Protein AF-0000000084747817 (afdb_homodimer)

Secondary structure (DSSP, 8-state):
-HHHHHHHHHHHHH-TTS-EE-S-GGGTEEEEEEEEEETTEEEEEEEESSSTT-EEEEEEEE--S-HHHHHHHHHHHHHHTT--TTBPPEEEEEEETTEEEEEEE--SEEHHHHHTT-PPPHHHHHHHHHHHHHHHHHHHHTTEE-S--SGGGEEE-TTS-EEE---TT-EETTS------S-GGG--HHHHTT----THHHHHHHHHHHHHHHHSS-TTTT---HHHHHHHHHHSPPP--SSS---HHHHHHHHHHT-SSGGGSPPHHHHHHHHHHHHHTTSS----HHHHHHHHHHHS-TT-/-HHHHHHHHHHHHH-TTS-EE-S-GGGTEEEEEEEEEETTEEEEEEEESSSTT-EEEEEEEE--S-HHHHHHHHHHHHHHTT--TTBPPEEEEEEETTEEEEEEE--SEEHHHHHTT-PPPHHHHHHHHHHHHHHHHHHHHTTEE-S--SGGGEEE-TTS-EEE---TT-EETTS------S-GGG--HHHHTT----THHHHHHHHHHHHHHHHSS-TTTT---HHHHHHHHHHSPPP--SSS---HHHHHHHHHHT-SSGGGSPPHHHHHHHHHHHHHTTSS----HHHHHHHHHHHS-TT-

Organism: Rhizopus delemar (strain RA 99-880 / ATCC MYA-4621 / FGSC 9543 / NRRL 43880) (NCBI:txid246409)

Sequence (608 aa):
MAHSNRLESKLRKLLPKIPVSTSDPLTRYTHFKEIGTGVNGAVVRAVCRKRANTKVAIKRCKLDPDREYRAAILRELRIMASGHSNLIRLREVSLWKEDILMTMDLMRCSVFAVLCQRGIPEEYTVYMICETLKGLAHLHSQGILHRDVKCENLLLGWNGEVKLADFGLSARINRPNHERLGTTKWMAPEVIREEYYNEKIDMWSLGITIIEMMDRVPPHYGIKDEEELFDIIATEPSPTFTYSYPTMYMRGLVAWLLDEEPETRPTAADALLEIEAHVDSNLLPCSTSQDLVRFLNHVLPSDIMAHSNRLESKLRKLLPKIPVSTSDPLTRYTHFKEIGTGVNGAVVRAVCRKRANTKVAIKRCKLDPDREYRAAILRELRIMASGHSNLIRLREVSLWKEDILMTMDLMRCSVFAVLCQRGIPEEYTVYMICETLKGLAHLHSQGILHRDVKCENLLLGWNGEVKLADFGLSARINRPNHERLGTTKWMAPEVIREEYYNEKIDMWSLGITIIEMMDRVPPHYGIKDEEELFDIIATEPSPTFTYSYPTMYMRGLVAWLLDEEPETRPTAADALLEIEAHVDSNLLPCSTSQDLVRFLNHVLPSDI

Structure (mmCIF, N/CA/C/O backbone):
data_AF-0000000084747817-model_v1
#
loop_
_entity.id
_entity.type
_entity.pdbx_description
1 polymer 'non-specific serine/threonine protein kinase'
#
loop_
_atom_site.group_PDB
_atom_site.id
_atom_site.type_symbol
_atom_site.label_atom_id
_atom_site.label_alt_id
_atom_site.label_comp_id
_atom_site.label_asym_id
_atom_site.label_entity_id
_atom_site.label_seq_id
_atom_site.pdbx_PDB_ins_code
_atom_site.Cartn_x
_atom_site.Cartn_y
_atom_site.Cartn_z
_atom_site.occupancy
_atom_site.B_iso_or_equiv
_atom_site.auth_seq_id
_atom_site.auth_comp_id
_atom_site.auth_asym_id
_atom_site.auth_atom_id
_atom_site.pdbx_PDB_model_num
ATOM 1 N N . MET A 1 1 ? 9.719 -46.469 -32.062 1 47.22 1 MET A N 1
ATOM 2 C CA . MET A 1 1 ? 9.891 -47.5 -31.047 1 47.22 1 MET A CA 1
ATOM 3 C C . MET A 1 1 ? 11.188 -47.281 -30.266 1 47.22 1 MET A C 1
ATOM 5 O O . MET A 1 1 ? 11.18 -47.312 -29.031 1 47.22 1 MET A O 1
ATOM 9 N N . ALA A 1 2 ? 12.297 -47.125 -31.078 1 55.25 2 ALA A N 1
ATOM 10 C CA . ALA A 1 2 ? 13.602 -46.969 -30.438 1 55.25 2 ALA A CA 1
ATOM 11 C C . ALA A 1 2 ? 13.672 -45.656 -29.656 1 55.25 2 ALA A C 1
ATOM 13 O O . ALA A 1 2 ? 14.219 -45.625 -28.547 1 55.25 2 ALA A O 1
ATOM 14 N N . HIS A 1 3 ? 13.172 -44.594 -30.172 1 57.12 3 HIS A N 1
ATOM 15 C CA . HIS A 1 3 ? 13.18 -43.281 -29.562 1 57.12 3 HIS A CA 1
ATOM 16 C C . HIS A 1 3 ? 12.312 -43.25 -28.312 1 57.12 3 HIS A C 1
ATOM 18 O O . HIS A 1 3 ? 12.688 -42.625 -27.312 1 57.12 3 HIS A O 1
ATOM 24 N N . SER A 1 4 ? 11.297 -44 -28.391 1 61.88 4 SER A N 1
ATOM 25 C CA . SER A 1 4 ? 10.398 -44.125 -27.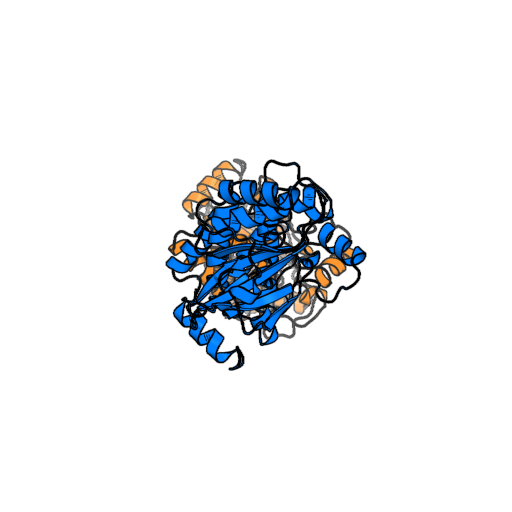25 1 61.88 4 SER A CA 1
ATOM 26 C C . SER A 1 4 ? 11.062 -44.844 -26.094 1 61.88 4 SER A C 1
ATOM 28 O O . SER A 1 4 ? 10.922 -44.438 -24.938 1 61.88 4 SER A O 1
ATOM 30 N N . ASN A 1 5 ? 11.945 -45.688 -26.453 1 70.5 5 ASN A N 1
ATOM 31 C CA . ASN A 1 5 ? 12.617 -46.5 -25.438 1 70.5 5 ASN A CA 1
ATOM 32 C C . ASN A 1 5 ? 13.68 -45.688 -24.703 1 70.5 5 ASN A C 1
ATOM 34 O O . ASN A 1 5 ? 13.836 -45.812 -23.484 1 70.5 5 ASN A O 1
ATOM 38 N N . ARG A 1 6 ? 14.312 -44.875 -25.453 1 82.31 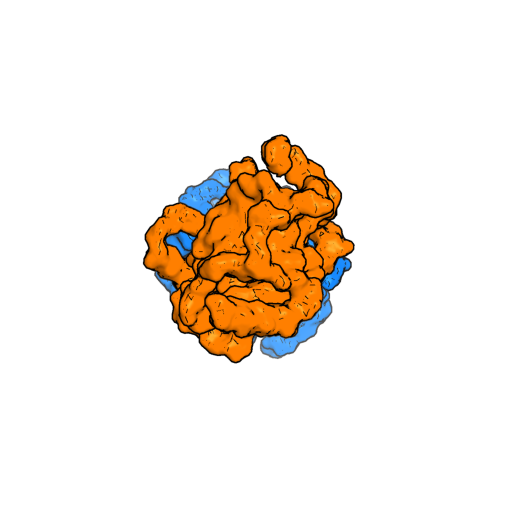6 ARG A N 1
ATOM 39 C CA . ARG A 1 6 ? 15.344 -44.062 -24.828 1 82.31 6 ARG A CA 1
ATOM 40 C C . ARG A 1 6 ? 14.727 -43.031 -23.875 1 82.31 6 ARG A C 1
ATOM 42 O O . ARG A 1 6 ? 15.234 -42.812 -22.781 1 82.31 6 ARG A O 1
ATOM 49 N N . LEU A 1 7 ? 13.625 -42.5 -24.359 1 85.12 7 LEU A N 1
ATOM 50 C CA . LEU A 1 7 ? 12.938 -41.5 -23.531 1 85.12 7 LEU A CA 1
ATOM 51 C C . LEU A 1 7 ? 12.359 -42.156 -22.281 1 85.12 7 LEU A C 1
ATOM 53 O O . LEU A 1 7 ? 12.391 -41.594 -21.203 1 85.12 7 LEU A O 1
ATOM 57 N N . GLU A 1 8 ? 11.828 -43.344 -22.484 1 87.44 8 GLU A N 1
ATOM 58 C CA . GLU A 1 8 ? 11.289 -44.062 -21.344 1 87.44 8 GLU A CA 1
ATOM 59 C C . GLU A 1 8 ? 12.359 -44.312 -20.281 1 87.44 8 GLU A C 1
ATOM 61 O O . GLU A 1 8 ? 12.125 -44.094 -19.094 1 87.44 8 GLU A O 1
ATOM 66 N N . SER A 1 9 ? 13.5 -44.75 -20.672 1 90.44 9 SER A N 1
ATOM 67 C CA . SER A 1 9 ? 14.609 -45 -19.766 1 90.44 9 SER A CA 1
ATOM 68 C C . SER A 1 9 ? 15.047 -43.719 -19.062 1 90.44 9 SER A C 1
ATOM 70 O O . SER A 1 9 ? 15.328 -43.75 -17.859 1 90.44 9 SER A O 1
ATOM 72 N N . LYS A 1 10 ? 15.094 -42.719 -19.828 1 89.38 10 LYS A N 1
ATOM 73 C CA . LYS A 1 10 ? 15.469 -41.438 -19.266 1 89.38 10 LYS A CA 1
ATOM 74 C C . LYS A 1 10 ? 14.469 -40.969 -18.203 1 89.38 10 LYS A C 1
ATOM 76 O O . LYS A 1 10 ? 14.867 -40.5 -17.156 1 89.38 10 LYS A O 1
ATOM 81 N N . LEU A 1 11 ? 13.234 -41.156 -18.516 1 92.25 11 LEU A N 1
ATOM 82 C CA . LEU A 1 11 ? 12.18 -40.75 -17.594 1 92.25 11 LEU A CA 1
ATOM 83 C C . LEU A 1 11 ? 12.227 -41.594 -16.312 1 92.25 11 LEU A C 1
ATOM 85 O O . LEU A 1 11 ? 12.039 -41.031 -15.219 1 92.25 11 LEU A O 1
ATOM 89 N N . ARG A 1 12 ? 12.477 -42.812 -16.375 1 93.38 12 ARG A N 1
ATOM 90 C CA . ARG A 1 12 ? 12.547 -43.688 -15.203 1 93.38 12 ARG A CA 1
ATOM 91 C C . ARG A 1 12 ? 13.703 -43.281 -14.289 1 93.38 12 ARG A C 1
ATOM 93 O O . ARG A 1 12 ? 13.594 -43.375 -13.07 1 93.38 12 ARG A O 1
ATOM 100 N N . LYS A 1 13 ? 14.719 -42.875 -14.891 1 93.19 13 LYS A N 1
ATOM 101 C CA . LYS A 1 13 ? 15.867 -42.406 -14.117 1 93.19 13 LYS A CA 1
ATOM 102 C C . LYS A 1 13 ? 15.578 -41.062 -13.453 1 93.19 13 LYS A C 1
ATOM 104 O O . LYS A 1 13 ? 15.984 -40.812 -12.312 1 93.19 13 LYS A O 1
ATOM 109 N N . LEU A 1 14 ? 14.922 -40.25 -14.188 1 92.06 14 LEU A N 1
ATOM 110 C CA . LEU A 1 14 ? 14.617 -38.906 -13.75 1 92.06 14 LEU A CA 1
ATOM 111 C C . LEU A 1 14 ? 13.578 -38.906 -12.633 1 92.06 14 LEU A C 1
ATOM 113 O O . LEU A 1 14 ? 13.602 -38.062 -11.742 1 92.06 14 LEU A O 1
ATOM 117 N N . LEU A 1 15 ? 12.672 -39.875 -12.727 1 94.75 15 LEU A N 1
ATOM 118 C CA . LEU A 1 15 ? 11.531 -39.938 -11.82 1 94.75 15 LEU A CA 1
ATOM 119 C C . LEU A 1 15 ? 11.484 -41.281 -11.102 1 94.75 15 LEU A C 1
ATOM 121 O O . LEU A 1 15 ? 10.539 -42.031 -11.289 1 94.75 15 LEU A O 1
ATOM 125 N N . PRO A 1 16 ? 12.32 -41.469 -10.188 1 91 16 PRO A N 1
ATOM 126 C CA . PRO A 1 16 ? 12.453 -42.812 -9.602 1 91 16 PRO A CA 1
ATOM 127 C C . PRO A 1 16 ? 11.227 -43.219 -8.789 1 91 16 PRO A C 1
ATOM 129 O O . PRO A 1 16 ? 10.945 -44.438 -8.648 1 91 16 PRO A O 1
ATOM 132 N N . LYS A 1 17 ? 10.477 -42.312 -8.297 1 93.56 17 LYS A N 1
ATOM 133 C CA . LYS A 1 17 ? 9.352 -42.656 -7.43 1 93.56 17 LYS A CA 1
ATOM 134 C C . LYS A 1 17 ? 8.031 -42.562 -8.18 1 93.56 17 LYS A C 1
ATOM 136 O O . LYS A 1 17 ? 6.961 -42.688 -7.578 1 93.56 17 LYS A O 1
ATOM 141 N N . ILE A 1 18 ? 8.102 -42.312 -9.477 1 95.75 18 ILE A N 1
ATOM 142 C CA . ILE A 1 18 ? 6.898 -42.125 -10.289 1 95.75 18 ILE A CA 1
ATOM 143 C C . ILE A 1 18 ? 6.805 -43.219 -11.336 1 95.75 18 ILE A C 1
ATOM 145 O O . ILE A 1 18 ? 7.734 -43.438 -12.117 1 95.75 18 ILE A O 1
ATOM 149 N N . PRO A 1 19 ? 5.738 -43.938 -11.352 1 94.75 19 PRO A N 1
ATOM 150 C CA . PRO A 1 19 ? 5.578 -44.969 -12.391 1 94.75 19 PRO A CA 1
ATOM 151 C C . PRO A 1 19 ? 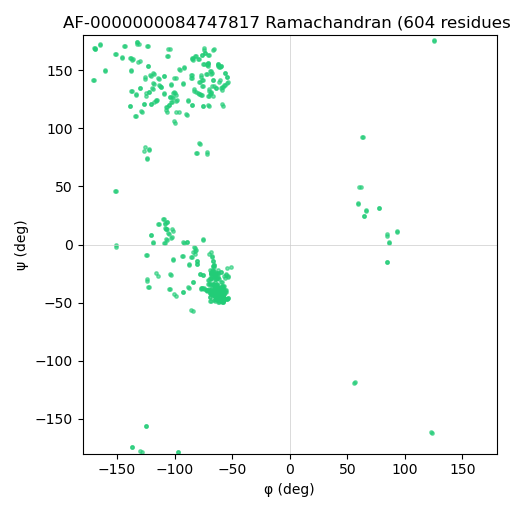5.609 -44.375 -13.797 1 94.75 19 PRO A C 1
ATOM 153 O O . PRO A 1 19 ? 5.012 -43.312 -14.047 1 94.75 19 PRO A O 1
ATOM 156 N N . VAL A 1 20 ? 6.367 -45.031 -14.664 1 94.38 20 VAL A N 1
ATOM 157 C CA . VAL A 1 20 ? 6.418 -44.656 -16.078 1 94.38 20 VAL A CA 1
ATOM 158 C C . VAL A 1 20 ? 5.875 -45.812 -16.922 1 94.38 20 VAL A C 1
ATOM 160 O O . VAL A 1 20 ? 6.336 -46.969 -16.797 1 94.38 20 VAL A O 1
ATOM 163 N N . SER A 1 21 ? 4.863 -45.469 -17.734 1 91.38 21 SER A N 1
ATOM 164 C CA . SER A 1 21 ? 4.203 -46.5 -18.516 1 91.38 21 SER A CA 1
ATOM 165 C C . SER A 1 21 ? 4.242 -46.188 -20 1 91.38 21 SER A C 1
ATOM 167 O O . SER A 1 21 ? 4.363 -45.031 -20.406 1 91.38 21 SER A O 1
ATOM 169 N N . THR A 1 22 ? 4.184 -47.219 -20.812 1 91.06 22 THR A N 1
ATOM 170 C CA . THR A 1 22 ? 4.086 -47.062 -22.25 1 91.06 22 THR A CA 1
ATOM 171 C C . THR A 1 22 ? 2.811 -47.719 -22.781 1 91.06 22 THR A C 1
ATOM 173 O O . THR A 1 22 ? 2.6 -47.812 -24 1 91.06 22 THR A O 1
ATOM 176 N N . SER A 1 23 ? 2.023 -48.125 -21.844 1 87.44 23 SER A N 1
ATOM 177 C CA . SER A 1 23 ? 0.787 -48.781 -22.234 1 87.44 23 SER A CA 1
ATOM 178 C C . SER A 1 23 ? -0.272 -47.781 -22.672 1 87.44 23 SER A C 1
ATOM 180 O O . SER A 1 23 ? -0.166 -46.594 -22.359 1 87.44 23 SER A O 1
ATOM 182 N N . ASP A 1 24 ? -1.229 -48.219 -23.406 1 89 24 ASP A N 1
ATOM 183 C CA . ASP A 1 24 ? -2.389 -47.406 -23.781 1 89 24 ASP A CA 1
ATOM 184 C C . ASP A 1 24 ? -3.143 -46.906 -22.547 1 89 24 ASP A C 1
ATOM 186 O O . ASP A 1 24 ? -3.582 -47.719 -21.719 1 89 24 ASP A O 1
ATOM 190 N N . PRO A 1 25 ? -3.234 -45.594 -22.438 1 87.5 25 PRO A N 1
ATOM 191 C CA . PRO A 1 25 ? -3.939 -45.062 -21.266 1 87.5 25 PRO A CA 1
ATOM 192 C C . PRO A 1 25 ? -5.367 -45.562 -21.141 1 87.5 25 PRO A C 1
ATOM 194 O O . PRO A 1 25 ? -5.902 -45.656 -20.031 1 87.5 25 PRO A O 1
ATOM 197 N N . LEU A 1 26 ? -5.969 -45.906 -22.25 1 87.62 26 LEU A N 1
ATOM 198 C CA . LEU A 1 26 ? -7.336 -46.438 -22.234 1 87.62 26 LEU A CA 1
ATOM 199 C C . LEU A 1 26 ? -7.426 -47.75 -21.469 1 87.62 26 LEU A C 1
ATOM 201 O O . LEU A 1 26 ? -8.508 -48.156 -21.047 1 87.62 26 LEU A O 1
ATOM 205 N N . THR A 1 27 ? -6.324 -48.375 -21.359 1 91.12 27 THR A N 1
ATOM 206 C CA . THR A 1 27 ? -6.312 -49.625 -20.625 1 91.12 27 THR A CA 1
ATOM 207 C C . THR A 1 27 ? -6.25 -49.375 -19.125 1 91.12 27 THR A C 1
ATOM 209 O O . THR A 1 27 ? -6.555 -50.25 -18.312 1 91.12 27 THR A O 1
ATOM 212 N N . ARG A 1 28 ? -5.941 -48.188 -18.75 1 91.75 28 ARG A N 1
ATOM 213 C CA . ARG A 1 28 ? -5.695 -47.906 -17.344 1 91.75 28 ARG A CA 1
ATOM 214 C C . ARG A 1 28 ? -6.734 -46.969 -16.781 1 91.75 28 ARG A C 1
ATOM 216 O O . ARG A 1 28 ? -6.969 -46.938 -15.57 1 91.75 28 ARG A O 1
ATOM 223 N N . TYR A 1 29 ? -7.305 -46.156 -17.656 1 93.56 29 TYR A N 1
ATOM 224 C CA . TYR A 1 29 ? -8.258 -45.156 -17.219 1 93.56 29 TYR A CA 1
ATOM 225 C C . TYR A 1 29 ? -9.531 -45.219 -18.047 1 93.56 29 TYR A C 1
ATOM 227 O O . TYR A 1 29 ? -9.539 -45.75 -19.156 1 93.56 29 TYR A O 1
ATOM 235 N N . THR A 1 30 ? -10.633 -44.688 -17.469 1 93.06 30 THR A N 1
ATOM 236 C CA . THR A 1 30 ? -11.93 -44.625 -18.125 1 93.06 30 THR A CA 1
ATOM 237 C C . THR A 1 30 ? -12.664 -43.344 -17.75 1 93.06 30 THR A C 1
ATOM 239 O O . THR A 1 30 ? -12.141 -42.531 -17 1 93.06 30 THR A O 1
ATOM 242 N N . HIS A 1 31 ? -13.859 -43.062 -18.469 1 92 31 HIS A N 1
ATOM 243 C CA . HIS A 1 31 ? -14.742 -41.938 -18.188 1 92 31 HIS A CA 1
ATOM 244 C C . HIS A 1 31 ? -14.008 -40.594 -18.344 1 92 31 HIS A C 1
ATOM 246 O O . HIS A 1 31 ? -14.055 -39.75 -17.453 1 92 31 HIS A O 1
ATOM 252 N N . PHE A 1 32 ? -13.367 -40.469 -19.406 1 91.88 32 PHE A N 1
ATOM 253 C CA . PHE A 1 32 ? -12.625 -39.25 -19.703 1 91.88 32 PHE A CA 1
ATOM 254 C C . PHE A 1 32 ? -13.57 -38.062 -19.906 1 91.88 32 PHE A C 1
ATOM 256 O O . PHE A 1 32 ? -14.57 -38.188 -20.625 1 91.88 32 PHE A O 1
ATOM 263 N N . LYS A 1 33 ? -13.312 -37 -19.203 1 91.69 33 LYS A N 1
ATOM 264 C CA . LYS A 1 33 ? -14.031 -35.75 -19.391 1 91.69 33 LYS A CA 1
ATOM 265 C C . LYS A 1 33 ? -13.078 -34.562 -19.375 1 91.69 33 LYS A C 1
ATOM 267 O O . LYS A 1 33 ? -12.242 -34.438 -18.484 1 91.69 33 LYS A O 1
ATOM 272 N N . GLU A 1 34 ? -13.211 -33.688 -20.328 1 89.94 34 GLU A N 1
ATOM 273 C CA . GLU A 1 34 ? -12.344 -32.5 -20.406 1 89.94 34 GLU A CA 1
ATOM 274 C C . GLU A 1 34 ? -12.641 -31.516 -19.297 1 89.94 34 GLU A C 1
ATOM 276 O O . GLU A 1 34 ? -13.805 -31.188 -19.031 1 89.94 34 GLU A O 1
ATOM 281 N N . ILE A 1 35 ? -11.641 -31.031 -18.609 1 87.12 35 ILE A N 1
ATOM 282 C CA . ILE A 1 35 ? -11.859 -30.094 -17.516 1 87.12 35 ILE A CA 1
ATOM 283 C C . ILE A 1 35 ? -11.055 -28.812 -17.75 1 87.12 35 ILE A C 1
ATOM 285 O O . ILE A 1 35 ? -11.203 -27.844 -17.016 1 87.12 35 ILE A O 1
ATOM 289 N N . GLY A 1 36 ? -10.25 -28.75 -18.641 1 80.06 36 GLY A N 1
ATOM 290 C CA . GLY A 1 36 ? -9.5 -27.547 -18.953 1 80.06 36 GLY A CA 1
ATOM 291 C C . GLY A 1 36 ? -8.734 -27.625 -20.25 1 80.06 36 GLY A C 1
ATOM 292 O O . GLY A 1 36 ? -8.336 -28.719 -20.672 1 80.06 36 GLY A O 1
ATOM 293 N N . THR A 1 37 ? -8.734 -26.469 -20.953 1 68.12 37 THR A N 1
ATOM 294 C CA . THR A 1 37 ? -7.945 -26.375 -22.188 1 68.12 37 THR A CA 1
ATOM 295 C C . THR A 1 37 ? -7.055 -25.141 -22.172 1 68.12 37 THR A C 1
ATOM 297 O O . THR A 1 37 ? -7.504 -24.047 -21.797 1 68.12 37 THR A O 1
ATOM 300 N N . GLY A 1 38 ? -5.695 -25.391 -22.156 1 60.28 38 GLY A N 1
ATOM 301 C CA . GLY A 1 38 ? -4.801 -24.25 -22.266 1 60.28 38 GLY A CA 1
ATOM 302 C C . GLY A 1 38 ? -3.738 -24.422 -23.328 1 60.28 38 GLY A C 1
ATOM 303 O O . GLY A 1 38 ? -3.814 -25.344 -24.141 1 60.28 38 GLY A O 1
ATOM 304 N N . VAL A 1 39 ? -2.848 -23.422 -23.453 1 56.44 39 VAL A N 1
ATOM 305 C CA . VAL A 1 39 ? -1.784 -23.344 -24.438 1 56.44 39 VAL A CA 1
ATOM 306 C C . VAL A 1 39 ? -0.942 -24.609 -24.391 1 56.44 39 VAL A C 1
ATOM 308 O O . VAL A 1 39 ? -0.437 -25.062 -25.422 1 56.44 39 VAL A O 1
ATOM 311 N N . ASN A 1 40 ? -0.952 -25.172 -23.188 1 60.56 40 ASN A N 1
ATOM 312 C CA . ASN A 1 40 ? -0.03 -26.297 -23.078 1 60.56 40 ASN A CA 1
ATOM 313 C C . ASN A 1 40 ? -0.76 -27.641 -23.172 1 60.56 40 ASN A C 1
ATOM 315 O O . ASN A 1 40 ? -0.179 -28.688 -22.891 1 60.56 40 ASN A O 1
ATOM 319 N N . GLY A 1 41 ? -2.002 -27.641 -23.562 1 69.12 41 GLY A N 1
ATOM 320 C CA . GLY A 1 41 ? -2.717 -28.875 -23.828 1 69.12 41 GLY A CA 1
ATOM 321 C C . GLY A 1 41 ? -4.008 -29 -23.047 1 69.12 41 GLY A C 1
ATOM 322 O O . GLY A 1 41 ? -4.375 -28.078 -22.297 1 69.12 41 GLY A O 1
ATOM 323 N N . ALA A 1 42 ? -4.648 -30.047 -23.359 1 82.62 42 ALA A N 1
ATOM 324 C CA . ALA A 1 42 ? -5.945 -30.312 -22.734 1 82.62 42 ALA A CA 1
ATOM 325 C C . ALA A 1 42 ? -5.789 -31.172 -21.484 1 82.62 42 ALA A C 1
ATOM 327 O O . ALA A 1 42 ? -4.934 -32.062 -21.438 1 8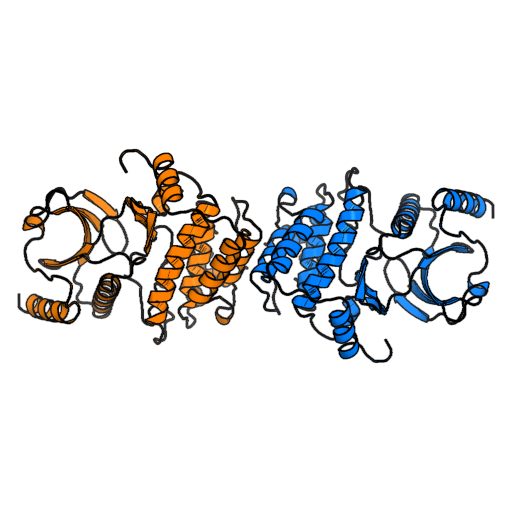2.62 42 ALA A O 1
ATOM 328 N N . VAL A 1 43 ? -6.52 -30.812 -20.5 1 91.5 43 VAL A N 1
ATOM 329 C CA . VAL A 1 43 ? -6.555 -31.609 -19.281 1 91.5 43 VAL A CA 1
ATOM 330 C C . VAL A 1 43 ? -7.906 -32.312 -19.156 1 91.5 43 VAL A C 1
ATOM 332 O O . VAL A 1 43 ? -8.953 -31.688 -19.359 1 91.5 43 VAL A O 1
ATOM 335 N N . VAL A 1 44 ? -7.867 -33.625 -18.906 1 92.94 44 VAL A N 1
ATOM 336 C CA . VAL A 1 44 ? -9.102 -34.375 -18.75 1 92.94 44 VAL A CA 1
ATOM 337 C C . VAL A 1 44 ? -9.133 -35.031 -17.359 1 92.94 44 VAL A C 1
ATOM 339 O O . VAL A 1 44 ? -8.078 -35.312 -16.797 1 92.94 44 VAL A O 1
ATOM 342 N N . ARG A 1 45 ? -10.297 -35.094 -16.844 1 94.94 45 ARG A N 1
ATOM 343 C CA . ARG A 1 45 ? -10.477 -35.969 -15.68 1 94.94 45 ARG A CA 1
ATOM 344 C C . ARG A 1 45 ? -10.75 -37.406 -16.094 1 94.94 45 ARG A C 1
ATOM 346 O O . ARG A 1 45 ? -11.391 -37.656 -17.125 1 94.94 45 ARG A O 1
ATOM 353 N N . ALA A 1 46 ? -10.227 -38.344 -15.352 1 94.88 46 ALA A N 1
ATOM 354 C CA . ALA A 1 46 ? -10.414 -39.781 -15.633 1 94.88 46 ALA A CA 1
ATOM 355 C C . ALA A 1 46 ? -10.492 -40.594 -14.336 1 94.88 46 ALA A C 1
ATOM 357 O O . ALA A 1 46 ? -10.156 -40.094 -13.266 1 94.88 46 ALA A O 1
ATOM 358 N N . VAL A 1 47 ? -11.055 -41.812 -14.492 1 95.12 47 VAL A N 1
ATOM 359 C CA . VAL A 1 47 ? -11.172 -42.719 -13.359 1 95.12 47 VAL A CA 1
ATOM 360 C C . VAL A 1 47 ? -10.25 -43.906 -13.57 1 95.12 47 VAL A C 1
ATOM 362 O O . VAL A 1 47 ? -10.172 -44.469 -14.672 1 95.12 47 VAL A O 1
ATOM 365 N N . CYS A 1 48 ? -9.57 -44.219 -12.492 1 92.31 48 CYS A N 1
ATOM 366 C CA . CYS A 1 48 ? -8.703 -45.406 -12.562 1 92.31 48 CYS A CA 1
ATOM 367 C C . CYS A 1 48 ? -9.523 -46.688 -12.68 1 92.31 48 CYS A C 1
ATOM 369 O O . CYS A 1 48 ? -10.453 -46.906 -11.906 1 92.31 48 CYS A O 1
ATOM 371 N N . ARG A 1 49 ? -9.164 -47.562 -13.656 1 90.06 49 ARG A N 1
ATOM 372 C CA . ARG A 1 49 ? -9.898 -48.812 -13.859 1 90.06 49 ARG A CA 1
ATOM 373 C C . ARG A 1 49 ? -9.68 -49.781 -12.703 1 90.06 49 ARG A C 1
ATOM 375 O O . ARG A 1 49 ? -10.594 -50.469 -12.289 1 90.06 49 ARG A O 1
ATOM 382 N N . LYS A 1 50 ? -8.43 -49.812 -12.289 1 85.38 50 LYS A N 1
ATOM 383 C CA . LYS A 1 50 ? -8.07 -50.75 -11.242 1 85.38 50 LYS A CA 1
ATOM 384 C C . LYS A 1 50 ? -8.57 -50.281 -9.875 1 85.38 50 LYS A C 1
ATOM 386 O O . LYS A 1 50 ? -8.766 -51.094 -8.969 1 85.38 50 LYS A O 1
ATOM 391 N N . ARG A 1 51 ? -8.758 -49.062 -9.641 1 85.69 51 ARG A N 1
ATOM 392 C CA . ARG A 1 51 ? -9.242 -48.469 -8.398 1 85.69 51 ARG A CA 1
ATOM 393 C C . ARG A 1 51 ? -10.438 -47.562 -8.656 1 85.69 51 ARG A C 1
ATOM 395 O O . ARG A 1 51 ? -10.266 -46.344 -8.82 1 85.69 51 ARG A O 1
ATOM 402 N N . ALA A 1 52 ? -11.562 -48.031 -8.797 1 76.31 52 ALA A N 1
ATOM 403 C CA . ALA A 1 52 ? -12.781 -47.406 -9.312 1 76.31 52 ALA A CA 1
ATOM 404 C C . ALA A 1 52 ? -13.062 -46.062 -8.602 1 76.31 52 ALA A C 1
ATOM 406 O O . ALA A 1 52 ? -13.633 -45.156 -9.188 1 76.31 52 ALA A O 1
ATOM 407 N N . ASN A 1 53 ? -12.484 -45.906 -7.52 1 84.62 53 ASN A N 1
ATOM 408 C CA . ASN A 1 53 ? -12.859 -44.688 -6.809 1 84.62 53 ASN A CA 1
ATOM 409 C C . ASN A 1 53 ? -11.734 -43.656 -6.832 1 84.62 53 ASN A C 1
ATOM 411 O O . ASN A 1 53 ? -11.844 -42.594 -6.203 1 84.62 53 ASN A O 1
ATOM 415 N N . THR A 1 54 ? -10.875 -43.938 -7.652 1 91.12 54 THR A N 1
ATOM 416 C CA . THR A 1 54 ? -9.766 -43 -7.719 1 91.12 54 THR A CA 1
ATOM 417 C C . THR A 1 54 ? -9.844 -42.156 -8.992 1 91.12 54 THR A C 1
ATOM 419 O O . THR A 1 54 ? -9.781 -42.719 -10.102 1 91.12 54 THR A O 1
ATOM 422 N N . LYS A 1 55 ? -10.07 -40.875 -8.805 1 95.12 55 LYS A N 1
ATOM 423 C CA . LYS A 1 55 ? -10.109 -39.938 -9.922 1 95.12 55 LYS A CA 1
ATOM 424 C C . LYS A 1 55 ? -8.781 -39.188 -10.062 1 95.12 55 LYS A C 1
ATOM 426 O O . LYS A 1 55 ? -8.125 -38.875 -9.062 1 95.12 55 LYS A O 1
ATOM 431 N N . VAL A 1 56 ? -8.438 -38.969 -11.359 1 96.19 56 VAL A N 1
ATOM 432 C CA . VAL A 1 56 ? -7.176 -38.312 -11.656 1 96.19 56 VAL A CA 1
ATOM 433 C C . VAL A 1 56 ? -7.383 -37.281 -12.758 1 96.19 56 VAL A C 1
ATOM 435 O O . VAL A 1 56 ? -8.422 -37.25 -13.414 1 96.19 56 VAL A O 1
ATOM 438 N N . ALA A 1 57 ? -6.492 -36.344 -12.836 1 95.81 57 ALA A N 1
ATOM 439 C CA . ALA A 1 57 ? -6.395 -35.438 -13.969 1 95.81 57 ALA A CA 1
ATOM 440 C C . ALA A 1 57 ? -5.238 -35.812 -14.891 1 95.81 57 ALA A C 1
ATOM 442 O O . ALA A 1 57 ? -4.156 -36.156 -14.422 1 95.81 57 ALA A O 1
ATOM 443 N N . ILE A 1 58 ? -5.465 -35.75 -16.188 1 94.56 58 ILE A N 1
ATOM 444 C CA . ILE A 1 58 ? -4.441 -36.156 -17.156 1 94.56 58 ILE A CA 1
ATOM 445 C C . ILE A 1 58 ? -4.219 -35.031 -18.156 1 94.56 58 ILE A C 1
ATOM 447 O O . ILE A 1 58 ? -5.16 -34.562 -18.828 1 94.56 58 ILE A O 1
ATOM 451 N N . LYS A 1 59 ? -3.021 -34.562 -18.219 1 93 59 LYS A N 1
ATOM 452 C CA . LYS A 1 59 ? -2.611 -33.562 -19.219 1 93 59 LYS A CA 1
ATOM 453 C C . LYS A 1 59 ? -1.874 -34.25 -20.375 1 93 59 LYS A C 1
ATOM 455 O O . LYS A 1 59 ? -0.964 -35.031 -20.156 1 93 59 LYS A O 1
ATOM 460 N N . ARG A 1 60 ? -2.301 -33.938 -21.547 1 89.62 60 ARG A N 1
ATOM 461 C CA . ARG A 1 60 ? -1.676 -34.469 -22.75 1 89.62 60 ARG A CA 1
ATOM 462 C C . ARG A 1 60 ? -0.767 -33.469 -23.406 1 89.62 60 ARG A C 1
ATOM 464 O O . ARG A 1 60 ? -1.197 -32.344 -23.719 1 89.62 60 ARG A O 1
ATOM 471 N N . CYS A 1 61 ? 0.484 -33.875 -23.641 1 87.69 61 CYS A N 1
ATOM 472 C CA . CYS A 1 61 ? 1.453 -33.031 -24.328 1 87.69 61 CYS A CA 1
ATOM 473 C C . CYS A 1 61 ? 2.059 -33.75 -25.516 1 87.69 61 CYS A C 1
ATOM 475 O O . CYS A 1 61 ? 2.34 -34.969 -25.438 1 87.69 61 CYS A O 1
ATOM 477 N N . LYS A 1 62 ? 2.285 -33.031 -26.547 1 83.94 62 LYS A N 1
ATOM 478 C CA . LYS A 1 62 ? 2.928 -33.625 -27.719 1 83.94 62 LYS A CA 1
ATOM 479 C C . LYS A 1 62 ? 4.445 -33.656 -27.547 1 83.94 62 LYS A C 1
ATOM 481 O O . LYS A 1 62 ? 5.051 -32.688 -27.078 1 83.94 62 LYS A O 1
ATOM 486 N N . LEU A 1 63 ? 4.918 -34.844 -27.859 1 79.62 63 LEU A N 1
ATOM 487 C CA . LEU A 1 63 ? 6.371 -34.969 -27.797 1 79.62 63 LEU A CA 1
ATOM 488 C C . LEU A 1 63 ? 7.012 -34.344 -29.047 1 79.62 63 LEU A C 1
ATOM 490 O O . LEU A 1 63 ? 6.77 -34.812 -30.156 1 79.62 63 LEU A O 1
ATOM 494 N N . ASP A 1 64 ? 7.246 -33.094 -29 1 73.5 64 ASP A N 1
ATOM 495 C CA . ASP A 1 64 ? 7.848 -32.312 -30.078 1 73.5 64 ASP A CA 1
ATOM 496 C C . ASP A 1 64 ? 9.352 -32.531 -30.156 1 73.5 64 ASP A C 1
ATOM 498 O O . ASP A 1 64 ? 10 -32.781 -29.141 1 73.5 64 ASP A O 1
ATOM 502 N N . PRO A 1 65 ? 9.828 -32.531 -31.375 1 70.25 65 PRO A N 1
ATOM 503 C CA . PRO A 1 65 ? 11.273 -32.719 -31.547 1 70.25 65 PRO A CA 1
ATOM 504 C C . PRO A 1 65 ? 12.094 -31.531 -31.031 1 70.25 65 PRO A C 1
ATOM 506 O O . PRO A 1 65 ? 13.305 -31.641 -30.859 1 70.25 65 PRO A O 1
ATOM 509 N N . ASP A 1 66 ? 11.461 -30.516 -30.656 1 82.94 66 ASP A N 1
ATOM 510 C CA . ASP A 1 66 ? 12.195 -29.344 -30.188 1 82.94 66 ASP A CA 1
ATOM 511 C C . ASP A 1 66 ? 12.836 -29.609 -28.828 1 82.94 66 ASP A C 1
ATOM 513 O O . ASP A 1 66 ? 12.156 -29.984 -27.875 1 82.94 66 ASP A O 1
ATOM 517 N N . ARG A 1 67 ? 14.117 -29.359 -28.734 1 84.12 67 ARG A N 1
ATOM 518 C CA . ARG A 1 67 ? 14.914 -29.656 -27.562 1 84.12 67 ARG A CA 1
ATOM 519 C C . ARG A 1 67 ? 14.469 -28.812 -26.375 1 84.12 67 ARG A C 1
ATOM 521 O O . ARG A 1 67 ? 14.398 -29.312 -25.234 1 84.12 67 ARG A O 1
ATOM 528 N N . GLU A 1 68 ? 14.18 -27.625 -26.641 1 83.19 68 GLU A N 1
ATOM 529 C CA . GLU A 1 68 ? 13.781 -26.719 -25.562 1 83.19 68 GLU A CA 1
ATOM 530 C C . GLU A 1 68 ? 12.422 -27.125 -24.984 1 83.19 68 GLU A C 1
ATOM 532 O O . GLU A 1 68 ? 12.211 -27.047 -23.766 1 83.19 68 GLU A O 1
ATOM 537 N N . TYR A 1 69 ? 11.633 -27.516 -25.859 1 84.75 69 TYR A N 1
ATOM 538 C CA . TYR A 1 69 ? 10.312 -27.969 -25.438 1 84.75 69 TYR A CA 1
ATOM 539 C C . TYR A 1 69 ? 10.422 -29.234 -24.594 1 84.75 69 TYR A C 1
ATOM 541 O O . TYR A 1 69 ? 9.758 -29.359 -23.562 1 84.75 69 TYR A O 1
ATOM 549 N N . ARG A 1 70 ? 11.219 -30.109 -24.953 1 85.81 70 ARG A N 1
ATOM 550 C CA . ARG A 1 70 ? 11.414 -31.359 -24.219 1 85.81 70 ARG A CA 1
ATOM 551 C C . ARG A 1 70 ? 12.008 -31.094 -22.844 1 85.81 70 ARG A C 1
ATOM 553 O O . ARG A 1 70 ? 11.586 -31.688 -21.844 1 85.81 70 ARG A O 1
ATOM 560 N N . ALA A 1 71 ? 12.93 -30.188 -22.844 1 88.38 71 ALA A N 1
ATOM 561 C CA . ALA A 1 71 ? 13.547 -29.828 -21.578 1 88.38 71 ALA A CA 1
ATOM 562 C C . ALA A 1 71 ? 12.516 -29.234 -20.625 1 88.38 71 ALA A C 1
ATOM 564 O O . ALA A 1 71 ? 12.562 -29.5 -19.406 1 88.38 71 ALA A O 1
ATOM 565 N N . ALA A 1 72 ? 11.641 -28.5 -21.172 1 89.31 72 ALA A N 1
ATOM 566 C CA . ALA A 1 72 ? 10.586 -27.891 -20.359 1 89.31 72 ALA A CA 1
ATOM 567 C C . ALA A 1 72 ? 9.656 -28.953 -19.781 1 89.31 72 ALA A C 1
ATOM 569 O O . ALA A 1 72 ? 9.258 -28.859 -18.625 1 89.31 72 ALA A O 1
ATOM 570 N N . ILE A 1 73 ? 9.359 -29.891 -20.562 1 90.69 73 ILE A N 1
ATOM 571 C CA . ILE A 1 73 ? 8.492 -30.969 -20.125 1 90.69 73 ILE A CA 1
ATOM 572 C C . ILE A 1 73 ? 9.164 -31.75 -18.984 1 90.69 73 ILE A C 1
ATOM 574 O O . ILE A 1 73 ? 8.539 -32.031 -17.953 1 90.69 73 ILE A O 1
ATOM 578 N N . LEU A 1 74 ? 10.43 -32.031 -19.172 1 91.88 74 LEU A N 1
ATOM 579 C CA . LEU A 1 74 ? 11.164 -32.781 -18.156 1 91.88 74 LEU A CA 1
ATOM 580 C C . LEU A 1 74 ? 11.242 -32 -16.844 1 91.88 74 LEU A C 1
ATOM 582 O O . LEU A 1 74 ? 11.117 -32.562 -15.766 1 91.88 74 LEU A O 1
ATOM 586 N N . ARG A 1 75 ? 11.43 -30.75 -16.938 1 93.75 75 ARG A N 1
ATOM 587 C CA . ARG A 1 75 ? 11.461 -29.891 -15.758 1 93.75 75 ARG A CA 1
ATOM 588 C C . ARG A 1 75 ? 10.117 -29.891 -15.039 1 93.75 75 ARG A C 1
ATOM 590 O O . ARG A 1 75 ? 10.055 -29.984 -13.812 1 93.75 75 ARG A O 1
ATOM 597 N N . GLU A 1 76 ? 9.117 -29.766 -15.789 1 94.88 76 GLU A N 1
ATOM 598 C CA . GLU A 1 76 ? 7.766 -29.797 -15.234 1 94.88 76 GLU A CA 1
ATOM 599 C C . GLU A 1 76 ? 7.512 -31.094 -14.477 1 94.88 76 GLU A C 1
ATOM 601 O O . GLU A 1 76 ? 6.996 -31.078 -13.359 1 94.88 76 GLU A O 1
ATOM 606 N N . LEU A 1 77 ? 7.898 -32.188 -15.094 1 95.75 77 LEU A N 1
ATOM 607 C CA . LEU A 1 77 ? 7.711 -33.5 -14.477 1 95.75 77 LEU A CA 1
ATOM 608 C C . LEU A 1 77 ? 8.484 -33.594 -13.164 1 95.75 77 LEU A C 1
ATOM 610 O O . LEU A 1 77 ? 7.957 -34.062 -12.156 1 95.75 77 LEU A O 1
ATOM 614 N N . ARG A 1 78 ? 9.641 -33.094 -13.172 1 96.31 78 ARG A N 1
ATOM 615 C CA . ARG A 1 78 ? 10.477 -33.156 -11.977 1 96.31 78 ARG A CA 1
ATOM 616 C C . ARG A 1 78 ? 9.867 -32.344 -10.844 1 96.31 78 ARG A C 1
ATOM 618 O O . ARG A 1 78 ? 9.852 -32.781 -9.695 1 96.31 78 ARG A O 1
ATOM 625 N N . ILE A 1 79 ? 9.359 -31.188 -11.172 1 97.12 79 ILE A N 1
ATOM 626 C CA . ILE A 1 79 ? 8.75 -30.312 -10.188 1 97.12 79 ILE A CA 1
ATOM 627 C C . ILE A 1 79 ? 7.539 -30.984 -9.562 1 97.12 79 ILE A C 1
ATOM 629 O O . ILE A 1 79 ? 7.418 -31.062 -8.336 1 97.12 79 ILE A O 1
ATOM 633 N N . MET A 1 80 ? 6.691 -31.531 -10.375 1 97.31 80 MET A N 1
ATOM 634 C CA . MET A 1 80 ? 5.461 -32.156 -9.898 1 97.31 80 MET A CA 1
ATOM 635 C C . MET A 1 80 ? 5.762 -33.438 -9.117 1 97.31 80 MET A C 1
ATOM 637 O O . MET A 1 80 ? 4.953 -33.875 -8.289 1 97.31 80 MET A O 1
ATOM 641 N N . ALA A 1 81 ? 6.906 -34 -9.367 1 97 81 ALA A N 1
ATOM 642 C CA . ALA A 1 81 ? 7.293 -35.25 -8.711 1 97 81 ALA A CA 1
ATOM 643 C C . ALA A 1 81 ? 7.895 -34.969 -7.332 1 97 81 ALA A C 1
ATOM 645 O O . ALA A 1 81 ? 8.141 -35.906 -6.559 1 97 81 ALA A O 1
ATOM 646 N N . SER A 1 82 ? 8.109 -33.75 -6.988 1 94.62 82 SER A N 1
ATOM 647 C CA . SER A 1 82 ? 8.75 -33.375 -5.73 1 94.62 82 SER A CA 1
ATOM 648 C C . SER A 1 82 ? 7.891 -33.781 -4.535 1 94.62 82 SER A C 1
ATOM 650 O O . SER A 1 82 ? 8.406 -34.031 -3.441 1 94.62 82 SER A O 1
ATOM 652 N N . GLY A 1 83 ? 6.562 -33.75 -4.727 1 93.81 83 GLY A N 1
ATOM 653 C CA . GLY A 1 83 ? 5.656 -34.156 -3.664 1 93.81 83 GLY A CA 1
ATOM 654 C C . GLY A 1 83 ? 5.359 -33.031 -2.676 1 93.81 83 GLY A C 1
ATOM 655 O O . GLY A 1 83 ? 4.715 -33.25 -1.65 1 93.81 83 GLY A O 1
ATOM 656 N N . HIS A 1 84 ? 5.797 -31.875 -2.963 1 97.25 84 HIS A N 1
ATOM 657 C CA . HIS A 1 84 ? 5.488 -30.766 -2.07 1 97.25 84 HIS A CA 1
ATOM 658 C C . HIS A 1 84 ? 3.982 -30.547 -1.963 1 97.25 84 HIS A C 1
ATOM 660 O O . HIS A 1 84 ? 3.27 -30.594 -2.967 1 97.25 84 HIS A O 1
ATOM 666 N N . SER A 1 85 ? 3.502 -30.234 -0.801 1 98.19 85 SER A N 1
ATOM 667 C CA . SER A 1 85 ? 2.074 -30.203 -0.504 1 98.19 85 SER A CA 1
ATOM 668 C C . SER A 1 85 ? 1.377 -29.078 -1.263 1 98.19 85 SER A C 1
ATOM 670 O O . SER A 1 85 ? 0.163 -29.125 -1.475 1 98.19 85 SER A O 1
ATOM 672 N N . ASN A 1 86 ? 2.129 -28.047 -1.689 1 98.69 86 ASN A N 1
ATOM 673 C CA . ASN A 1 86 ? 1.51 -26.891 -2.336 1 98.69 86 ASN A CA 1
ATOM 674 C C . ASN A 1 86 ? 1.802 -26.859 -3.832 1 98.69 86 ASN A C 1
ATOM 676 O O . ASN A 1 86 ? 1.599 -25.844 -4.488 1 98.69 86 ASN A O 1
ATOM 680 N N . LEU A 1 87 ? 2.299 -27.938 -4.387 1 98.62 87 LEU A N 1
ATOM 681 C CA . LEU A 1 87 ? 2.467 -28.141 -5.82 1 98.62 87 LEU A CA 1
ATOM 682 C C . LEU A 1 87 ? 1.64 -29.328 -6.301 1 98.62 87 LEU A C 1
ATOM 684 O O . LEU A 1 87 ? 1.552 -30.344 -5.617 1 98.62 87 LEU A O 1
ATOM 688 N N . ILE A 1 88 ? 1.039 -29.156 -7.434 1 98.06 88 ILE A N 1
ATOM 689 C CA . ILE A 1 88 ? 0.258 -30.25 -7.992 1 98.06 88 ILE A CA 1
ATOM 690 C C . ILE A 1 88 ? 1.123 -31.5 -8.086 1 98.06 88 ILE A C 1
ATOM 692 O O . ILE A 1 88 ? 2.289 -31.438 -8.477 1 98.06 88 ILE A O 1
ATOM 696 N N . ARG A 1 89 ? 0.547 -32.594 -7.758 1 97.5 89 ARG A N 1
ATOM 697 C CA . ARG A 1 89 ? 1.329 -33.812 -7.59 1 97.5 89 ARG A CA 1
ATOM 698 C C . ARG A 1 89 ? 1.214 -34.688 -8.82 1 97.5 89 ARG A C 1
ATOM 700 O O . ARG A 1 89 ? 0.108 -35.031 -9.258 1 97.5 89 ARG A O 1
ATOM 707 N N . LEU A 1 90 ? 2.33 -35.156 -9.32 1 97.5 90 LEU A N 1
ATOM 708 C CA . LEU A 1 90 ? 2.398 -36.125 -10.398 1 97.5 90 LEU A CA 1
ATOM 709 C C . LEU A 1 90 ? 2.188 -37.531 -9.852 1 97.5 90 LEU A C 1
ATOM 711 O O . LEU A 1 90 ? 2.812 -37.938 -8.867 1 97.5 90 LEU A O 1
ATOM 715 N N . ARG A 1 91 ? 1.333 -38.25 -10.477 1 95.75 91 ARG A N 1
ATOM 716 C CA . ARG A 1 91 ? 1.062 -39.625 -10.031 1 95.75 91 ARG A CA 1
ATOM 717 C C . ARG A 1 91 ? 1.722 -40.625 -10.961 1 95.75 91 ARG A C 1
ATOM 719 O O . ARG A 1 91 ? 2.191 -41.688 -10.508 1 95.75 91 ARG A O 1
ATOM 726 N N . GLU A 1 92 ? 1.702 -40.312 -12.234 1 95.19 92 GLU A N 1
ATOM 727 C CA . GLU A 1 92 ? 2.203 -41.219 -13.25 1 95.19 92 GLU A CA 1
ATOM 728 C C . GLU A 1 92 ? 2.52 -40.5 -14.547 1 95.19 92 GLU A C 1
ATOM 730 O O . GLU A 1 92 ? 1.92 -39.438 -14.844 1 95.19 92 GLU A O 1
ATOM 735 N N . VAL A 1 93 ? 3.506 -41.062 -15.266 1 95.56 93 VAL A N 1
ATOM 736 C CA . VAL A 1 93 ? 3.799 -40.562 -16.609 1 95.56 93 VAL A CA 1
ATOM 737 C C . VAL A 1 93 ? 3.609 -41.688 -17.625 1 95.56 93 VAL A C 1
ATOM 739 O O . VAL A 1 93 ? 4.02 -42.844 -17.375 1 95.56 93 VAL A O 1
ATOM 742 N N . SER A 1 94 ? 2.943 -41.375 -18.703 1 93.44 94 SER A N 1
ATOM 743 C CA . SER A 1 94 ? 2.75 -42.375 -19.766 1 93.44 94 SER A CA 1
ATOM 744 C C . SER A 1 94 ? 3.248 -41.844 -21.109 1 93.44 94 SER A C 1
ATOM 746 O O . SER A 1 94 ? 2.973 -40.719 -21.484 1 93.44 94 SER A O 1
ATOM 748 N N . LEU A 1 95 ? 4.031 -42.688 -21.703 1 92.12 95 LEU A N 1
ATOM 749 C CA . LEU A 1 95 ? 4.414 -42.438 -23.094 1 92.12 95 LEU A CA 1
ATOM 750 C C . LEU A 1 95 ? 3.549 -43.25 -24.047 1 92.12 95 LEU A C 1
ATOM 752 O O . LEU A 1 95 ? 3.551 -44.5 -23.984 1 92.12 95 LEU A O 1
ATOM 756 N N . TRP A 1 96 ? 2.766 -42.594 -24.828 1 89 96 TRP A N 1
ATOM 757 C CA . TRP A 1 96 ? 1.87 -43.281 -25.75 1 89 96 TRP A CA 1
ATOM 758 C C . TRP A 1 96 ? 1.837 -42.594 -27.109 1 89 96 TRP A C 1
ATOM 760 O O . TRP A 1 96 ? 1.432 -41.438 -27.219 1 89 96 TRP A O 1
ATOM 770 N N . LYS A 1 97 ? 2.244 -43.375 -28.125 1 85.56 97 LYS A N 1
ATOM 771 C CA . LYS A 1 97 ? 2.363 -42.812 -29.469 1 85.56 97 LYS A CA 1
ATOM 772 C C . LYS A 1 97 ? 3.297 -41.594 -29.469 1 85.56 97 LYS A C 1
ATOM 774 O O . LYS A 1 97 ? 4.441 -41.688 -29.031 1 85.56 97 LYS A O 1
ATOM 779 N N . GLU A 1 98 ? 2.859 -40.469 -29.812 1 84.62 98 GLU A N 1
ATOM 780 C CA . GLU A 1 98 ? 3.688 -39.281 -29.875 1 84.62 98 GLU A CA 1
ATOM 781 C C . GLU A 1 98 ? 3.355 -38.312 -28.734 1 84.62 98 GLU A C 1
ATOM 783 O O . GLU A 1 98 ? 3.691 -37.125 -28.797 1 84.62 98 GLU A O 1
ATOM 788 N N . ASP A 1 99 ? 2.699 -38.938 -27.766 1 89.44 99 ASP A N 1
ATOM 789 C CA . ASP A 1 99 ? 2.25 -38.062 -26.688 1 89.44 99 ASP A CA 1
ATOM 790 C C . ASP A 1 99 ? 2.885 -38.469 -25.359 1 89.44 99 ASP A C 1
ATOM 792 O O . ASP A 1 99 ? 3.219 -39.625 -25.156 1 89.44 99 ASP A O 1
ATOM 796 N N . ILE A 1 100 ? 3.127 -37.5 -24.516 1 91.25 100 ILE A N 1
ATOM 797 C CA . ILE A 1 100 ? 3.426 -37.688 -23.109 1 91.25 100 ILE A CA 1
ATOM 798 C C . ILE A 1 100 ? 2.219 -37.312 -22.266 1 91.25 100 ILE A C 1
ATOM 800 O O . ILE A 1 100 ? 1.709 -36.188 -22.375 1 91.25 100 ILE A O 1
ATOM 804 N N . LEU A 1 101 ? 1.709 -38.25 -21.5 1 93.06 101 LEU A N 1
ATOM 805 C CA . LEU A 1 101 ? 0.571 -38.031 -20.625 1 93.06 101 LEU A CA 1
ATOM 806 C C . LEU A 1 101 ? 1.027 -37.875 -19.172 1 93.06 101 LEU A C 1
ATOM 808 O O . LEU A 1 101 ? 1.703 -38.75 -18.641 1 93.06 101 LEU A O 1
ATOM 812 N N . MET A 1 102 ? 0.677 -36.75 -18.594 1 94.88 102 MET A N 1
ATOM 813 C CA . MET A 1 102 ? 0.973 -36.469 -17.188 1 94.88 102 MET A CA 1
ATOM 814 C C . MET A 1 102 ? -0.259 -36.719 -16.312 1 94.88 102 MET A C 1
ATOM 816 O O . MET A 1 102 ? -1.188 -35.906 -16.328 1 94.88 102 MET A O 1
ATOM 820 N N . THR A 1 103 ? -0.244 -37.781 -15.609 1 95.31 103 THR A N 1
ATOM 821 C CA . THR A 1 103 ? -1.331 -38.062 -14.68 1 95.31 103 THR A CA 1
ATOM 822 C C . THR A 1 103 ? -1.061 -37.438 -13.32 1 95.31 103 THR A C 1
ATOM 824 O O . THR A 1 103 ? -0.027 -37.719 -12.703 1 95.31 103 THR A O 1
ATOM 827 N N . MET A 1 104 ? -2.02 -36.625 -12.867 1 96.75 104 MET A N 1
ATOM 828 C CA . MET A 1 104 ? -1.838 -35.875 -11.625 1 96.75 104 MET A CA 1
ATOM 829 C C . MET A 1 104 ? -3.062 -36 -10.727 1 96.75 104 MET A C 1
ATOM 831 O O . MET A 1 104 ? -4.082 -36.562 -11.133 1 96.75 104 MET A O 1
ATOM 835 N N . ASP A 1 105 ? -2.908 -35.469 -9.477 1 96.31 105 ASP A N 1
ATOM 836 C CA . ASP A 1 105 ? -4.062 -35.406 -8.586 1 96.31 105 ASP A CA 1
ATOM 837 C C . ASP A 1 105 ? -5.188 -34.594 -9.211 1 96.31 105 ASP A C 1
ATOM 839 O O . ASP A 1 105 ? -4.938 -33.531 -9.836 1 96.31 105 ASP A O 1
ATOM 843 N N . LEU A 1 106 ? -6.348 -35.125 -9.086 1 96.06 106 LEU A N 1
ATOM 844 C CA . LEU A 1 106 ? -7.496 -34.312 -9.453 1 96.06 106 LEU A CA 1
ATOM 845 C C . LEU A 1 106 ? -7.824 -33.312 -8.352 1 96.06 106 LEU A C 1
ATOM 847 O O . LEU A 1 106 ? -7.918 -33.656 -7.18 1 96.06 106 LEU A O 1
ATOM 851 N N . MET A 1 107 ? -7.961 -32.094 -8.695 1 96.19 107 MET A N 1
ATOM 852 C CA . MET A 1 107 ? -8.375 -31.031 -7.777 1 96.19 107 MET A CA 1
ATOM 853 C C . MET A 1 107 ? -9.82 -30.609 -8.039 1 96.19 107 MET A C 1
ATOM 855 O O . MET A 1 107 ? -10.375 -30.922 -9.094 1 96.19 107 MET A O 1
ATOM 859 N N . ARG A 1 108 ? -10.367 -29.969 -7.078 1 95 108 ARG A N 1
ATOM 860 C CA . ARG A 1 108 ? -11.773 -29.609 -7.156 1 95 108 ARG A CA 1
ATOM 861 C C . ARG A 1 108 ? -12.008 -28.562 -8.234 1 95 108 ARG A C 1
ATOM 863 O O . ARG A 1 108 ? -12.922 -28.688 -9.055 1 95 108 ARG A O 1
ATOM 870 N N . CYS A 1 109 ? -11.25 -27.531 -8.25 1 94.38 109 CYS A N 1
ATOM 871 C CA . CYS A 1 109 ? -11.359 -26.453 -9.227 1 94.38 109 CYS A CA 1
ATOM 872 C C . CYS A 1 109 ? -10.164 -25.516 -9.156 1 94.38 109 CYS A C 1
ATOM 874 O O . CYS A 1 109 ? -9.297 -25.672 -8.289 1 94.38 109 CYS A O 1
ATOM 876 N N . SER A 1 110 ? -10.07 -24.688 -10.133 1 94.94 110 SER A N 1
ATOM 877 C CA . SER A 1 110 ? -9.109 -23.594 -10.055 1 94.94 110 SER A CA 1
ATOM 878 C C . SER A 1 110 ? -9.68 -22.406 -9.289 1 94.94 110 SER A C 1
ATOM 880 O O . SER A 1 110 ? -10.898 -22.266 -9.172 1 94.94 110 SER A O 1
ATOM 882 N N . VAL A 1 111 ? -8.828 -21.547 -8.781 1 97.44 111 VAL A N 1
ATOM 883 C CA . VAL A 1 111 ? -9.281 -20.297 -8.172 1 97.44 111 VAL A CA 1
ATOM 884 C C . VAL A 1 111 ? -10.055 -19.469 -9.188 1 97.44 111 VAL A C 1
ATOM 886 O O . VAL A 1 111 ? -11.023 -18.797 -8.844 1 97.44 111 VAL A O 1
ATOM 889 N N . PHE A 1 112 ? -9.672 -19.578 -10.453 1 95.38 112 PHE A N 1
ATOM 890 C CA . PHE A 1 112 ? -10.352 -18.844 -11.516 1 95.38 112 PHE A CA 1
ATOM 891 C C . PHE A 1 112 ? -11.82 -19.25 -11.602 1 95.38 112 PHE A C 1
ATOM 893 O O . PHE A 1 112 ? -12.68 -18.406 -11.883 1 95.38 112 PHE A O 1
ATOM 900 N N . ALA A 1 113 ? -12.102 -20.469 -11.43 1 93.19 113 ALA A N 1
ATOM 901 C CA . ALA A 1 113 ? -13.484 -20.938 -11.461 1 93.19 113 ALA A CA 1
ATOM 902 C C . ALA A 1 113 ? -14.32 -20.234 -10.391 1 93.19 113 ALA A C 1
ATOM 904 O O . ALA A 1 113 ? -15.508 -19.953 -10.609 1 93.19 113 ALA A O 1
ATOM 905 N N . VAL A 1 114 ? -13.766 -19.953 -9.25 1 94.38 114 VAL A N 1
ATOM 906 C CA . VAL A 1 114 ? -14.445 -19.234 -8.18 1 94.38 114 VAL A CA 1
ATOM 907 C C . VAL A 1 114 ? -14.734 -17.812 -8.617 1 94.38 114 VAL A C 1
ATOM 909 O O . VAL A 1 114 ? -15.828 -17.281 -8.383 1 94.38 114 VAL A O 1
ATOM 912 N N . LEU A 1 115 ? -13.781 -17.188 -9.266 1 93.44 115 LEU A N 1
ATOM 913 C CA . LEU A 1 115 ? -13.898 -15.797 -9.703 1 93.44 115 LEU A CA 1
ATOM 914 C C . LEU A 1 115 ? -15.031 -15.641 -10.719 1 93.44 115 LEU A C 1
ATOM 916 O O . LEU A 1 115 ? -15.617 -14.562 -10.836 1 93.44 115 LEU A O 1
ATOM 920 N N . CYS A 1 116 ? -15.266 -16.703 -11.422 1 90.94 116 CYS A N 1
ATOM 921 C CA . CYS A 1 116 ? -16.375 -16.688 -12.375 1 90.94 116 CYS A CA 1
ATOM 922 C C . CYS A 1 116 ? -17.703 -16.562 -11.656 1 90.94 116 CYS A C 1
ATOM 924 O O . CYS A 1 116 ? -18.719 -16.203 -12.273 1 90.94 116 CYS A O 1
ATOM 926 N N . GLN A 1 117 ? -17.672 -16.859 -10.359 1 88.88 117 GLN A N 1
ATOM 927 C CA . GLN A 1 117 ? -18.906 -16.781 -9.562 1 88.88 117 GLN A CA 1
ATOM 928 C C . GLN A 1 117 ? -18.953 -15.484 -8.766 1 88.88 117 GLN A C 1
ATOM 930 O O . GLN A 1 117 ? -20 -14.828 -8.703 1 88.88 117 GLN A O 1
ATOM 935 N N . ARG A 1 118 ? -17.891 -15.094 -8.18 1 88.25 118 ARG A N 1
ATOM 936 C CA . ARG A 1 118 ? -17.828 -13.898 -7.352 1 88.25 118 ARG A CA 1
ATOM 937 C C . ARG A 1 118 ? -16.391 -13.555 -6.988 1 88.25 118 ARG A C 1
ATOM 939 O O . ARG A 1 118 ? -15.492 -14.375 -7.18 1 88.25 118 ARG A O 1
ATOM 946 N N . GLY A 1 119 ? -16.234 -12.32 -6.414 1 88.62 119 GLY A N 1
ATOM 947 C CA . GLY A 1 119 ? -14.945 -11.977 -5.82 1 88.62 119 GLY A CA 1
ATOM 948 C C . GLY A 1 119 ? -14.656 -12.734 -4.539 1 88.62 119 GLY A C 1
ATOM 949 O O . GLY A 1 119 ? -15.578 -13.195 -3.861 1 88.62 119 GLY A O 1
ATOM 950 N N . ILE A 1 120 ? -13.414 -12.828 -4.258 1 96.5 120 ILE A N 1
ATOM 951 C CA . ILE A 1 120 ? -13.008 -13.586 -3.078 1 96.5 120 ILE A CA 1
ATOM 952 C C . ILE A 1 120 ? -12.75 -12.633 -1.915 1 96.5 120 ILE A C 1
ATOM 954 O O . ILE A 1 120 ? -11.938 -11.719 -2.025 1 96.5 120 ILE A O 1
ATOM 958 N N . PRO A 1 121 ? -13.414 -12.828 -0.812 1 96.56 121 PRO A N 1
ATOM 959 C CA . PRO A 1 121 ? -13.148 -12.008 0.368 1 96.56 121 PRO A CA 1
ATOM 960 C C . PRO A 1 121 ? -11.703 -12.109 0.852 1 96.56 121 PRO A C 1
ATOM 962 O O . PRO A 1 121 ? -11.047 -13.133 0.629 1 96.56 121 PRO A O 1
ATOM 965 N N . GLU A 1 122 ? -11.258 -11.102 1.492 1 97.31 122 GLU A N 1
ATOM 966 C CA . GLU A 1 122 ? -9.844 -10.922 1.834 1 97.31 122 GLU A CA 1
ATOM 967 C C . GLU A 1 122 ? -9.344 -12.07 2.701 1 97.31 122 GLU A C 1
ATOM 969 O O . GLU A 1 122 ? -8.219 -12.547 2.52 1 97.31 122 GLU A O 1
ATOM 974 N N . GLU A 1 123 ? -10.172 -12.578 3.652 1 97.5 123 GLU A N 1
ATOM 975 C CA . GLU A 1 123 ? -9.688 -13.602 4.578 1 97.5 123 GLU A CA 1
ATOM 976 C C . GLU A 1 123 ? -9.359 -14.898 3.844 1 97.5 123 GLU A C 1
ATOM 978 O O . GLU A 1 123 ? -8.422 -15.602 4.215 1 97.5 123 GLU A O 1
ATOM 983 N N . TYR A 1 124 ? -10.109 -15.234 2.838 1 98.12 124 TYR A N 1
ATOM 984 C CA . TYR A 1 124 ? -9.836 -16.422 2.029 1 98.12 124 TYR A CA 1
ATOM 985 C C . TYR A 1 124 ? -8.648 -16.188 1.108 1 98.12 124 TYR A C 1
ATOM 987 O O . TYR A 1 124 ? -7.844 -17.094 0.876 1 98.12 124 TYR A O 1
ATOM 995 N N . THR A 1 125 ? -8.547 -14.945 0.575 1 98.56 125 THR A N 1
ATOM 996 C CA . THR A 1 125 ? -7.398 -14.578 -0.247 1 98.56 125 THR A CA 1
ATOM 997 C C . THR A 1 125 ? -6.098 -14.75 0.531 1 98.56 125 THR A C 1
ATOM 999 O O . THR A 1 125 ? -5.133 -15.32 0.021 1 98.56 125 THR A O 1
ATOM 1002 N N . VAL A 1 126 ? -6.129 -14.297 1.762 1 98.44 126 VAL A N 1
ATOM 1003 C CA . VAL A 1 126 ? -4.945 -14.398 2.609 1 98.44 126 VAL A CA 1
ATOM 1004 C C . VAL A 1 126 ? -4.547 -15.867 2.773 1 98.44 126 VAL A C 1
ATOM 1006 O O . VAL A 1 126 ? -3.375 -16.219 2.639 1 98.44 126 VAL A O 1
ATOM 1009 N N . TYR A 1 127 ? -5.469 -16.719 3.049 1 98.62 127 TYR A N 1
ATOM 1010 C CA . TYR A 1 127 ? -5.191 -18.141 3.203 1 98.62 127 TYR A CA 1
ATOM 1011 C C . TYR A 1 127 ? -4.566 -18.719 1.938 1 98.62 127 TYR A C 1
ATOM 1013 O O . TYR A 1 127 ? -3.537 -19.391 1.997 1 98.62 127 TYR A O 1
ATOM 1021 N N . MET A 1 128 ? -5.18 -18.438 0.845 1 98.69 128 MET A N 1
ATOM 1022 C CA . MET A 1 128 ? -4.715 -18.984 -0.424 1 98.69 128 MET A CA 1
ATOM 1023 C C . MET A 1 128 ? -3.326 -18.453 -0.771 1 98.69 128 MET A C 1
ATOM 1025 O O . MET A 1 128 ? -2.496 -19.188 -1.314 1 98.69 128 MET A O 1
ATOM 1029 N N . ILE A 1 129 ? -3.074 -17.219 -0.469 1 98.44 129 ILE A N 1
ATOM 1030 C CA . ILE A 1 129 ? -1.778 -16.609 -0.748 1 98.44 129 ILE A CA 1
ATOM 1031 C C . ILE A 1 129 ? -0.702 -17.266 0.111 1 98.44 129 ILE A C 1
ATOM 1033 O O . ILE A 1 129 ? 0.412 -17.516 -0.359 1 98.44 129 ILE A O 1
ATOM 1037 N N . CYS A 1 130 ? -1.031 -17.516 1.353 1 98.69 130 CYS A N 1
ATOM 1038 C CA . CYS A 1 130 ? -0.073 -18.188 2.223 1 98.69 130 CYS A CA 1
ATOM 1039 C C . CYS A 1 130 ? 0.315 -19.547 1.661 1 98.69 130 CYS A C 1
ATOM 1041 O O . CYS A 1 130 ? 1.5 -19.875 1.568 1 98.69 130 CYS A O 1
ATOM 1043 N N . GLU A 1 131 ? -0.656 -20.266 1.294 1 98.81 131 GLU A N 1
ATOM 1044 C CA . GLU A 1 131 ? -0.389 -21.578 0.727 1 98.81 131 GLU A CA 1
ATOM 1045 C C . GLU A 1 131 ? 0.401 -21.469 -0.574 1 98.81 131 GLU A C 1
ATOM 1047 O O . GLU A 1 131 ? 1.32 -22.266 -0.816 1 98.81 131 GLU A O 1
ATOM 1052 N N . THR A 1 132 ? 0.084 -20.531 -1.405 1 98.88 132 THR A N 1
ATOM 1053 C CA . THR A 1 132 ? 0.793 -20.297 -2.66 1 98.88 132 THR A CA 1
ATOM 1054 C C . THR A 1 132 ? 2.248 -19.922 -2.398 1 98.88 132 THR A C 1
ATOM 1056 O O . THR A 1 132 ? 3.154 -20.422 -3.076 1 98.88 132 THR A O 1
ATOM 1059 N N . LEU A 1 133 ? 2.402 -19.062 -1.412 1 98.88 133 LEU A N 1
ATOM 1060 C CA . LEU A 1 133 ? 3.746 -18.609 -1.065 1 98.88 133 LEU A CA 1
ATOM 1061 C C . LEU A 1 133 ? 4.598 -19.781 -0.57 1 98.88 133 LEU A C 1
ATOM 1063 O O . LEU A 1 133 ? 5.805 -19.812 -0.822 1 98.88 133 LEU A O 1
ATOM 1067 N N . LYS A 1 134 ? 4.008 -20.719 0.122 1 98.81 134 LYS A N 1
ATOM 1068 C CA . LYS A 1 134 ? 4.738 -21.922 0.529 1 98.81 134 LYS A CA 1
ATOM 1069 C C . LYS A 1 134 ? 5.254 -22.688 -0.684 1 98.81 134 LYS A C 1
ATOM 1071 O O . LYS A 1 134 ? 6.398 -23.141 -0.7 1 98.81 134 LYS A O 1
ATOM 1076 N N . GLY A 1 135 ? 4.426 -22.812 -1.673 1 98.81 135 GLY A N 1
ATOM 1077 C CA . GLY A 1 135 ? 4.836 -23.469 -2.908 1 98.81 135 GLY A CA 1
ATOM 1078 C C . GLY A 1 135 ? 5.926 -22.703 -3.645 1 98.81 135 GLY A C 1
ATOM 1079 O O . GLY A 1 135 ? 6.91 -23.297 -4.09 1 98.81 135 GLY A O 1
ATOM 1080 N N . LEU A 1 136 ? 5.785 -21.406 -3.754 1 98.88 136 LEU A N 1
ATOM 1081 C CA . LEU A 1 136 ? 6.766 -20.578 -4.445 1 98.88 136 LEU A CA 1
ATOM 1082 C C . LEU A 1 136 ? 8.102 -20.578 -3.707 1 98.88 136 LEU A C 1
ATOM 1084 O O . LEU A 1 136 ? 9.164 -20.609 -4.332 1 98.88 136 LEU A O 1
ATOM 1088 N N . ALA A 1 137 ? 7.984 -20.484 -2.359 1 98.69 137 ALA A N 1
ATOM 1089 C CA . ALA A 1 137 ? 9.211 -20.531 -1.574 1 98.69 137 ALA A CA 1
ATOM 1090 C C . ALA A 1 137 ? 9.984 -21.812 -1.848 1 98.69 137 ALA A C 1
ATOM 1092 O O . ALA A 1 137 ? 11.211 -21.797 -2 1 98.69 137 ALA A O 1
ATOM 1093 N N . HIS A 1 138 ? 9.305 -22.906 -1.918 1 98.44 138 HIS A N 1
ATOM 1094 C CA . HIS A 1 138 ? 9.922 -24.188 -2.232 1 98.44 138 HIS A CA 1
ATOM 1095 C C . HIS A 1 138 ? 10.555 -24.172 -3.621 1 98.44 138 HIS A C 1
ATOM 1097 O O . HIS A 1 138 ? 11.727 -24.516 -3.781 1 98.44 138 HIS A O 1
ATOM 1103 N N . LEU A 1 139 ? 9.852 -23.734 -4.609 1 98.44 139 LEU A N 1
ATOM 1104 C CA . LEU A 1 139 ? 10.359 -23.672 -5.977 1 98.44 139 LEU A CA 1
ATOM 1105 C C . LEU A 1 139 ? 11.609 -22.812 -6.051 1 98.44 139 LEU A C 1
ATOM 1107 O O . LEU A 1 139 ? 12.625 -23.219 -6.621 1 98.44 139 LEU A O 1
ATOM 1111 N N . HIS A 1 140 ? 11.516 -21.625 -5.469 1 98.44 140 HIS A N 1
ATOM 1112 C CA . HIS A 1 140 ? 12.617 -20.672 -5.527 1 98.44 140 HIS A CA 1
ATOM 1113 C C . HIS A 1 140 ? 13.844 -21.203 -4.801 1 98.44 140 HIS A C 1
ATOM 1115 O O . HIS A 1 140 ? 14.977 -20.969 -5.227 1 98.44 140 HIS A O 1
ATOM 1121 N N . SER A 1 141 ? 13.602 -21.891 -3.691 1 97.81 141 SER A N 1
ATOM 1122 C CA . SER A 1 141 ? 14.719 -22.469 -2.957 1 97.81 141 SER A CA 1
ATOM 1123 C C . SER A 1 141 ? 15.438 -23.531 -3.789 1 97.81 141 SER A C 1
ATOM 1125 O O . SER A 1 141 ? 16.609 -23.812 -3.562 1 97.81 141 SER A O 1
ATOM 1127 N N . GLN A 1 142 ? 14.766 -24.141 -4.75 1 96.81 142 GLN A N 1
ATOM 1128 C CA . GLN A 1 142 ? 15.344 -25.109 -5.66 1 96.81 142 GLN A CA 1
ATOM 1129 C C . GLN A 1 142 ? 15.914 -24.438 -6.906 1 96.81 142 GLN A C 1
ATOM 1131 O O . GLN A 1 142 ? 16.328 -25.125 -7.852 1 96.81 142 GLN A O 1
ATOM 1136 N N . GLY A 1 143 ? 15.844 -23.125 -6.941 1 97.62 143 GLY A N 1
ATOM 1137 C CA . GLY A 1 143 ? 16.375 -22.375 -8.062 1 97.62 143 GLY A CA 1
ATOM 1138 C C . GLY A 1 143 ? 15.477 -22.391 -9.281 1 97.62 143 GLY A C 1
ATOM 1139 O O . GLY A 1 143 ? 15.961 -22.375 -10.414 1 97.62 143 GLY A O 1
ATOM 1140 N N . ILE A 1 144 ? 14.18 -22.469 -9.094 1 97.56 144 ILE A N 1
ATOM 1141 C CA . ILE A 1 144 ? 13.242 -22.562 -10.203 1 97.56 144 ILE A CA 1
ATOM 1142 C C . ILE A 1 144 ? 12.25 -21.406 -10.141 1 97.56 144 ILE A C 1
ATOM 1144 O O . ILE A 1 144 ? 11.695 -21.109 -9.078 1 97.56 144 ILE A O 1
ATOM 1148 N N . LEU A 1 145 ? 12.031 -20.703 -11.234 1 96.69 145 LEU A N 1
ATOM 1149 C CA . LEU A 1 145 ? 10.945 -19.734 -11.344 1 96.69 145 LEU A CA 1
ATOM 1150 C C . LEU A 1 145 ? 9.719 -20.359 -12 1 96.69 145 LEU A C 1
ATOM 1152 O O . LEU A 1 145 ? 9.852 -21.234 -12.875 1 96.69 145 LEU A O 1
ATOM 1156 N N . HIS A 1 146 ? 8.562 -19.953 -11.703 1 97.88 146 HIS A N 1
ATOM 1157 C CA . HIS A 1 146 ? 7.312 -20.453 -12.258 1 97.88 146 HIS A CA 1
ATOM 1158 C C . HIS A 1 146 ? 6.977 -19.781 -13.578 1 97.88 146 HIS A C 1
ATOM 1160 O O . HIS A 1 146 ? 6.75 -20.453 -14.586 1 97.88 146 HIS A O 1
ATOM 1166 N N . ARG A 1 147 ? 6.863 -18.359 -13.633 1 97.62 147 ARG A N 1
ATOM 1167 C CA . ARG A 1 147 ? 6.75 -17.469 -14.773 1 97.62 147 ARG A CA 1
ATOM 1168 C C . ARG A 1 147 ? 5.297 -17.312 -15.211 1 97.62 147 ARG A C 1
ATOM 1170 O O . ARG A 1 147 ? 4.996 -16.547 -16.125 1 97.62 147 ARG A O 1
ATOM 1177 N N . ASP A 1 148 ? 4.367 -17.984 -14.469 1 96.88 148 ASP A N 1
ATOM 1178 C CA . ASP A 1 148 ? 2.979 -17.828 -14.891 1 96.88 148 ASP A CA 1
ATOM 1179 C C . ASP A 1 148 ? 2.027 -17.984 -13.703 1 96.88 148 ASP A C 1
ATOM 1181 O O . ASP A 1 148 ? 1.026 -18.703 -13.797 1 96.88 148 ASP A O 1
ATOM 1185 N N . VAL A 1 149 ? 2.287 -17.391 -12.641 1 98.31 149 VAL A N 1
ATOM 1186 C CA . VAL A 1 149 ? 1.435 -17.406 -11.461 1 98.31 149 VAL A CA 1
ATOM 1187 C C . VAL A 1 149 ? 0.172 -16.578 -11.727 1 98.31 149 VAL A C 1
ATOM 1189 O O . VAL A 1 149 ? 0.25 -15.398 -12.039 1 98.31 149 VAL A O 1
ATOM 1192 N N . LYS A 1 150 ? -0.988 -17.203 -11.633 1 98 150 LYS A N 1
ATOM 1193 C CA . LYS A 1 150 ? -2.303 -16.594 -11.797 1 98 150 LYS A CA 1
ATOM 1194 C C . LYS A 1 150 ? -3.404 -17.516 -11.266 1 98 150 LYS A C 1
ATOM 1196 O O . LYS A 1 150 ? -3.152 -18.672 -10.938 1 98 150 LYS A O 1
ATOM 1201 N N . CYS A 1 151 ? -4.582 -17.031 -11.211 1 97.69 151 CYS A N 1
ATOM 1202 C CA . CYS A 1 151 ? -5.684 -17.75 -10.586 1 97.69 151 CYS A CA 1
ATOM 1203 C C . CYS A 1 151 ? -5.988 -19.031 -11.352 1 97.69 151 CYS A C 1
ATOM 1205 O O . CYS A 1 151 ? -6.395 -20.031 -10.758 1 97.69 151 CYS A O 1
ATOM 1207 N N . GLU A 1 152 ? -5.738 -19.031 -12.656 1 95.06 152 GLU A N 1
ATOM 1208 C CA . GLU A 1 152 ? -5.984 -20.219 -13.477 1 95.06 152 GLU A CA 1
ATOM 1209 C C . GLU A 1 152 ? -5.059 -21.375 -13.086 1 95.06 152 GLU A C 1
ATOM 1211 O O . GLU A 1 152 ? -5.402 -22.531 -13.266 1 95.06 152 GLU A O 1
ATOM 1216 N N . ASN A 1 153 ? -3.898 -21.016 -12.531 1 96 153 ASN A N 1
ATOM 1217 C CA . ASN A 1 153 ? -2.885 -22.016 -12.211 1 96 153 ASN A CA 1
ATOM 1218 C C . ASN A 1 153 ? -2.826 -22.297 -10.711 1 96 153 ASN A C 1
ATOM 1220 O O . ASN A 1 153 ? -1.879 -22.922 -10.227 1 96 153 ASN A O 1
ATOM 1224 N N . LEU A 1 154 ? -3.787 -21.766 -10.008 1 98.06 154 LEU A N 1
ATOM 1225 C CA . LEU A 1 154 ? -3.988 -22.094 -8.602 1 98.06 154 LEU A CA 1
ATOM 1226 C C . LEU A 1 154 ? -5.215 -22.969 -8.414 1 98.06 154 LEU A C 1
ATOM 1228 O O . LEU A 1 154 ? -6.34 -22.547 -8.672 1 98.06 154 LEU A O 1
ATOM 1232 N N . LEU A 1 155 ? -4.961 -24.156 -7.895 1 97.62 155 LEU A N 1
ATOM 1233 C CA . LEU A 1 155 ? -6.016 -25.156 -7.785 1 97.62 155 LEU A CA 1
ATOM 1234 C C . LEU A 1 155 ? -6.426 -25.359 -6.332 1 97.62 155 LEU A C 1
ATOM 1236 O O . LEU A 1 155 ? -5.59 -25.281 -5.43 1 97.62 155 LEU A O 1
ATOM 1240 N N . LEU A 1 156 ? -7.691 -25.609 -6.191 1 98 156 LEU A N 1
ATOM 1241 C CA . LEU A 1 156 ? -8.273 -25.828 -4.875 1 98 156 LEU A CA 1
ATOM 1242 C C . LEU A 1 156 ? -8.766 -27.266 -4.738 1 98 156 LEU A C 1
ATOM 1244 O O . LEU A 1 156 ? -9.336 -27.828 -5.676 1 98 156 LEU A O 1
ATOM 1248 N N . GLY A 1 157 ? -8.492 -27.875 -3.582 1 97 157 GLY A N 1
ATOM 1249 C CA . GLY A 1 157 ? -8.93 -29.234 -3.303 1 97 157 GLY A CA 1
ATOM 1250 C C . GLY A 1 157 ? -10.211 -29.281 -2.49 1 97 157 GLY A C 1
ATOM 1251 O O . GLY A 1 157 ? -10.773 -28.25 -2.133 1 97 157 GLY A O 1
ATOM 1252 N N . TRP A 1 158 ? -10.633 -30.5 -2.191 1 95.94 158 TRP A N 1
ATOM 1253 C CA . TRP A 1 158 ? -11.883 -30.719 -1.48 1 95.94 158 TRP A CA 1
ATOM 1254 C C . TRP A 1 158 ? -11.711 -30.5 0.018 1 95.94 158 TRP A C 1
ATOM 1256 O O . TRP A 1 158 ? -12.695 -30.328 0.744 1 95.94 158 TRP A O 1
ATOM 1266 N N . ASN A 1 159 ? -10.508 -30.5 0.493 1 96.62 159 ASN A N 1
ATOM 1267 C CA . ASN A 1 159 ? -10.234 -30.328 1.916 1 96.62 159 ASN A CA 1
ATOM 1268 C C . ASN A 1 159 ? -9.508 -29.016 2.195 1 96.62 159 ASN A C 1
ATOM 1270 O O . ASN A 1 159 ? -8.789 -28.906 3.189 1 96.62 159 ASN A O 1
ATOM 1274 N N . GLY A 1 160 ? -9.578 -28.141 1.235 1 97.12 160 GLY A N 1
ATOM 1275 C CA . GLY A 1 160 ? -9.016 -26.812 1.44 1 97.12 160 GLY A CA 1
ATOM 1276 C C . GLY A 1 160 ? -7.578 -26.703 0.965 1 97.12 160 GLY A C 1
ATOM 1277 O O . GLY A 1 160 ? -6.902 -25.703 1.257 1 97.12 160 GLY A O 1
ATOM 1278 N N . GLU A 1 161 ? -7.074 -27.672 0.25 1 97.81 161 GLU A N 1
ATOM 1279 C CA . GLU A 1 161 ? -5.727 -27.609 -0.312 1 97.81 161 GLU A CA 1
ATOM 1280 C C . GLU A 1 161 ? -5.625 -26.516 -1.379 1 97.81 161 GLU A C 1
ATOM 1282 O O . GLU A 1 161 ? -6.574 -26.297 -2.137 1 97.81 161 GLU A O 1
ATOM 1287 N N . VAL A 1 162 ? -4.512 -25.859 -1.371 1 98.69 162 VAL A N 1
ATOM 1288 C CA . VAL A 1 162 ? -4.164 -24.922 -2.43 1 98.69 162 VAL A CA 1
ATOM 1289 C C . VAL A 1 162 ? -2.859 -25.359 -3.098 1 98.69 162 VAL A C 1
ATOM 1291 O O . VAL A 1 162 ? -1.826 -25.469 -2.436 1 98.69 162 VAL A O 1
ATOM 1294 N N . LYS A 1 163 ? -2.932 -25.594 -4.387 1 98.56 163 LYS A N 1
ATOM 1295 C CA . LYS A 1 163 ? -1.743 -26.094 -5.074 1 98.56 163 LYS A CA 1
ATOM 1296 C C . LYS A 1 163 ? -1.453 -25.281 -6.332 1 98.56 163 LYS A C 1
ATOM 1298 O O . LYS A 1 163 ? -2.373 -24.922 -7.07 1 98.56 163 LYS A O 1
ATOM 1303 N N . LEU A 1 164 ? -0.242 -24.953 -6.484 1 98.31 164 LEU A N 1
ATOM 1304 C CA . LEU A 1 164 ? 0.235 -24.344 -7.723 1 98.31 164 LEU A CA 1
ATOM 1305 C C . LEU A 1 164 ? 0.381 -25.391 -8.82 1 98.31 164 LEU A C 1
ATOM 1307 O O . LEU A 1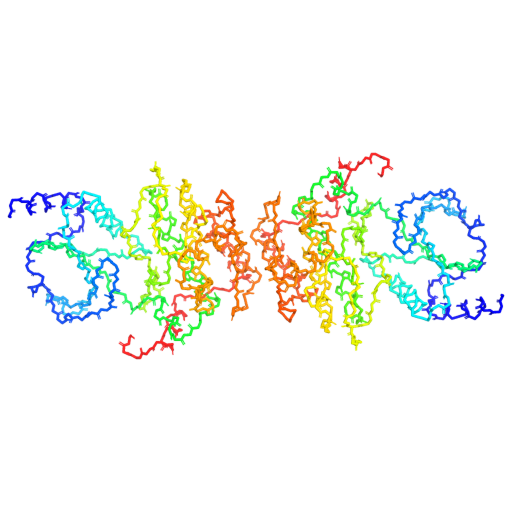 164 ? 0.873 -26.5 -8.562 1 98.31 164 LEU A O 1
ATOM 1311 N N . ALA A 1 165 ? -0.071 -25.031 -10.008 1 95.69 165 ALA A N 1
ATOM 1312 C CA . ALA A 1 165 ? -0.004 -25.969 -11.133 1 95.69 165 ALA A CA 1
ATOM 1313 C C . ALA A 1 165 ? 0.564 -25.281 -12.375 1 95.69 165 ALA A C 1
ATOM 1315 O O . ALA A 1 165 ? 0.892 -24.094 -12.344 1 95.69 165 ALA A O 1
ATOM 1316 N N . ASP A 1 166 ? 0.77 -26.078 -13.414 1 92.88 166 ASP A N 1
ATOM 1317 C CA . ASP A 1 166 ? 1.254 -25.672 -14.727 1 92.88 166 ASP A CA 1
ATOM 1318 C C . ASP A 1 166 ? 2.666 -25.094 -14.633 1 92.88 166 ASP A C 1
ATOM 1320 O O . ASP A 1 166 ? 2.84 -23.875 -14.531 1 92.88 166 ASP A O 1
ATOM 1324 N N . PHE A 1 167 ? 3.619 -25.906 -14.805 1 95.69 167 PHE A N 1
ATOM 1325 C CA . PHE A 1 167 ? 5.023 -25.531 -14.703 1 95.69 167 PHE A CA 1
ATOM 1326 C C . PHE A 1 167 ? 5.688 -25.547 -16.078 1 95.69 167 PHE A C 1
ATOM 1328 O O . PHE A 1 167 ? 6.898 -25.75 -16.188 1 95.69 167 PHE A O 1
ATOM 1335 N N . GLY A 1 168 ? 4.883 -25.438 -17.078 1 91.75 168 GLY A N 1
ATOM 1336 C CA . GLY A 1 168 ? 5.355 -25.516 -18.453 1 91.75 168 GLY A CA 1
ATOM 1337 C C . GLY A 1 168 ? 6.328 -24.406 -18.812 1 91.75 168 GLY A C 1
ATOM 1338 O O . GLY A 1 168 ? 7.191 -24.594 -19.672 1 91.75 168 GLY A O 1
ATOM 1339 N N . LEU A 1 169 ? 6.27 -23.297 -18.125 1 93.62 169 LEU A N 1
ATOM 1340 C CA . LEU A 1 169 ? 7.121 -22.156 -18.438 1 93.62 169 LEU A CA 1
ATOM 1341 C C . LEU A 1 169 ? 8.219 -21.984 -17.406 1 93.62 169 LEU A C 1
ATOM 1343 O O . LEU A 1 169 ? 8.977 -21.016 -17.438 1 93.62 169 LEU A O 1
ATOM 1347 N N . SER A 1 170 ? 8.289 -22.906 -16.469 1 96.12 170 SER A N 1
ATOM 1348 C CA . SER A 1 170 ? 9.289 -22.812 -15.406 1 96.12 170 SER A CA 1
ATOM 1349 C C . SER A 1 170 ? 10.703 -22.844 -15.977 1 96.12 170 SER A C 1
ATOM 1351 O O . SER A 1 170 ? 10.938 -23.391 -17.062 1 96.12 170 SER A O 1
ATOM 1353 N N . ALA A 1 171 ? 11.609 -22.234 -15.273 1 95.44 171 ALA A N 1
ATOM 1354 C CA . ALA A 1 171 ? 13.008 -22.156 -15.695 1 95.44 171 ALA A CA 1
ATOM 1355 C C . ALA A 1 171 ? 13.945 -22.062 -14.492 1 95.44 171 ALA A C 1
ATOM 1357 O O . ALA A 1 171 ? 13.5 -21.75 -13.383 1 95.44 171 ALA A O 1
ATOM 1358 N N . ARG A 1 172 ? 15.156 -22.312 -14.789 1 95.31 172 ARG A N 1
ATOM 1359 C CA . ARG A 1 172 ? 16.156 -22.141 -13.742 1 95.31 172 ARG A CA 1
ATOM 1360 C C . ARG A 1 172 ? 16.469 -20.672 -13.508 1 95.31 172 ARG A C 1
ATOM 1362 O O . ARG A 1 172 ? 16.594 -19.906 -14.469 1 95.31 172 ARG A O 1
ATOM 1369 N N . ILE A 1 173 ? 16.656 -20.297 -12.281 1 94.62 173 ILE A N 1
ATOM 1370 C CA . ILE A 1 173 ? 16.875 -18.906 -11.891 1 94.62 173 ILE A CA 1
ATOM 1371 C C . ILE A 1 173 ? 18.266 -18.469 -12.344 1 94.62 173 ILE A C 1
ATOM 1373 O O . ILE A 1 173 ? 18.453 -17.312 -12.742 1 94.62 173 ILE A O 1
ATOM 1377 N N . ASN A 1 174 ? 19.25 -19.312 -12.234 1 91.06 174 ASN A N 1
ATOM 1378 C CA . ASN A 1 174 ? 20.641 -18.953 -12.477 1 91.06 174 ASN A CA 1
ATOM 1379 C C . ASN A 1 174 ? 20.938 -18.828 -13.969 1 91.06 174 ASN A C 1
ATOM 1381 O O . ASN A 1 174 ? 22.062 -18.531 -14.367 1 91.06 174 ASN A O 1
ATOM 1385 N N . ARG A 1 175 ? 19.969 -18.953 -14.812 1 89.75 175 ARG A N 1
ATOM 1386 C CA . ARG A 1 175 ? 20.125 -18.703 -16.25 1 89.75 175 ARG A CA 1
ATOM 1387 C C . ARG A 1 175 ? 19.781 -17.266 -16.594 1 89.75 175 ARG A C 1
ATOM 1389 O O . ARG A 1 175 ? 19.062 -16.594 -15.844 1 89.75 175 ARG A O 1
ATOM 1396 N N . PRO A 1 176 ? 20.375 -16.797 -17.609 1 92.19 176 PRO A N 1
ATOM 1397 C CA . PRO A 1 176 ? 20.031 -15.438 -18.031 1 92.19 176 PRO A CA 1
ATOM 1398 C C . PRO A 1 176 ? 18.641 -15.352 -18.656 1 92.19 176 PRO A C 1
ATOM 1400 O O . PRO A 1 176 ? 18.516 -15.32 -19.891 1 92.19 176 PRO A O 1
ATOM 1403 N N . ASN A 1 177 ? 17.703 -15.32 -17.891 1 94.56 177 ASN A N 1
ATOM 1404 C CA . ASN A 1 177 ? 16.312 -15.211 -18.344 1 94.56 177 ASN A CA 1
ATOM 1405 C C . ASN A 1 177 ? 15.984 -13.781 -18.766 1 94.56 177 ASN A C 1
ATOM 1407 O O . ASN A 1 177 ? 16.172 -12.836 -18 1 94.56 177 ASN A O 1
ATOM 1411 N N . HIS A 1 178 ? 15.414 -13.562 -19.984 1 95.69 178 HIS A N 1
ATOM 1412 C CA . HIS A 1 178 ? 15.031 -12.227 -20.422 1 95.69 178 HIS A CA 1
ATOM 1413 C C . HIS A 1 178 ? 13.852 -12.289 -21.391 1 95.69 178 HIS A C 1
ATOM 1415 O O . HIS A 1 178 ? 13.367 -11.258 -21.859 1 95.69 178 HIS A O 1
ATOM 1421 N N . GLU A 1 179 ? 13.422 -13.539 -21.656 1 93.62 179 GLU A N 1
ATOM 1422 C CA . GLU A 1 179 ? 12.344 -13.727 -22.625 1 93.62 179 GLU A CA 1
ATOM 1423 C C . GLU A 1 179 ? 11.008 -13.273 -22.062 1 93.62 179 GLU A C 1
ATOM 1425 O O . GLU A 1 179 ? 10.742 -13.445 -20.875 1 93.62 179 GLU A O 1
ATOM 1430 N N . ARG A 1 180 ? 10.164 -12.766 -22.906 1 93.69 180 ARG A N 1
ATOM 1431 C CA . ARG A 1 180 ? 8.797 -12.398 -22.516 1 93.69 180 ARG A CA 1
ATOM 1432 C C . ARG A 1 180 ? 7.891 -13.625 -22.5 1 93.69 180 ARG A C 1
ATOM 1434 O O . ARG A 1 180 ? 7.094 -13.828 -23.422 1 93.69 180 ARG A O 1
ATOM 1441 N N . LEU A 1 181 ? 7.977 -14.367 -21.516 1 92.44 181 LEU A N 1
ATOM 1442 C CA . LEU A 1 181 ? 7.184 -15.578 -21.359 1 92.44 181 LEU A CA 1
ATOM 1443 C C . LEU A 1 181 ? 6.207 -15.445 -20.188 1 92.44 181 LEU A C 1
ATOM 1445 O O . LEU A 1 181 ? 6.547 -14.875 -19.156 1 92.44 181 LEU A O 1
ATOM 1449 N N . GLY A 1 182 ? 5.062 -15.961 -20.312 1 93.31 182 GLY A N 1
ATOM 1450 C CA . GLY A 1 182 ? 3.986 -15.844 -19.344 1 93.31 182 GLY A CA 1
ATOM 1451 C C . GLY A 1 182 ? 2.717 -15.258 -19.938 1 93.31 182 GLY A C 1
ATOM 1452 O O . GLY A 1 182 ? 2.484 -15.344 -21.141 1 93.31 182 GLY A O 1
ATOM 1453 N N . THR A 1 183 ? 1.884 -14.805 -19.047 1 94.69 183 THR A N 1
ATOM 1454 C CA . THR A 1 183 ? 0.675 -14.094 -19.469 1 94.69 183 THR A CA 1
ATOM 1455 C C . THR A 1 183 ? 0.832 -12.594 -19.266 1 94.69 183 THR A C 1
ATOM 1457 O O . THR A 1 183 ? 1.122 -12.133 -18.156 1 94.69 183 THR A O 1
ATOM 1460 N N . THR A 1 184 ? 0.612 -11.828 -20.219 1 95.81 184 THR A N 1
ATOM 1461 C CA . THR A 1 184 ? 1.028 -10.438 -20.328 1 95.81 184 THR A CA 1
ATOM 1462 C C . THR A 1 184 ? 0.538 -9.633 -19.125 1 95.81 184 THR A C 1
ATOM 1464 O O . THR A 1 184 ? 1.326 -8.953 -18.453 1 95.81 184 THR A O 1
ATOM 1467 N N . LYS A 1 185 ? -0.685 -9.766 -18.75 1 96.69 185 LYS A N 1
ATOM 1468 C CA . LYS A 1 185 ? -1.274 -8.93 -17.703 1 96.69 185 LYS A CA 1
ATOM 1469 C C . LYS A 1 185 ? -0.636 -9.219 -16.359 1 96.69 185 LYS A C 1
ATOM 1471 O O . LYS A 1 185 ? -0.748 -8.406 -15.43 1 96.69 185 LYS A O 1
ATOM 1476 N N . TRP A 1 186 ? 0.095 -10.32 -16.281 1 97.81 186 TRP A N 1
ATOM 1477 C CA . TRP A 1 186 ? 0.719 -10.711 -15.023 1 97.81 186 TRP A CA 1
ATOM 1478 C C . TRP A 1 186 ? 2.23 -10.516 -15.086 1 97.81 186 TRP A C 1
ATOM 1480 O O . TRP A 1 186 ? 2.932 -10.758 -14.102 1 97.81 186 TRP A O 1
ATOM 1490 N N . MET A 1 187 ? 2.725 -10.008 -16.219 1 97.75 187 MET A N 1
ATOM 1491 C CA . MET A 1 187 ? 4.168 -9.875 -16.406 1 97.75 187 MET A CA 1
ATOM 1492 C C . MET A 1 187 ? 4.707 -8.656 -15.664 1 97.75 187 MET A C 1
ATOM 1494 O O . MET A 1 187 ? 4.09 -7.59 -15.695 1 97.75 187 MET A O 1
ATOM 1498 N N . ALA A 1 188 ? 5.832 -8.812 -15.07 1 98.12 188 ALA A N 1
ATOM 1499 C CA . ALA A 1 188 ? 6.539 -7.695 -14.445 1 98.12 188 ALA A CA 1
ATOM 1500 C C . ALA A 1 188 ? 7.129 -6.762 -15.5 1 98.12 188 ALA A C 1
ATOM 1502 O O . ALA A 1 188 ? 7.418 -7.184 -16.625 1 98.12 188 ALA A O 1
ATOM 1503 N N . PRO A 1 189 ? 7.34 -5.516 -15.133 1 97.56 189 PRO A N 1
ATOM 1504 C CA . PRO A 1 189 ? 7.906 -4.559 -16.078 1 97.56 189 PRO A CA 1
ATOM 1505 C C . PRO A 1 189 ? 9.234 -5.023 -16.672 1 97.56 189 PRO A C 1
ATOM 1507 O O . PRO A 1 189 ? 9.492 -4.836 -17.859 1 97.56 189 PRO A O 1
ATOM 1510 N N . GLU A 1 190 ? 10.109 -5.617 -15.867 1 97.88 190 GLU A N 1
ATOM 1511 C CA . GLU A 1 190 ? 11.414 -6.055 -16.359 1 97.88 190 GLU A CA 1
ATOM 1512 C C . GLU A 1 190 ? 11.258 -7.18 -17.391 1 97.88 190 GLU A C 1
ATOM 1514 O O . GLU A 1 190 ? 12.125 -7.363 -18.25 1 97.88 190 GLU A O 1
ATOM 1519 N N . VAL A 1 191 ? 10.188 -7.992 -17.312 1 97.94 191 VAL A N 1
ATOM 1520 C CA . VAL A 1 191 ? 9.906 -9.008 -18.312 1 97.94 191 VAL A CA 1
ATOM 1521 C C . VAL A 1 191 ? 9.492 -8.328 -19.625 1 97.94 191 VAL A C 1
ATOM 1523 O O . VAL A 1 191 ? 9.984 -8.688 -20.703 1 97.94 191 VAL A O 1
ATOM 1526 N N . ILE A 1 192 ? 8.617 -7.332 -19.516 1 97.31 192 ILE A N 1
ATOM 1527 C CA . ILE A 1 192 ? 8.133 -6.582 -20.672 1 97.31 192 ILE A CA 1
ATOM 1528 C C . ILE A 1 192 ? 9.312 -5.895 -21.359 1 97.31 192 ILE A C 1
ATOM 1530 O O . ILE A 1 192 ? 9.383 -5.871 -22.594 1 97.31 192 ILE A O 1
ATOM 1534 N N . ARG A 1 193 ? 10.211 -5.402 -20.594 1 96.56 193 ARG A N 1
ATOM 1535 C CA . ARG A 1 193 ? 11.352 -4.656 -21.109 1 96.56 193 ARG A CA 1
ATOM 1536 C C . ARG A 1 193 ? 12.461 -5.598 -21.547 1 96.56 193 ARG A C 1
ATOM 1538 O O . ARG A 1 193 ? 13.539 -5.148 -21.969 1 96.56 193 ARG A O 1
ATOM 1545 N N . GLU A 1 194 ? 12.297 -6.883 -21.375 1 96.81 194 GLU A N 1
ATOM 1546 C CA . GLU A 1 194 ? 13.258 -7.922 -21.75 1 96.81 194 GLU A CA 1
ATOM 1547 C C . GLU A 1 194 ? 14.594 -7.719 -21.031 1 96.81 194 GLU A C 1
ATOM 1549 O O . GLU A 1 194 ? 15.648 -7.883 -21.641 1 96.81 194 GLU A O 1
ATOM 1554 N N . GLU A 1 195 ? 14.461 -7.258 -19.875 1 96.94 195 GLU A N 1
ATOM 1555 C CA . GLU A 1 195 ? 15.617 -7.215 -18.984 1 96.94 195 GLU A CA 1
ATOM 1556 C C . GLU A 1 195 ? 15.859 -8.57 -18.328 1 96.94 195 GLU A C 1
ATOM 1558 O O . GLU A 1 195 ? 14.977 -9.438 -18.344 1 96.94 195 GLU A O 1
ATOM 1563 N N . TYR A 1 196 ? 17.047 -8.734 -17.812 1 97.12 196 TYR A N 1
ATOM 1564 C CA . TYR A 1 196 ? 17.312 -9.953 -17.062 1 97.12 196 TYR A CA 1
ATOM 1565 C C . TYR A 1 196 ? 16.5 -9.977 -15.773 1 97.12 196 TYR A C 1
ATOM 1567 O O . TYR A 1 196 ? 16.344 -8.953 -15.102 1 97.12 196 TYR A O 1
ATOM 1575 N N . TYR A 1 197 ? 15.906 -11.156 -15.484 1 97.69 197 TYR A N 1
ATOM 1576 C CA . TYR A 1 197 ? 15.062 -11.227 -14.297 1 97.69 197 TYR A CA 1
ATOM 1577 C C . TYR A 1 197 ? 15.305 -12.523 -13.531 1 97.69 197 TYR A C 1
ATOM 1579 O O . TYR A 1 197 ? 15.938 -13.445 -14.047 1 97.69 197 TYR A O 1
ATOM 1587 N N . ASN A 1 198 ? 14.914 -12.508 -12.305 1 97.56 198 ASN A N 1
ATOM 1588 C CA . ASN A 1 198 ? 14.992 -13.648 -11.398 1 97.56 198 ASN A CA 1
ATOM 1589 C C . ASN A 1 198 ? 13.625 -13.977 -10.797 1 97.56 198 ASN A C 1
ATOM 1591 O O . ASN A 1 198 ? 12.594 -13.695 -11.398 1 97.56 198 ASN A O 1
ATOM 1595 N N . GLU A 1 199 ? 13.586 -14.633 -9.625 1 97.81 199 GLU A N 1
ATOM 1596 C CA . GLU A 1 199 ? 12.352 -15.172 -9.055 1 97.81 199 GLU A CA 1
ATOM 1597 C C . GLU A 1 199 ? 11.398 -14.055 -8.641 1 97.81 199 GLU A C 1
ATOM 1599 O O . GLU A 1 199 ? 10.219 -14.305 -8.383 1 97.81 199 GLU A O 1
ATOM 1604 N N . LYS A 1 200 ? 11.875 -12.805 -8.656 1 98.38 200 LYS A N 1
ATOM 1605 C CA . LYS A 1 200 ? 11.055 -11.68 -8.227 1 98.38 200 LYS A CA 1
ATOM 1606 C C . LYS A 1 200 ? 9.883 -11.445 -9.18 1 98.38 200 LYS A C 1
ATOM 1608 O O . LYS A 1 200 ? 8.891 -10.82 -8.82 1 98.38 200 LYS A O 1
ATOM 1613 N N . ILE A 1 201 ? 9.953 -11.977 -10.422 1 98.56 201 ILE A N 1
ATOM 1614 C CA . ILE A 1 201 ? 8.859 -11.805 -11.375 1 98.56 201 ILE A CA 1
ATOM 1615 C C . ILE A 1 201 ? 7.652 -12.633 -10.93 1 98.56 201 ILE A C 1
ATOM 1617 O O . ILE A 1 201 ? 6.508 -12.258 -11.203 1 98.56 201 ILE A O 1
ATOM 1621 N N . ASP A 1 202 ? 7.938 -13.75 -10.258 1 98.81 202 ASP A N 1
ATOM 1622 C CA . ASP A 1 202 ? 6.84 -14.555 -9.711 1 98.81 202 ASP A CA 1
ATOM 1623 C C . ASP A 1 202 ? 6.094 -13.789 -8.625 1 98.81 202 ASP A C 1
ATOM 1625 O O . ASP A 1 202 ? 4.875 -13.922 -8.492 1 98.81 202 ASP A O 1
ATOM 1629 N N . MET A 1 203 ? 6.852 -13 -7.895 1 98.81 203 MET A N 1
ATOM 1630 C CA . MET A 1 203 ? 6.25 -12.211 -6.824 1 98.81 203 MET A CA 1
ATOM 1631 C C . MET A 1 203 ? 5.367 -11.102 -7.398 1 98.81 203 MET A C 1
ATOM 1633 O O . MET A 1 203 ? 4.293 -10.82 -6.867 1 98.81 203 MET A O 1
ATOM 1637 N N . TRP A 1 204 ? 5.828 -10.523 -8.469 1 98.69 204 TRP A N 1
ATOM 1638 C CA . TRP A 1 204 ? 4.992 -9.562 -9.188 1 98.69 204 TRP A CA 1
ATOM 1639 C C . TRP A 1 204 ? 3.693 -10.219 -9.648 1 98.69 204 TRP A C 1
ATOM 1641 O O . TRP A 1 204 ? 2.605 -9.695 -9.398 1 98.69 204 TRP A O 1
ATOM 1651 N N . SER A 1 205 ? 3.791 -11.359 -10.258 1 98.75 205 SER A N 1
ATOM 1652 C CA . SER A 1 205 ? 2.613 -12.062 -10.75 1 98.75 205 SER A CA 1
ATOM 1653 C C . SER A 1 205 ? 1.649 -12.391 -9.617 1 98.75 205 SER A C 1
ATOM 1655 O O . SER A 1 205 ? 0.431 -12.352 -9.797 1 98.75 205 SER A O 1
ATOM 1657 N N . LEU A 1 206 ? 2.24 -12.703 -8.523 1 98.88 206 LEU A N 1
ATOM 1658 C CA . LEU A 1 206 ? 1.402 -12.969 -7.355 1 98.88 206 LEU A CA 1
ATOM 1659 C C . LEU A 1 206 ? 0.63 -11.719 -6.941 1 98.88 206 LEU A C 1
ATOM 1661 O O . LEU A 1 206 ? -0.544 -11.805 -6.578 1 98.88 206 LEU A O 1
ATOM 1665 N N . GLY A 1 207 ? 1.299 -10.586 -6.91 1 98.81 207 GLY A N 1
ATOM 1666 C CA . GLY A 1 207 ? 0.607 -9.336 -6.613 1 98.81 207 GLY A CA 1
ATOM 1667 C C . GLY A 1 207 ? -0.593 -9.094 -7.508 1 98.81 207 GLY A C 1
ATOM 1668 O O . GLY A 1 207 ? -1.671 -8.742 -7.027 1 98.81 207 GLY A O 1
ATOM 1669 N N . ILE A 1 208 ? -0.414 -9.305 -8.797 1 98.62 208 ILE A N 1
ATOM 1670 C CA . ILE A 1 208 ? -1.505 -9.164 -9.758 1 98.62 208 ILE A CA 1
ATOM 1671 C C . ILE A 1 208 ? -2.598 -10.188 -9.445 1 98.62 208 ILE A C 1
ATOM 1673 O O . ILE A 1 208 ? -3.787 -9.875 -9.539 1 98.62 208 ILE A O 1
ATOM 1677 N N . THR A 1 209 ? -2.174 -11.328 -9.094 1 98.75 209 THR A N 1
ATOM 1678 C CA . THR A 1 209 ? -3.104 -12.414 -8.789 1 98.75 209 THR A CA 1
ATOM 1679 C C . THR A 1 209 ? -3.971 -12.062 -7.586 1 98.75 209 THR A C 1
ATOM 1681 O O . THR A 1 209 ? -5.16 -12.383 -7.555 1 98.75 209 THR A O 1
ATOM 1684 N N . ILE A 1 210 ? -3.402 -11.414 -6.609 1 98.62 210 ILE A N 1
ATOM 1685 C CA . ILE A 1 210 ? -4.148 -10.969 -5.438 1 98.62 210 ILE A CA 1
ATOM 1686 C C . ILE A 1 210 ? -5.219 -9.961 -5.852 1 98.62 210 ILE A C 1
ATOM 1688 O O . ILE A 1 210 ? -6.371 -10.062 -5.43 1 98.62 210 ILE A O 1
ATOM 1692 N N . ILE A 1 211 ? -4.84 -9.023 -6.68 1 98 211 ILE A N 1
ATOM 1693 C CA . ILE A 1 211 ? -5.809 -8.062 -7.191 1 98 211 ILE A CA 1
ATOM 1694 C C . ILE A 1 211 ? -6.918 -8.797 -7.941 1 98 211 ILE A C 1
ATOM 1696 O O . ILE A 1 211 ? -8.102 -8.5 -7.754 1 98 211 ILE A O 1
ATOM 1700 N N . GLU A 1 212 ? -6.543 -9.75 -8.734 1 98.19 212 GLU A N 1
ATOM 1701 C CA . GLU A 1 212 ? -7.496 -10.562 -9.484 1 98.19 212 GLU A CA 1
ATOM 1702 C C . GLU A 1 212 ? -8.484 -11.258 -8.555 1 98.19 212 GLU A C 1
ATOM 1704 O O . GLU A 1 212 ? -9.688 -11.25 -8.805 1 98.19 212 GLU A O 1
ATOM 1709 N N . MET A 1 213 ? -7.992 -11.828 -7.523 1 98.38 213 MET A N 1
ATOM 1710 C CA . MET A 1 213 ? -8.836 -12.57 -6.586 1 98.38 213 MET A CA 1
ATOM 1711 C C . MET A 1 213 ? -9.883 -11.648 -5.961 1 98.38 213 MET A C 1
ATOM 1713 O O . MET A 1 213 ? -11.055 -12.016 -5.859 1 98.38 213 MET A O 1
ATOM 1717 N N . MET A 1 214 ? -9.469 -10.5 -5.605 1 97.31 214 MET A N 1
ATOM 1718 C CA . MET A 1 214 ? -10.359 -9.633 -4.84 1 97.31 214 MET A CA 1
ATOM 1719 C C . MET A 1 214 ? -11.227 -8.789 -5.766 1 97.31 214 MET A C 1
ATOM 1721 O O . MET A 1 214 ? -12.406 -8.57 -5.484 1 97.31 214 MET A O 1
ATOM 1725 N N . ASP A 1 215 ? -10.656 -8.352 -6.902 1 95.75 215 ASP A N 1
ATOM 1726 C CA . ASP A 1 215 ? -11.375 -7.508 -7.848 1 95.75 215 ASP A CA 1
ATOM 1727 C C . ASP A 1 215 ? -12.156 -8.352 -8.852 1 95.75 215 ASP A C 1
ATOM 1729 O O . ASP A 1 215 ? -13 -7.832 -9.578 1 95.75 215 ASP A O 1
ATOM 1733 N N . ARG A 1 216 ? -11.797 -9.633 -8.953 1 94.75 216 ARG A N 1
ATOM 1734 C CA . ARG A 1 216 ? -12.406 -10.594 -9.859 1 94.75 216 ARG A CA 1
ATOM 1735 C C . ARG A 1 216 ? -11.773 -10.523 -11.242 1 94.75 216 ARG A C 1
ATOM 1737 O O . ARG A 1 216 ? -11.984 -11.406 -12.078 1 94.75 216 ARG A O 1
ATOM 1744 N N . VAL A 1 217 ? -11.031 -9.469 -11.547 1 95.12 217 VAL A N 1
ATOM 1745 C CA . VAL A 1 217 ? -10.305 -9.297 -12.805 1 95.12 217 VAL A CA 1
ATOM 1746 C C . VAL A 1 217 ? -8.914 -8.727 -12.523 1 95.12 217 VAL A C 1
ATOM 1748 O O . VAL A 1 217 ? -8.711 -8.023 -11.531 1 95.12 217 VAL A O 1
ATOM 1751 N N . PRO A 1 218 ? -7.953 -9.07 -13.352 1 96.12 218 PRO A N 1
ATOM 1752 C CA . PRO A 1 218 ? -6.656 -8.406 -13.195 1 96.12 218 PRO A CA 1
ATOM 1753 C C . PRO A 1 218 ? -6.684 -6.938 -13.594 1 96.12 218 PRO A C 1
ATOM 1755 O O . PRO A 1 218 ? -7.633 -6.488 -14.242 1 96.12 218 PRO A O 1
ATOM 1758 N N . PRO A 1 219 ? -5.672 -6.188 -13.164 1 95.06 219 PRO A N 1
ATOM 1759 C CA . PRO A 1 219 ? -5.586 -4.812 -13.664 1 95.06 219 PRO A CA 1
ATOM 1760 C C . PRO A 1 219 ? -5.551 -4.738 -15.188 1 95.06 219 PRO A C 1
ATOM 1762 O O . PRO A 1 219 ? -5.062 -5.664 -15.836 1 95.06 219 PRO A O 1
ATOM 1765 N N . HIS A 1 220 ? -6.121 -3.682 -15.781 1 92.44 220 HIS A N 1
ATOM 1766 C CA . HIS A 1 220 ? -6.098 -3.395 -17.203 1 92.44 220 HIS A CA 1
ATOM 1767 C C . HIS A 1 220 ? -6.844 -4.465 -18 1 92.44 220 HIS A C 1
ATOM 1769 O O . HIS A 1 220 ? -6.504 -4.746 -19.156 1 92.44 220 HIS A O 1
ATOM 1775 N N . TYR A 1 221 ? -7.762 -5.137 -17.344 1 90.44 221 TYR A N 1
ATOM 1776 C CA . TYR A 1 221 ? -8.484 -6.258 -17.938 1 90.44 221 TYR A CA 1
ATOM 1777 C C . TYR A 1 221 ? -9.164 -5.836 -19.234 1 90.44 221 TYR A C 1
ATOM 1779 O O . TYR A 1 221 ? -9.297 -6.637 -20.172 1 90.44 221 TYR A O 1
ATOM 1787 N N . GLY A 1 222 ? -9.492 -4.586 -19.422 1 90.69 222 GLY A N 1
ATOM 1788 C CA . GLY A 1 222 ? -10.227 -4.109 -20.578 1 90.69 222 GLY A CA 1
ATOM 1789 C C . GLY A 1 222 ? -9.336 -3.805 -21.766 1 90.69 222 GLY A C 1
ATOM 1790 O O . GLY A 1 222 ? -9.812 -3.623 -22.891 1 90.69 222 GLY A O 1
ATOM 1791 N N . ILE A 1 223 ? -8.133 -3.797 -21.516 1 92.19 223 ILE A N 1
ATOM 1792 C CA . ILE A 1 223 ? -7.191 -3.496 -22.594 1 92.19 223 ILE A CA 1
ATOM 1793 C C . ILE A 1 223 ? -6.891 -4.766 -23.375 1 92.19 223 ILE A C 1
ATOM 1795 O O . ILE A 1 223 ? -6.281 -5.703 -22.859 1 92.19 223 ILE A O 1
ATOM 1799 N N . LYS A 1 224 ? -7.199 -4.723 -24.656 1 91.94 224 LYS A N 1
ATOM 1800 C CA . LYS A 1 224 ? -7.066 -5.918 -25.484 1 91.94 224 LYS A CA 1
ATOM 1801 C C . LYS A 1 224 ? -5.824 -5.844 -26.359 1 91.94 224 LYS A C 1
ATOM 1803 O O . LYS A 1 224 ? -5.238 -6.871 -26.703 1 91.94 224 LYS A O 1
ATOM 1808 N N . ASP A 1 225 ? -5.402 -4.629 -26.656 1 94.38 225 ASP A N 1
ATOM 1809 C CA . ASP A 1 225 ? -4.223 -4.434 -27.5 1 94.38 225 ASP A CA 1
ATOM 1810 C C . ASP A 1 225 ? -2.941 -4.734 -26.719 1 94.38 225 ASP A C 1
ATOM 1812 O O . ASP A 1 225 ? -2.629 -4.059 -25.734 1 94.38 225 ASP A O 1
ATOM 1816 N N . GLU A 1 226 ? -2.236 -5.707 -27.219 1 93.44 226 GLU A N 1
ATOM 1817 C CA . GLU A 1 226 ? -1.048 -6.172 -26.516 1 93.44 226 GLU A CA 1
ATOM 1818 C C . GLU A 1 226 ? 0.02 -5.082 -26.453 1 93.44 226 GLU A C 1
ATOM 1820 O O . GLU A 1 226 ? 0.718 -4.941 -25.453 1 93.44 226 GLU A O 1
ATOM 1825 N N . GLU A 1 227 ? 0.177 -4.387 -27.516 1 94.19 227 GLU A N 1
ATOM 1826 C CA . GLU A 1 227 ? 1.173 -3.318 -27.547 1 94.19 227 GLU A CA 1
ATOM 1827 C C . GLU A 1 227 ? 0.83 -2.217 -26.547 1 94.19 227 GLU A C 1
ATOM 1829 O O . GLU A 1 227 ? 1.719 -1.669 -25.891 1 94.19 227 GLU A O 1
ATOM 1834 N N . GLU A 1 228 ? -0.429 -1.972 -26.547 1 95.06 228 GLU A N 1
ATOM 1835 C CA . GLU A 1 228 ? -0.886 -0.996 -25.562 1 95.06 228 GLU A CA 1
ATOM 1836 C C . GLU A 1 228 ? -0.624 -1.483 -24.141 1 95.06 228 GLU A C 1
ATOM 1838 O O . GLU A 1 228 ? -0.168 -0.716 -23.297 1 95.06 228 GLU A O 1
ATOM 1843 N N . LEU A 1 229 ? -0.899 -2.691 -23.922 1 95.19 229 LEU A N 1
ATOM 1844 C CA . LEU A 1 229 ? -0.675 -3.295 -22.609 1 95.19 229 LEU A CA 1
ATOM 1845 C C . LEU A 1 229 ? 0.805 -3.264 -22.234 1 95.19 229 LEU A C 1
ATOM 1847 O O . LEU A 1 229 ? 1.16 -2.963 -21.094 1 95.19 229 LEU A O 1
ATOM 1851 N N . PHE A 1 230 ? 1.669 -3.566 -23.188 1 95.81 230 PHE A N 1
ATOM 1852 C CA . PHE A 1 230 ? 3.107 -3.51 -22.969 1 95.81 230 PHE A CA 1
ATOM 1853 C C . PHE A 1 230 ? 3.531 -2.119 -22.5 1 95.81 230 PHE A C 1
ATOM 1855 O O . PHE A 1 230 ? 4.262 -1.979 -21.516 1 95.81 230 PHE A O 1
ATOM 1862 N N . ASP A 1 231 ? 3.021 -1.147 -23.156 1 95.62 231 ASP A N 1
ATOM 1863 C CA . ASP A 1 231 ? 3.385 0.236 -22.859 1 95.62 231 ASP A CA 1
ATOM 1864 C C . ASP A 1 231 ? 2.939 0.631 -21.453 1 95.62 231 ASP A C 1
ATOM 1866 O O . ASP A 1 231 ? 3.697 1.258 -20.719 1 95.62 231 ASP A O 1
ATOM 1870 N N . ILE A 1 232 ? 1.781 0.269 -21.141 1 93.44 232 ILE A N 1
ATOM 1871 C CA . ILE A 1 232 ? 1.206 0.614 -19.844 1 93.44 232 ILE A CA 1
ATOM 1872 C C . ILE A 1 232 ? 2.033 -0.019 -18.719 1 93.44 232 ILE A C 1
ATOM 1874 O O . ILE A 1 232 ? 2.449 0.666 -17.781 1 93.44 232 ILE A O 1
ATOM 1878 N N . ILE A 1 233 ? 2.34 -1.256 -18.859 1 94.44 233 ILE A N 1
ATOM 1879 C CA . ILE A 1 233 ? 3.053 -1.991 -17.812 1 94.44 233 ILE A CA 1
ATOM 1880 C C . ILE A 1 233 ? 4.484 -1.472 -17.703 1 94.44 233 ILE A C 1
ATOM 1882 O O . ILE A 1 233 ? 5.031 -1.374 -16.594 1 94.44 233 ILE A O 1
ATOM 1886 N N . ALA A 1 234 ? 5.02 -1.084 -18.812 1 93.62 234 ALA A N 1
ATOM 1887 C CA . ALA A 1 234 ? 6.414 -0.659 -18.859 1 93.62 234 ALA A CA 1
ATOM 1888 C C . ALA A 1 234 ? 6.574 0.756 -18.312 1 93.62 234 ALA A C 1
ATOM 1890 O O . ALA A 1 234 ? 7.637 1.113 -17.797 1 93.62 234 ALA A O 1
ATOM 1891 N N . THR A 1 235 ? 5.488 1.581 -18.375 1 90.25 235 THR A N 1
ATOM 1892 C CA . THR A 1 235 ? 5.723 3.006 -18.188 1 90.25 235 THR A CA 1
ATOM 1893 C C . THR A 1 235 ? 4.867 3.547 -17.047 1 90.25 235 THR A C 1
ATOM 1895 O O . THR A 1 235 ? 5.238 4.523 -16.391 1 90.25 235 THR A O 1
ATOM 1898 N N . GLU A 1 236 ? 3.746 2.967 -16.875 1 87.75 236 GLU A N 1
ATOM 1899 C CA . GLU A 1 236 ? 2.828 3.492 -15.867 1 87.75 236 GLU A CA 1
ATOM 1900 C C . GLU A 1 236 ? 3.164 2.955 -14.477 1 87.75 236 GLU A C 1
ATOM 1902 O O . GLU A 1 236 ? 3.832 1.927 -14.352 1 87.75 236 GLU A O 1
ATOM 1907 N N . PRO A 1 237 ? 2.67 3.65 -13.414 1 87.31 237 PRO A N 1
ATOM 1908 C CA . PRO A 1 237 ? 2.867 3.141 -12.055 1 87.31 237 PRO A CA 1
ATOM 1909 C C . PRO A 1 237 ? 2.195 1.788 -11.828 1 87.31 237 PRO A C 1
ATOM 1911 O O . PRO A 1 237 ? 1.217 1.461 -12.508 1 87.31 237 PRO A O 1
ATOM 1914 N N . SER A 1 238 ? 2.719 1.101 -10.906 1 92.62 238 SER A N 1
ATOM 1915 C CA . SER A 1 238 ? 2.162 -0.206 -10.57 1 92.62 238 SER A CA 1
ATOM 1916 C C . SER A 1 238 ? 0.673 -0.11 -10.258 1 92.62 238 SER A C 1
ATOM 1918 O O . SER A 1 238 ? 0.223 0.86 -9.648 1 92.62 238 SER A O 1
ATOM 1920 N N . PRO A 1 239 ? -0.042 -1.096 -10.641 1 92.38 239 PRO A N 1
ATOM 1921 C CA . PRO A 1 239 ? -1.488 -1.066 -10.414 1 92.38 239 PRO A CA 1
ATOM 1922 C C . PRO A 1 239 ? -1.855 -1.347 -8.953 1 92.38 239 PRO A C 1
ATOM 1924 O O . PRO A 1 239 ? -1.006 -1.775 -8.172 1 92.38 239 PRO A O 1
ATOM 1927 N N . THR A 1 240 ? -3.047 -1.002 -8.633 1 91.62 240 THR A N 1
ATOM 1928 C CA . THR A 1 240 ? -3.65 -1.306 -7.34 1 91.62 240 THR A CA 1
ATOM 1929 C C . THR A 1 240 ? -5.086 -1.788 -7.516 1 91.62 240 THR A C 1
ATOM 1931 O O . THR A 1 240 ? -5.535 -2.033 -8.633 1 91.62 240 THR A O 1
ATOM 1934 N N . PHE A 1 241 ? -5.77 -1.979 -6.387 1 92.88 241 PHE A N 1
ATOM 1935 C CA . PHE A 1 241 ? -7.145 -2.461 -6.41 1 92.88 241 PHE A CA 1
ATOM 1936 C C . PHE A 1 241 ? -8.078 -1.414 -7.012 1 92.88 241 PHE A C 1
ATOM 1938 O O . PHE A 1 241 ? -7.867 -0.213 -6.828 1 92.88 241 PHE A O 1
ATOM 1945 N N . THR A 1 242 ? -9.102 -1.885 -7.684 1 87.88 242 THR A N 1
ATOM 1946 C CA . THR A 1 242 ? -10.047 -0.977 -8.32 1 87.88 242 THR A CA 1
ATOM 1947 C C . THR A 1 242 ? -11.461 -1.24 -7.832 1 87.88 242 THR A C 1
ATOM 1949 O O . THR A 1 242 ? -12.234 -0.303 -7.609 1 87.88 242 THR A O 1
ATOM 1952 N N . TYR A 1 243 ? -11.805 -2.496 -7.598 1 89.56 243 TYR A N 1
ATOM 1953 C CA . TYR A 1 243 ? -13.211 -2.828 -7.402 1 89.56 243 TYR A CA 1
ATOM 1954 C C . TYR A 1 243 ? -13.445 -3.41 -6.016 1 89.56 243 TYR A C 1
ATOM 1956 O O . TYR A 1 243 ? -14.547 -3.885 -5.711 1 89.56 243 TYR A O 1
ATOM 1964 N N . SER A 1 244 ? -12.422 -3.477 -5.258 1 92.44 244 SER A N 1
ATOM 1965 C CA . SER A 1 244 ? -12.531 -3.99 -3.895 1 92.44 244 SER A CA 1
ATOM 1966 C C . SER A 1 244 ? -12.008 -2.979 -2.881 1 92.44 244 SER A C 1
ATOM 1968 O O . SER A 1 244 ? -11.461 -1.939 -3.256 1 92.44 244 SER A O 1
ATOM 1970 N N . TYR A 1 245 ? -12.258 -3.316 -1.562 1 89.19 245 TYR A N 1
ATOM 1971 C CA . TYR A 1 245 ? -11.812 -2.453 -0.47 1 89.19 245 TYR A CA 1
ATOM 1972 C C . TYR A 1 245 ? -10.898 -3.205 0.484 1 89.19 245 TYR A C 1
ATOM 1974 O O . TYR A 1 245 ? -11.328 -3.646 1.553 1 89.19 245 TYR A O 1
ATOM 1982 N N . PRO A 1 246 ? -9.695 -3.275 0.076 1 93.62 246 PRO A N 1
ATOM 1983 C CA . PRO A 1 246 ? -8.734 -4.027 0.894 1 93.62 246 PRO A CA 1
ATOM 1984 C C . PRO A 1 246 ? -8.383 -3.314 2.197 1 93.62 246 PRO A C 1
ATOM 1986 O O . PRO A 1 246 ? -8.523 -2.092 2.291 1 93.62 246 PRO A O 1
ATOM 1989 N N . THR A 1 247 ? -7.996 -4.082 3.178 1 92 247 THR A N 1
ATOM 1990 C CA . THR A 1 247 ? -7.434 -3.52 4.402 1 92 247 THR A CA 1
ATOM 1991 C C . THR A 1 247 ? -6.102 -2.834 4.117 1 92 247 THR A C 1
ATOM 1993 O O . THR A 1 247 ? -5.527 -2.996 3.037 1 92 247 THR A O 1
ATOM 1996 N N . MET A 1 248 ? -5.625 -2.098 5.051 1 91.88 248 MET A N 1
ATOM 1997 C CA . MET A 1 248 ? -4.32 -1.449 4.969 1 91.88 248 MET A CA 1
ATOM 1998 C C . MET A 1 248 ? -3.219 -2.471 4.707 1 91.88 248 MET A C 1
ATOM 2000 O O . MET A 1 248 ? -2.326 -2.232 3.893 1 91.88 248 MET A O 1
ATOM 2004 N N . TYR A 1 249 ? -3.354 -3.611 5.344 1 92.62 249 TYR A N 1
ATOM 2005 C CA . TYR A 1 249 ? -2.34 -4.648 5.207 1 92.62 249 TYR A CA 1
ATOM 2006 C C . TYR A 1 249 ? -2.291 -5.176 3.777 1 92.62 249 TYR A C 1
ATOM 2008 O O . TYR A 1 249 ? -1.215 -5.285 3.186 1 92.62 249 TYR A O 1
ATOM 2016 N N . MET A 1 250 ? -3.445 -5.469 3.291 1 95.25 250 MET A N 1
ATOM 2017 C CA . MET A 1 250 ? -3.504 -6.023 1.942 1 95.25 250 MET A CA 1
ATOM 2018 C C . MET A 1 250 ? -3.008 -5.008 0.916 1 95.25 250 MET A C 1
ATOM 2020 O O . MET A 1 250 ? -2.318 -5.375 -0.039 1 95.25 250 MET A O 1
ATOM 2024 N N . ARG A 1 251 ? -3.324 -3.787 1.162 1 94.94 251 ARG A N 1
ATOM 2025 C CA . ARG A 1 251 ? -2.783 -2.729 0.316 1 94.94 251 ARG A CA 1
ATOM 2026 C C . ARG A 1 251 ? -1.258 -2.732 0.345 1 94.94 251 ARG A C 1
ATOM 2028 O O . ARG A 1 251 ? -0.611 -2.621 -0.698 1 94.94 251 ARG A O 1
ATOM 2035 N N . GLY A 1 252 ? -0.726 -2.857 1.477 1 95.81 252 GLY A N 1
ATOM 2036 C CA . GLY A 1 252 ? 0.718 -2.867 1.651 1 95.81 252 GLY A CA 1
ATOM 2037 C C . GLY A 1 252 ? 1.388 -4.066 1.008 1 95.81 252 GLY A C 1
ATOM 2038 O O . GLY A 1 252 ? 2.443 -3.936 0.385 1 95.81 252 GLY A O 1
ATOM 2039 N N . LEU A 1 253 ? 0.763 -5.199 1.212 1 96.88 253 LEU A N 1
ATOM 2040 C CA . LEU A 1 253 ? 1.307 -6.422 0.632 1 96.88 253 LEU A CA 1
ATOM 2041 C C . LEU A 1 253 ? 1.388 -6.312 -0.887 1 96.88 253 LEU A C 1
ATOM 2043 O O . LEU A 1 253 ? 2.436 -6.586 -1.479 1 96.88 253 LEU A O 1
ATOM 2047 N N . VAL A 1 254 ? 0.329 -5.891 -1.481 1 97.75 254 VAL A N 1
ATOM 2048 C CA . VAL A 1 254 ? 0.28 -5.789 -2.936 1 97.75 254 VAL A CA 1
ATOM 2049 C C . VAL A 1 254 ? 1.269 -4.73 -3.416 1 97.75 254 VAL A C 1
ATOM 2051 O O . VAL A 1 254 ? 1.992 -4.941 -4.391 1 97.75 254 VAL A O 1
ATOM 2054 N N . ALA A 1 255 ? 1.345 -3.621 -2.711 1 96.44 255 ALA A N 1
ATOM 2055 C CA . ALA A 1 255 ? 2.293 -2.572 -3.078 1 96.44 255 ALA A CA 1
ATOM 2056 C C . ALA A 1 255 ? 3.729 -3.08 -3 1 96.44 255 ALA A C 1
ATOM 2058 O O . ALA A 1 255 ? 4.574 -2.695 -3.811 1 96.44 255 ALA A O 1
ATOM 2059 N N . TRP A 1 256 ? 4.012 -3.893 -2.033 1 96.94 256 TRP A N 1
ATOM 2060 C CA . TRP A 1 256 ? 5.34 -4.465 -1.854 1 96.94 256 TRP A CA 1
ATOM 2061 C C . TRP A 1 256 ? 5.668 -5.449 -2.973 1 96.94 256 TRP A C 1
ATOM 2063 O O . TRP A 1 256 ? 6.754 -5.398 -3.555 1 96.94 256 TRP A O 1
ATOM 2073 N N . LEU A 1 257 ? 4.727 -6.215 -3.307 1 98.31 257 LEU A N 1
ATOM 2074 C CA . LEU A 1 257 ? 4.898 -7.227 -4.344 1 98.31 257 LEU A CA 1
ATOM 2075 C C . LEU A 1 257 ? 5.062 -6.578 -5.715 1 98.31 257 LEU A C 1
ATOM 2077 O O . LEU A 1 257 ? 5.77 -7.105 -6.574 1 98.31 257 LEU A O 1
ATOM 2081 N N . LEU A 1 258 ? 4.484 -5.453 -5.859 1 97.38 258 LEU A N 1
ATOM 2082 C CA . LEU A 1 258 ? 4.438 -4.816 -7.172 1 97.38 258 LEU A CA 1
ATOM 2083 C C . LEU A 1 258 ? 5.383 -3.621 -7.23 1 97.38 258 LEU A C 1
ATOM 2085 O O . LEU A 1 258 ? 5.195 -2.715 -8.047 1 97.38 258 LEU A O 1
ATOM 2089 N N . ASP A 1 259 ? 6.309 -3.604 -6.32 1 95.25 259 ASP A N 1
ATOM 2090 C CA . ASP A 1 259 ? 7.312 -2.549 -6.426 1 95.25 259 ASP A CA 1
ATOM 2091 C C . ASP A 1 259 ? 8.008 -2.586 -7.785 1 95.25 259 ASP A C 1
ATOM 2093 O O . ASP A 1 259 ? 8.359 -3.658 -8.281 1 95.25 259 ASP A O 1
ATOM 2097 N N . GLU A 1 260 ? 8.211 -1.47 -8.383 1 92.44 260 GLU A N 1
ATOM 2098 C CA . GLU A 1 260 ? 8.773 -1.4 -9.734 1 92.44 260 GLU A CA 1
ATOM 2099 C C . GLU A 1 260 ? 10.234 -1.853 -9.742 1 92.44 260 GLU A C 1
ATOM 2101 O O . GLU A 1 260 ? 10.734 -2.33 -10.766 1 92.44 260 GLU A O 1
ATOM 2106 N N . GLU A 1 261 ? 10.875 -1.713 -8.609 1 93.12 261 GLU A N 1
ATOM 2107 C CA . GLU A 1 261 ? 12.242 -2.191 -8.469 1 93.12 261 GLU A CA 1
ATOM 2108 C C . GLU A 1 261 ? 12.281 -3.641 -8 1 93.12 261 GLU A C 1
ATOM 2110 O O . GLU A 1 261 ? 11.945 -3.932 -6.848 1 93.12 261 GLU A O 1
ATOM 2115 N N . PRO A 1 262 ? 12.711 -4.543 -8.852 1 96.31 262 PRO A N 1
ATOM 2116 C CA . PRO A 1 262 ? 12.664 -5.965 -8.5 1 96.31 262 PRO A CA 1
ATOM 2117 C C . PRO A 1 262 ? 13.422 -6.277 -7.215 1 96.31 262 PRO A C 1
ATOM 2119 O O . PRO A 1 262 ? 12.984 -7.129 -6.43 1 96.31 262 PRO A O 1
ATOM 2122 N N . GLU A 1 263 ? 14.508 -5.617 -6.953 1 94.94 263 GLU A N 1
ATOM 2123 C CA . GLU A 1 263 ? 15.367 -5.922 -5.812 1 94.94 263 GLU A CA 1
ATOM 2124 C C . GLU A 1 263 ? 14.656 -5.617 -4.496 1 94.94 263 GLU A C 1
ATOM 2126 O O . GLU A 1 263 ? 15.016 -6.168 -3.451 1 94.94 263 GLU A O 1
ATOM 2131 N N . THR A 1 264 ? 13.664 -4.75 -4.551 1 94.38 264 THR A N 1
ATOM 2132 C CA . THR A 1 264 ? 12.977 -4.348 -3.33 1 94.38 264 THR A CA 1
ATOM 2133 C C . THR A 1 264 ? 11.75 -5.223 -3.088 1 94.38 264 THR A C 1
ATOM 2135 O O . THR A 1 264 ? 11.172 -5.211 -1.997 1 94.38 264 THR A O 1
ATOM 2138 N N . ARG A 1 265 ? 11.359 -6.039 -4.055 1 97.19 265 ARG A N 1
ATOM 2139 C CA . ARG A 1 265 ? 10.266 -6.984 -3.836 1 97.19 265 ARG A CA 1
ATOM 2140 C C . ARG A 1 265 ? 10.68 -8.078 -2.854 1 97.19 265 ARG A C 1
ATOM 2142 O O . ARG A 1 265 ? 11.844 -8.469 -2.809 1 97.19 265 ARG A O 1
ATOM 2149 N N . PRO A 1 266 ? 9.711 -8.555 -2.133 1 97.62 266 PRO A N 1
ATOM 2150 C CA . PRO A 1 266 ? 10.062 -9.617 -1.182 1 97.62 266 PRO A CA 1
ATOM 2151 C C . PRO A 1 266 ? 10.297 -10.961 -1.859 1 97.62 266 PRO A C 1
ATOM 2153 O O . PRO A 1 266 ? 9.789 -11.203 -2.957 1 97.62 266 PRO A O 1
ATOM 2156 N N . THR A 1 267 ? 11.078 -11.75 -1.15 1 98.25 267 THR A N 1
ATOM 2157 C CA . THR A 1 267 ? 11.07 -13.164 -1.495 1 98.25 267 THR A CA 1
ATOM 2158 C C . THR A 1 267 ? 9.773 -13.828 -1.033 1 98.25 267 THR A C 1
ATOM 2160 O O . THR A 1 267 ? 9.055 -13.273 -0.199 1 98.25 267 THR A O 1
ATOM 2163 N N . ALA A 1 268 ? 9.539 -14.984 -1.565 1 98.75 268 ALA A N 1
ATOM 2164 C CA . ALA A 1 268 ? 8.359 -15.727 -1.134 1 98.75 268 ALA A CA 1
ATOM 2165 C C . ALA A 1 268 ? 8.406 -16.016 0.364 1 98.75 268 ALA A C 1
ATOM 2167 O O . ALA A 1 268 ? 7.402 -15.867 1.064 1 98.75 268 ALA A O 1
ATOM 2168 N N . ALA A 1 269 ? 9.555 -16.359 0.819 1 98.25 269 ALA A N 1
ATOM 2169 C CA . ALA A 1 269 ? 9.727 -16.672 2.234 1 98.25 269 ALA A CA 1
ATOM 2170 C C . ALA A 1 269 ? 9.492 -15.445 3.105 1 98.25 269 ALA A C 1
ATOM 2172 O O . ALA A 1 269 ? 8.82 -15.523 4.137 1 98.25 269 ALA A O 1
ATOM 2173 N N . ASP A 1 270 ? 10.016 -14.32 2.719 1 97.31 270 ASP A N 1
ATOM 2174 C CA . ASP A 1 270 ? 9.867 -13.086 3.486 1 97.31 270 ASP A CA 1
ATOM 2175 C C . ASP A 1 270 ? 8.406 -12.641 3.533 1 97.31 270 ASP A C 1
ATOM 2177 O O . ASP A 1 270 ? 7.918 -12.203 4.578 1 97.31 270 ASP A O 1
ATOM 2181 N N . ALA A 1 271 ? 7.758 -12.719 2.406 1 98 271 ALA A N 1
ATOM 2182 C CA . ALA A 1 271 ? 6.344 -12.344 2.355 1 98 271 ALA A CA 1
ATOM 2183 C C . ALA A 1 271 ? 5.508 -13.242 3.262 1 98 271 ALA A C 1
ATOM 2185 O O . ALA A 1 271 ? 4.645 -12.766 3.998 1 98 271 ALA A O 1
ATOM 2186 N N . LEU A 1 272 ? 5.805 -14.531 3.193 1 98.31 272 LEU A N 1
ATOM 2187 C CA . LEU A 1 272 ? 5.074 -15.492 4.023 1 98.31 272 LEU A CA 1
ATOM 2188 C C . LEU A 1 272 ? 5.266 -15.18 5.504 1 98.31 272 LEU A C 1
ATOM 2190 O O . LEU A 1 272 ? 4.297 -15.172 6.27 1 98.31 272 LEU A O 1
ATOM 2194 N N . LEU A 1 273 ? 6.465 -14.938 5.863 1 97.12 273 LEU A N 1
ATOM 2195 C CA . LEU A 1 273 ? 6.777 -14.633 7.258 1 97.12 273 LEU A CA 1
ATOM 2196 C C . LEU A 1 273 ? 6.031 -13.383 7.719 1 97.12 273 LEU A C 1
ATOM 2198 O O . LEU A 1 273 ? 5.512 -13.344 8.836 1 97.12 273 LEU A O 1
ATOM 2202 N N . GLU A 1 274 ? 5.988 -12.422 6.898 1 95.38 274 GLU A N 1
ATOM 2203 C CA . GLU A 1 274 ? 5.309 -11.18 7.23 1 95.38 274 GLU A CA 1
ATOM 2204 C C . GLU A 1 274 ? 3.809 -11.398 7.41 1 95.38 274 GLU A C 1
ATOM 2206 O O . GLU A 1 274 ? 3.211 -10.891 8.359 1 95.38 274 GLU A O 1
ATOM 2211 N N . ILE A 1 275 ? 3.186 -12.094 6.516 1 96.75 275 ILE A N 1
ATOM 2212 C CA . ILE A 1 275 ? 1.755 -12.359 6.594 1 96.75 275 ILE A CA 1
ATOM 2213 C C . ILE A 1 275 ? 1.445 -13.141 7.867 1 96.75 275 ILE A C 1
ATOM 2215 O O . ILE A 1 275 ? 0.534 -12.781 8.617 1 96.75 275 ILE A O 1
ATOM 2219 N N . GLU A 1 276 ? 2.23 -14.148 8.094 1 96.75 276 GLU A N 1
ATOM 2220 C CA . GLU A 1 276 ? 2 -15 9.258 1 96.75 276 GLU A CA 1
ATOM 2221 C C . GLU A 1 276 ? 2.127 -14.203 10.555 1 96.75 276 GLU A C 1
ATOM 2223 O O . GLU A 1 276 ? 1.362 -14.422 11.5 1 96.75 276 GLU A O 1
ATOM 2228 N N . ALA A 1 277 ? 3.092 -13.344 10.633 1 95.12 277 ALA A N 1
ATOM 2229 C CA . ALA A 1 277 ? 3.268 -12.516 11.82 1 95.12 277 ALA A CA 1
ATOM 2230 C C . ALA A 1 277 ? 2.018 -11.68 12.094 1 95.12 277 ALA A C 1
ATOM 2232 O O . ALA A 1 277 ? 1.604 -11.531 13.242 1 95.12 277 ALA A O 1
ATOM 2233 N N . HIS A 1 278 ? 1.393 -11.18 11.078 1 94.12 278 HIS A N 1
ATOM 2234 C CA . HIS A 1 278 ? 0.205 -10.344 11.234 1 94.12 278 HIS A CA 1
ATOM 2235 C C . HIS A 1 278 ? -1.019 -11.195 11.57 1 94.12 278 HIS A C 1
ATOM 2237 O O . HIS A 1 278 ? -1.871 -10.773 12.359 1 94.12 278 HIS A O 1
ATOM 2243 N N . VAL A 1 279 ? -1.083 -12.336 10.977 1 94.75 279 VAL A N 1
ATOM 2244 C CA . VAL A 1 279 ? -2.178 -13.25 11.281 1 94.75 279 VAL A CA 1
ATOM 2245 C C . VAL A 1 279 ? -2.086 -13.695 12.742 1 94.75 279 VAL A C 1
ATOM 2247 O O . VAL A 1 279 ? -3.08 -13.656 13.469 1 94.75 279 VAL A O 1
ATOM 2250 N N . ASP A 1 280 ? -0.895 -14.031 13.148 1 94.69 280 ASP A N 1
ATOM 2251 C CA . ASP A 1 280 ? -0.669 -14.523 14.5 1 94.69 280 ASP A CA 1
ATOM 2252 C C . ASP A 1 280 ? -0.96 -13.438 15.539 1 94.69 280 ASP A C 1
ATOM 2254 O O . ASP A 1 280 ? -1.335 -13.742 16.672 1 94.69 280 ASP A O 1
ATOM 2258 N N . SER A 1 281 ? -0.833 -12.18 15.141 1 93.19 281 SER A N 1
ATOM 2259 C CA . SER A 1 281 ? -1.076 -11.055 16.031 1 93.19 281 SER A CA 1
ATOM 2260 C C . SER A 1 281 ? -2.525 -10.586 15.953 1 93.19 281 SER A C 1
ATOM 2262 O O . SER A 1 281 ? -2.873 -9.539 16.5 1 93.19 281 SER A O 1
ATOM 2264 N N . ASN A 1 282 ? -3.385 -11.266 15.125 1 91.81 282 ASN A N 1
ATOM 2265 C CA . ASN A 1 282 ? -4.805 -10.984 14.945 1 91.81 282 ASN A CA 1
ATOM 2266 C C . ASN A 1 282 ? -5.023 -9.625 14.289 1 91.81 282 ASN A C 1
ATOM 2268 O O . ASN A 1 282 ? -5.973 -8.914 14.625 1 91.81 282 ASN A O 1
ATOM 2272 N N . LEU A 1 283 ? -4.066 -9.234 13.492 1 91.06 283 LEU A N 1
ATOM 2273 C CA . LEU A 1 283 ? -4.172 -7.965 12.789 1 91.06 283 LEU A CA 1
ATOM 2274 C C . LEU A 1 283 ? -4.582 -8.18 11.336 1 91.06 283 LEU A C 1
ATOM 2276 O O . LEU A 1 283 ? -4.871 -7.219 10.617 1 91.06 283 LEU A O 1
ATOM 2280 N N . LEU A 1 284 ? -4.535 -9.375 10.898 1 91.94 284 LEU A N 1
ATOM 2281 C CA . LEU A 1 284 ? -4.957 -9.781 9.562 1 91.94 284 LEU A CA 1
ATOM 2282 C C . LEU A 1 284 ? -5.809 -11.047 9.617 1 91.94 284 LEU A C 1
ATOM 2284 O O . LEU A 1 284 ? -5.305 -12.117 9.969 1 91.94 284 LEU A O 1
ATOM 2288 N N . PRO A 1 285 ? -7.043 -10.875 9.336 1 92.25 285 PRO A N 1
ATOM 2289 C CA . PRO A 1 285 ? -7.875 -12.078 9.352 1 92.25 285 PRO A CA 1
ATOM 2290 C C . PRO A 1 285 ? -7.469 -13.086 8.281 1 92.25 285 PRO A C 1
ATOM 2292 O O . PRO A 1 285 ? -7.156 -12.703 7.152 1 92.25 285 PRO A O 1
ATOM 2295 N N . CYS A 1 286 ? -7.387 -14.305 8.664 1 96.12 286 CYS A N 1
ATOM 2296 C CA . CYS A 1 286 ? -7.035 -15.406 7.77 1 96.12 286 CYS A CA 1
ATOM 2297 C C . CYS A 1 286 ? -7.984 -16.578 7.957 1 96.12 286 CYS A C 1
ATOM 2299 O O . CYS A 1 286 ? -8.203 -17.031 9.086 1 96.12 286 CYS A O 1
ATOM 2301 N N . SER A 1 287 ? -8.5 -17.031 6.906 1 96.38 287 SER A N 1
ATOM 2302 C CA . SER A 1 287 ? -9.406 -18.172 6.973 1 96.38 287 SER A CA 1
ATOM 2303 C C . SER A 1 287 ? -8.641 -19.469 7.23 1 96.38 287 SER A C 1
ATOM 2305 O O . SER A 1 287 ? -7.41 -19.484 7.223 1 96.38 287 SER A O 1
ATOM 2307 N N . THR A 1 288 ? -9.438 -20.5 7.535 1 96.81 288 THR A N 1
ATOM 2308 C CA . THR A 1 288 ? -8.891 -21.844 7.676 1 96.81 288 THR A CA 1
ATOM 2309 C C . THR A 1 288 ? -9.266 -22.703 6.473 1 96.81 288 THR A C 1
ATOM 2311 O O . THR A 1 288 ? -10.078 -22.297 5.641 1 96.81 288 THR A O 1
ATOM 2314 N N . SER A 1 289 ? -8.594 -23.844 6.418 1 97.44 289 SER A N 1
ATOM 2315 C CA . SER A 1 289 ? -8.945 -24.797 5.355 1 97.44 289 SER A CA 1
ATOM 2316 C C . SER A 1 289 ? -10.414 -25.188 5.426 1 97.44 289 SER A C 1
ATOM 2318 O O . SER A 1 289 ? -11.094 -25.266 4.398 1 97.44 289 SER A O 1
ATOM 2320 N N . GLN A 1 290 ? -10.93 -25.359 6.578 1 97.19 290 GLN A N 1
ATOM 2321 C CA . GLN A 1 290 ? -12.328 -25.734 6.77 1 97.19 290 GLN A CA 1
ATOM 2322 C C . GLN A 1 290 ? -13.266 -24.625 6.32 1 97.19 290 GLN A C 1
ATOM 2324 O O . GLN A 1 290 ? -14.289 -24.891 5.676 1 97.19 290 GLN A O 1
ATOM 2329 N N . ASP A 1 291 ? -12.922 -23.438 6.684 1 96.75 291 ASP A N 1
ATOM 2330 C CA . ASP A 1 291 ? -13.742 -22.297 6.281 1 96.75 291 ASP A CA 1
ATOM 2331 C C . ASP A 1 291 ? -13.75 -22.141 4.762 1 96.75 291 ASP A C 1
ATOM 2333 O O . ASP A 1 291 ? -14.766 -21.766 4.18 1 96.75 291 ASP A O 1
ATOM 2337 N N . LEU A 1 292 ? -12.609 -22.359 4.176 1 97.06 292 LEU A N 1
ATOM 2338 C CA . LEU A 1 292 ? -12.523 -22.266 2.721 1 97.06 292 LEU A CA 1
ATOM 2339 C C . LEU A 1 292 ? -13.43 -23.281 2.053 1 97.06 292 LEU A C 1
ATOM 2341 O O . LEU A 1 292 ? -14.125 -22.969 1.086 1 97.06 292 LEU A O 1
ATOM 2345 N N . VAL A 1 293 ? -13.438 -24.484 2.586 1 96.88 293 VAL A N 1
ATOM 2346 C CA . VAL A 1 293 ? -14.281 -25.531 2.031 1 96.88 293 VAL A CA 1
ATOM 2347 C C . VAL A 1 293 ? -15.75 -25.125 2.129 1 96.88 293 VAL A C 1
ATOM 2349 O O . VAL A 1 293 ? -16.516 -25.297 1.173 1 96.88 293 VAL A O 1
ATOM 2352 N N . ARG A 1 294 ? -16.109 -24.594 3.301 1 95.81 294 ARG A N 1
ATOM 2353 C CA . ARG A 1 294 ? -17.484 -24.141 3.482 1 95.81 294 ARG A CA 1
ATOM 2354 C C . ARG A 1 294 ? -17.828 -23.031 2.5 1 95.81 294 ARG A C 1
ATOM 2356 O O . ARG A 1 294 ? -18.922 -23.016 1.925 1 95.81 294 ARG A O 1
ATOM 2363 N N . PHE A 1 295 ? -16.906 -22.141 2.395 1 96.25 295 PHE A N 1
ATOM 2364 C CA . PHE A 1 295 ? -17.078 -21.047 1.445 1 96.25 295 PHE A CA 1
ATOM 2365 C C . PHE A 1 295 ? -17.266 -21.578 0.03 1 96.25 295 PHE A C 1
ATOM 2367 O O . PHE A 1 295 ? -18.172 -21.156 -0.685 1 96.25 295 PHE A O 1
ATOM 2374 N N . LEU A 1 296 ? -16.469 -22.547 -0.488 1 95.56 296 LEU A N 1
ATOM 2375 C CA . LEU A 1 296 ? -16.531 -23.125 -1.827 1 95.56 296 LEU A CA 1
ATOM 2376 C C . LEU A 1 296 ? -17.844 -23.859 -2.049 1 95.56 296 LEU A C 1
ATOM 2378 O O . LEU A 1 296 ? -18.422 -23.781 -3.137 1 95.56 296 LEU A O 1
ATOM 2382 N N . ASN A 1 297 ? -18.328 -24.531 -0.999 1 94.62 297 ASN A N 1
ATOM 2383 C CA . ASN A 1 297 ? -19.609 -25.234 -1.088 1 94.62 297 ASN A CA 1
ATOM 2384 C C . ASN A 1 297 ? -20.766 -24.281 -1.359 1 94.62 297 ASN A C 1
ATOM 2386 O O . ASN A 1 297 ? -21.734 -24.641 -2.023 1 94.62 297 ASN A O 1
ATOM 2390 N N . HIS A 1 298 ? -20.578 -23.125 -0.906 1 92.38 298 HIS A N 1
ATOM 2391 C CA . HIS A 1 298 ? -21.641 -22.125 -1.062 1 92.38 298 HIS A CA 1
ATOM 2392 C C . HIS A 1 298 ? -21.562 -21.453 -2.428 1 92.38 298 HIS A C 1
ATOM 2394 O O . HIS A 1 298 ? -22.594 -21.031 -2.975 1 92.38 298 HIS A O 1
ATOM 2400 N N . VAL A 1 299 ? -20.422 -21.297 -2.963 1 92.12 299 VAL A N 1
ATOM 2401 C CA . VAL A 1 299 ? -20.203 -20.453 -4.137 1 92.12 299 VAL A CA 1
ATOM 2402 C C . VAL A 1 299 ? -20.297 -21.297 -5.402 1 92.12 299 VAL A C 1
ATOM 2404 O O . VAL A 1 299 ? -20.859 -20.859 -6.41 1 92.12 299 VAL A O 1
ATOM 2407 N N . LEU A 1 300 ? -19.75 -22.484 -5.391 1 90.75 300 LEU A N 1
ATOM 2408 C CA . LEU A 1 300 ? -19.641 -23.297 -6.598 1 90.75 300 LEU A CA 1
ATOM 2409 C C . LEU A 1 300 ? -20.922 -24.094 -6.84 1 90.75 300 LEU A C 1
ATOM 2411 O O . LEU A 1 300 ? -21.578 -24.516 -5.891 1 90.75 300 LEU A O 1
ATOM 2415 N N . PRO A 1 301 ? -21.203 -24.25 -8.133 1 81.81 301 PRO A N 1
ATOM 2416 C CA . PRO A 1 301 ? -22.344 -25.094 -8.445 1 81.81 301 PRO A CA 1
ATOM 2417 C C . PRO A 1 301 ? -22.172 -26.531 -7.973 1 81.81 301 PRO A C 1
ATOM 2419 O O . PRO A 1 301 ? -21.031 -26.984 -7.797 1 81.81 301 PRO A O 1
ATOM 2422 N N . SER A 1 302 ? -23.281 -27.203 -7.727 1 72.19 302 SER A N 1
ATOM 2423 C CA . SER A 1 302 ? -23.312 -28.547 -7.164 1 72.19 302 SER A CA 1
ATOM 2424 C C . SER A 1 302 ? -22.562 -29.531 -8.062 1 72.19 302 SER A C 1
ATOM 2426 O O . SER A 1 302 ? -22.062 -30.562 -7.59 1 72.19 302 SER A O 1
ATOM 2428 N N . ASP A 1 303 ? -22.422 -29.266 -9.281 1 67.56 303 ASP A N 1
ATOM 2429 C CA . ASP A 1 303 ? -21.812 -30.234 -10.188 1 67.56 303 ASP A CA 1
ATOM 2430 C C . ASP A 1 303 ? -20.281 -30.156 -10.109 1 67.56 303 ASP A C 1
ATOM 2432 O O . ASP A 1 303 ? -19.594 -30.969 -10.727 1 67.56 303 ASP A O 1
ATOM 2436 N N . ILE A 1 304 ? -19.922 -29.25 -9.406 1 64.12 304 ILE A N 1
ATOM 2437 C CA . ILE A 1 304 ? -18.484 -29.109 -9.227 1 64.12 304 ILE A CA 1
ATOM 2438 C C . ILE A 1 304 ? -18.062 -29.625 -7.855 1 64.12 304 ILE A C 1
ATOM 2440 O O . ILE A 1 304 ? -18.688 -29.297 -6.844 1 64.12 304 ILE A O 1
ATOM 2444 N N . MET B 1 1 ? -9.68 53.438 16.656 1 46.25 1 MET B N 1
ATOM 2445 C CA . MET B 1 1 ? -9.805 53.281 18.094 1 46.25 1 MET B CA 1
ATOM 2446 C C . MET B 1 1 ? -11.07 52.5 18.453 1 46.25 1 MET B C 1
ATOM 2448 O O . MET B 1 1 ? -11.023 51.562 19.25 1 46.25 1 MET B O 1
ATOM 2452 N N . ALA B 1 2 ? -12.227 53.031 17.859 1 55.22 2 ALA B N 1
ATOM 2453 C CA . ALA B 1 2 ? -13.508 52.406 18.203 1 55.22 2 ALA B CA 1
ATOM 2454 C C . ALA B 1 2 ? -13.586 50.969 17.672 1 55.22 2 ALA B C 1
ATOM 2456 O O . ALA B 1 2 ? -14.086 50.094 18.359 1 55.22 2 ALA B O 1
ATOM 2457 N N . HIS B 1 3 ? -13.109 50.719 16.5 1 56.97 3 HIS B N 1
ATOM 2458 C CA . HIS B 1 3 ? -13.117 49.438 15.844 1 56.97 3 HIS B CA 1
ATOM 2459 C C . HIS B 1 3 ? -12.203 48.438 16.562 1 56.97 3 HIS B C 1
ATOM 2461 O O . HIS B 1 3 ? -12.547 47.281 16.703 1 56.97 3 HIS B O 1
ATOM 2467 N N . SER B 1 4 ? -11.172 49 17.047 1 61.62 4 SER B N 1
ATOM 2468 C CA . SER B 1 4 ? -10.227 48.188 17.812 1 61.62 4 SER B CA 1
ATOM 2469 C C . SER B 1 4 ? -10.836 47.719 19.125 1 61.62 4 SER B C 1
ATOM 2471 O O . SER B 1 4 ? -10.656 46.562 19.531 1 61.62 4 SER B O 1
ATOM 2473 N N . ASN B 1 5 ? -11.719 48.5 19.594 1 70.38 5 ASN B N 1
ATOM 2474 C CA . ASN B 1 5 ? -12.336 48.188 20.875 1 70.38 5 ASN B CA 1
ATOM 2475 C C . ASN B 1 5 ? -13.383 47.094 20.75 1 70.38 5 ASN B C 1
ATOM 2477 O O . ASN B 1 5 ? -13.492 46.219 21.609 1 70.38 5 ASN B O 1
ATOM 2481 N N . ARG B 1 6 ? -14.078 47.156 19.688 1 82.12 6 ARG B N 1
ATOM 2482 C CA . ARG B 1 6 ? -15.094 46.156 19.453 1 82.12 6 ARG B CA 1
ATOM 2483 C C . ARG B 1 6 ? -14.461 44.781 19.219 1 82.12 6 ARG B C 1
ATOM 2485 O O . ARG B 1 6 ? -14.93 43.781 19.75 1 82.12 6 ARG B O 1
ATOM 2492 N N . LEU B 1 7 ? -13.391 44.844 18.469 1 85 7 LEU B N 1
ATOM 2493 C CA . LEU B 1 7 ? -12.695 43.594 18.188 1 85 7 LEU B CA 1
ATOM 2494 C C . LEU B 1 7 ? -12.055 43.031 19.453 1 85 7 LEU B C 1
ATOM 2496 O O . LEU B 1 7 ? -12.055 41.812 19.656 1 85 7 LEU B O 1
ATOM 2500 N N . GLU B 1 8 ? -11.5 43.938 20.203 1 87.44 8 GLU B N 1
ATOM 2501 C CA . GLU B 1 8 ? -10.906 43.5 21.469 1 87.44 8 GLU B CA 1
ATOM 2502 C C . GLU B 1 8 ? -11.93 42.812 22.344 1 87.44 8 GLU B C 1
ATOM 2504 O O . GLU B 1 8 ? -11.648 41.75 22.922 1 87.44 8 GLU B O 1
ATOM 2509 N N . SER B 1 9 ? -13.062 43.375 22.516 1 90.38 9 SER B N 1
ATOM 2510 C CA . SER B 1 9 ? -14.141 42.812 23.312 1 90.38 9 SER B CA 1
ATOM 2511 C C . SER B 1 9 ? -14.578 41.438 22.766 1 90.38 9 SER B C 1
ATOM 2513 O O . SER B 1 9 ? -14.812 40.531 23.547 1 90.38 9 SER B O 1
ATOM 2515 N N . LYS B 1 10 ? -14.68 41.406 21.516 1 89.31 10 LYS B N 1
ATOM 2516 C CA . LYS B 1 10 ? -15.055 40.188 20.875 1 89.31 10 LYS B CA 1
ATOM 2517 C C . LYS B 1 10 ? -14.023 39.062 21.141 1 89.31 10 LYS B C 1
ATOM 2519 O O . LYS B 1 10 ? -14.391 37.938 21.422 1 89.31 10 LYS B O 1
ATOM 2524 N N . LEU B 1 11 ? -12.797 39.469 21.031 1 92.25 11 LEU B N 1
ATOM 2525 C CA . LEU B 1 11 ? -11.719 38.5 21.234 1 92.25 11 LEU B CA 1
ATOM 2526 C C . LEU B 1 11 ? -11.695 38 22.688 1 92.25 11 LEU B C 1
ATOM 2528 O O . LEU B 1 11 ? -11.477 36.812 22.938 1 92.25 11 LEU B O 1
ATOM 2532 N N . ARG B 1 12 ? -11.93 38.844 23.625 1 93.25 12 ARG B N 1
ATOM 2533 C CA . ARG B 1 12 ? -11.938 38.438 25.031 1 93.25 12 ARG B CA 1
ATOM 2534 C C . ARG B 1 12 ? -13.055 37.469 25.328 1 93.25 12 ARG B C 1
ATOM 2536 O O . ARG B 1 12 ? -12.898 36.562 26.156 1 93.25 12 ARG B O 1
ATOM 2543 N N . LYS B 1 13 ? -14.109 37.656 24.688 1 93.12 13 LYS B N 1
ATOM 2544 C CA . LYS B 1 13 ? -15.234 36.719 24.844 1 93.12 13 LYS B CA 1
ATOM 2545 C C . LYS B 1 13 ? -14.945 35.375 24.188 1 93.12 13 LYS B C 1
ATOM 2547 O O . LYS B 1 13 ? -15.312 34.344 24.734 1 93.12 13 LYS B O 1
ATOM 2552 N N . LEU B 1 14 ? -14.328 35.469 23.078 1 91.94 14 LEU B N 1
ATOM 2553 C CA . LEU B 1 14 ? -14.031 34.281 22.281 1 91.94 14 LEU B CA 1
ATOM 2554 C C . LEU B 1 14 ? -12.945 33.438 22.938 1 91.94 14 LEU B C 1
ATOM 2556 O O . LEU B 1 14 ? -12.953 32.219 22.812 1 91.94 14 LEU B O 1
ATOM 2560 N N . LEU B 1 15 ? -12.023 34.125 23.594 1 94.69 15 LEU B N 1
ATOM 2561 C CA . LEU B 1 15 ? -10.844 33.469 24.156 1 94.69 15 LEU B CA 1
ATOM 2562 C C . LEU B 1 15 ? -10.742 33.75 25.656 1 94.69 15 LEU B C 1
ATOM 2564 O O . LEU B 1 15 ? -9.789 34.406 26.109 1 94.69 15 LEU B O 1
ATOM 2568 N N . PRO B 1 16 ? -11.539 33.156 26.422 1 90.75 16 PRO B N 1
ATOM 2569 C CA . PRO B 1 16 ? -11.625 33.531 27.844 1 90.75 16 PRO B CA 1
ATOM 2570 C C . PRO B 1 16 ? -10.359 33.156 28.609 1 90.75 16 PRO B C 1
ATOM 2572 O O . PRO B 1 16 ? -10.047 33.781 29.625 1 90.75 16 PRO B O 1
ATOM 2575 N N . LYS B 1 17 ? -9.609 32.219 28.188 1 93.38 17 LYS B N 1
ATOM 2576 C CA . LYS B 1 17 ? -8.445 31.766 28.938 1 93.38 17 LYS B CA 1
ATOM 2577 C C . LYS B 1 17 ? -7.156 32.312 28.344 1 93.38 17 LYS B C 1
ATOM 2579 O O . LYS B 1 17 ? -6.062 31.953 28.766 1 93.38 17 LYS B O 1
ATOM 2584 N N . ILE B 1 18 ? -7.281 33.188 27.359 1 95.62 18 ILE B N 1
ATOM 2585 C CA . ILE B 1 18 ? -6.121 33.719 26.656 1 95.62 18 ILE B CA 1
ATOM 2586 C C . ILE B 1 18 ? -6.047 35.25 26.859 1 95.62 18 ILE B C 1
ATOM 2588 O O . ILE B 1 18 ? -7.004 35.969 26.578 1 95.62 18 ILE B O 1
ATOM 2592 N N . PRO B 1 19 ? -4.973 35.719 27.375 1 94.62 19 PRO B N 1
ATOM 2593 C CA . PRO B 1 19 ? -4.832 37.156 27.516 1 94.62 19 PRO B CA 1
ATOM 2594 C C . PRO B 1 19 ? -4.934 37.906 26.188 1 94.62 19 PRO B C 1
ATOM 2596 O O . PRO B 1 19 ? -4.359 37.469 25.188 1 94.62 19 PRO B O 1
ATOM 2599 N N . VAL B 1 20 ? -5.723 38.969 26.188 1 94.25 20 VAL B N 1
ATOM 2600 C CA . VAL B 1 20 ? -5.836 39.875 25.031 1 94.25 20 VAL B CA 1
ATOM 2601 C C . VAL B 1 20 ? -5.309 41.25 25.391 1 94.25 20 VAL B C 1
ATOM 2603 O O . VAL B 1 20 ? -5.75 41.844 26.375 1 94.25 20 VAL B O 1
ATOM 2606 N N . SER B 1 21 ? -4.328 41.688 24.562 1 91.19 21 SER B N 1
ATOM 2607 C CA . SER B 1 21 ? -3.684 42.938 24.875 1 91.19 21 SER B CA 1
ATOM 2608 C C . SER B 1 21 ? -3.789 43.938 23.703 1 91.19 21 SER B C 1
ATOM 2610 O O . SER B 1 21 ? -3.941 43.5 22.547 1 91.19 21 SER B O 1
ATOM 2612 N N . THR B 1 22 ? -3.744 45.188 24 1 90.94 22 THR B N 1
ATOM 2613 C CA . THR B 1 22 ? -3.703 46.219 22.969 1 90.94 22 THR B CA 1
ATOM 2614 C C . THR B 1 22 ? -2.439 47.062 23.109 1 90.94 22 THR B C 1
ATOM 2616 O O . THR B 1 22 ? -2.281 48.062 22.422 1 90.94 22 THR B O 1
ATOM 2619 N N . SER B 1 23 ? -1.613 46.594 23.969 1 87.12 23 SER B N 1
ATOM 2620 C CA . SER B 1 23 ? -0.381 47.344 24.203 1 87.12 23 SER B CA 1
ATOM 2621 C C . SER B 1 23 ? 0.643 47.062 23.109 1 87.12 23 SER B C 1
ATOM 2623 O O . SER B 1 23 ? 0.532 46.094 22.375 1 87.12 23 SER B O 1
ATOM 2625 N N . ASP B 1 24 ? 1.585 47.938 22.953 1 88.56 24 ASP B N 1
ATOM 2626 C CA . ASP B 1 24 ? 2.717 47.781 22.047 1 88.56 24 ASP B CA 1
ATOM 2627 C C . ASP B 1 24 ? 3.512 46.5 22.391 1 88.56 24 ASP B C 1
ATOM 2629 O O . ASP B 1 24 ? 3.998 46.375 23.516 1 88.56 24 ASP B O 1
ATOM 2633 N N . PRO B 1 25 ? 3.584 45.594 21.422 1 87.12 25 PRO B N 1
ATOM 2634 C CA . PRO B 1 25 ? 4.328 44.344 21.688 1 87.12 25 PRO B CA 1
ATOM 2635 C C . PRO B 1 25 ? 5.766 44.625 22.125 1 87.12 25 PRO B C 1
ATOM 2637 O O . PRO B 1 25 ? 6.348 43.812 22.859 1 87.12 25 PRO B O 1
ATOM 2640 N N . LEU B 1 26 ? 6.324 45.719 21.688 1 87.19 26 LEU B N 1
ATOM 2641 C CA . LEU B 1 26 ? 7.699 46.031 22.047 1 87.19 26 LEU B CA 1
ATOM 2642 C C . LEU B 1 26 ? 7.84 46.281 23.547 1 87.19 26 LEU B C 1
ATOM 2644 O O . LEU B 1 26 ? 8.945 46.219 24.078 1 87.19 26 LEU B O 1
ATOM 2648 N N . THR B 1 27 ? 6.758 46.562 24.141 1 90.88 27 THR B N 1
ATOM 2649 C CA . THR B 1 27 ? 6.793 46.75 25.594 1 90.88 27 THR B CA 1
ATOM 2650 C C . THR B 1 27 ? 6.789 45.406 26.328 1 90.88 27 THR B C 1
ATOM 2652 O O . THR B 1 27 ? 7.148 45.344 27.5 1 90.88 27 THR B O 1
ATOM 2655 N N . ARG B 1 28 ? 6.484 44.406 25.656 1 91.56 28 ARG B N 1
ATOM 2656 C CA . ARG B 1 28 ? 6.289 43.125 26.328 1 91.56 28 ARG B CA 1
ATOM 2657 C C . ARG B 1 28 ? 7.332 42.094 25.875 1 91.56 28 ARG B C 1
ATOM 2659 O O . ARG B 1 28 ? 7.621 41.156 26.594 1 91.56 28 ARG B O 1
ATOM 2666 N N . TYR B 1 29 ? 7.852 42.312 24.703 1 93.38 29 TYR B N 1
ATOM 2667 C CA . TYR B 1 29 ? 8.805 41.344 24.156 1 93.38 29 TYR B CA 1
ATOM 2668 C C . TYR B 1 29 ? 10.047 42.062 23.625 1 93.38 29 TYR B C 1
ATOM 2670 O O . TYR B 1 29 ? 10.023 43.281 23.359 1 93.38 29 TYR B O 1
ATOM 2678 N N . THR B 1 30 ? 11.164 41.312 23.547 1 92.88 30 THR B N 1
ATOM 2679 C CA . THR B 1 30 ? 12.43 41.812 23.016 1 92.88 30 THR B CA 1
ATOM 2680 C C . THR B 1 30 ? 13.164 40.75 22.234 1 92.88 30 THR B C 1
ATOM 2682 O O . THR B 1 30 ? 12.656 39.625 22.062 1 92.88 30 THR B O 1
ATOM 2685 N N . HIS B 1 31 ? 14.312 41.156 21.5 1 91.88 31 HIS B N 1
ATOM 2686 C CA . HIS B 1 31 ? 15.18 40.25 20.766 1 91.88 31 HIS B CA 1
ATOM 2687 C C . HIS B 1 31 ? 14.422 39.531 19.641 1 91.88 31 HIS B C 1
ATOM 2689 O O . HIS B 1 31 ? 14.484 38.312 19.531 1 91.88 31 HIS B O 1
ATOM 2695 N N . PHE B 1 32 ? 13.75 40.25 18.891 1 91.75 32 PHE B N 1
ATOM 2696 C CA . PHE B 1 32 ? 12.969 39.688 17.797 1 91.75 32 PHE B CA 1
ATOM 2697 C C . PHE B 1 32 ? 13.891 39.156 16.703 1 91.75 32 PHE B C 1
ATOM 2699 O O . PHE B 1 32 ? 14.867 39.812 16.312 1 91.75 32 PHE B O 1
ATOM 2706 N N . LYS B 1 33 ? 13.633 37.938 16.312 1 91.56 33 LYS B N 1
ATOM 2707 C CA . LYS B 1 33 ? 14.32 37.312 15.195 1 91.56 33 LYS B CA 1
ATOM 2708 C C . LYS B 1 33 ? 13.352 36.531 14.312 1 91.56 33 LYS B C 1
ATOM 2710 O O . LYS B 1 33 ? 12.547 35.75 14.805 1 91.56 33 LYS B O 1
ATOM 2715 N N . GLU B 1 34 ? 13.445 36.75 13.031 1 89.75 34 GLU B N 1
ATOM 2716 C CA . GLU B 1 34 ? 12.547 36.062 12.102 1 89.75 34 GLU B CA 1
ATOM 2717 C C . GLU B 1 34 ? 12.875 34.562 12.008 1 89.75 34 GLU B C 1
ATOM 2719 O O . GLU B 1 34 ? 14.039 34.188 11.875 1 89.75 34 GLU B O 1
ATOM 2724 N N . ILE B 1 35 ? 11.883 33.719 12.078 1 86.81 35 ILE B N 1
ATOM 2725 C CA . ILE B 1 35 ? 12.125 32.281 12.023 1 86.81 35 ILE B CA 1
ATOM 2726 C C . ILE B 1 35 ? 11.297 31.656 10.906 1 86.81 35 ILE B C 1
ATOM 2728 O O . ILE B 1 35 ? 11.453 30.469 10.594 1 86.81 35 ILE B O 1
ATOM 2732 N N . GLY B 1 36 ? 10.453 32.312 10.32 1 79.88 36 GLY B N 1
ATOM 2733 C CA . GLY B 1 36 ? 9.672 31.766 9.211 1 79.88 36 GLY B CA 1
ATOM 2734 C C . GLY B 1 36 ? 8.844 32.812 8.508 1 79.88 36 GLY B C 1
ATOM 2735 O O . GLY B 1 36 ? 8.445 33.812 9.117 1 79.88 36 GLY B O 1
ATOM 2736 N N . THR B 1 37 ? 8.781 32.656 7.156 1 68.12 37 THR B N 1
ATOM 2737 C CA . THR B 1 37 ? 7.934 33.531 6.363 1 68.12 37 THR B CA 1
ATOM 2738 C C . THR B 1 37 ? 7.02 32.75 5.445 1 68.12 37 THR B C 1
ATOM 2740 O O . THR B 1 37 ? 7.473 31.797 4.781 1 68.12 37 THR B O 1
ATOM 2743 N N . GLY B 1 38 ? 5.672 32.844 5.715 1 60.12 38 GLY B N 1
ATOM 2744 C CA . GLY B 1 38 ? 4.75 32.188 4.789 1 60.12 38 GLY B CA 1
ATOM 2745 C C . GLY B 1 38 ? 3.652 33.125 4.305 1 60.12 38 GLY B C 1
ATOM 2746 O O . GLY B 1 38 ? 3.717 34.344 4.52 1 60.12 38 GLY B O 1
ATOM 2747 N N . VAL B 1 39 ? 2.746 32.594 3.475 1 56.22 39 VAL B N 1
ATOM 2748 C CA . VAL B 1 39 ? 1.647 33.312 2.838 1 56.22 39 VAL B CA 1
ATOM 2749 C C . VAL B 1 39 ? 0.831 34.031 3.896 1 56.22 39 VAL B C 1
ATOM 2751 O O . VAL B 1 39 ? 0.3 35.125 3.635 1 56.22 39 VAL B O 1
ATOM 2754 N N . ASN B 1 40 ? 0.9 33.438 5.082 1 60.25 40 ASN B N 1
ATOM 2755 C CA . ASN B 1 40 ? 0.004 34.031 6.07 1 60.25 40 ASN B CA 1
ATOM 2756 C C . ASN B 1 40 ? 0.754 34.938 7.027 1 60.25 40 ASN B C 1
ATOM 2758 O O . ASN B 1 40 ? 0.206 35.375 8.047 1 60.25 40 ASN B O 1
ATOM 2762 N N . GLY B 1 41 ? 1.965 35.281 6.727 1 69 41 GLY B N 1
ATOM 2763 C CA . GLY B 1 41 ? 2.688 36.281 7.512 1 69 41 GLY B CA 1
ATOM 2764 C C . GLY B 1 41 ? 4.016 35.781 8.031 1 69 41 GLY B C 1
ATOM 2765 O O . GLY B 1 41 ? 4.395 34.625 7.773 1 69 41 GLY B O 1
ATOM 2766 N N . ALA B 1 42 ? 4.676 36.688 8.625 1 82.56 42 ALA B N 1
ATOM 2767 C CA . ALA B 1 42 ? 6 36.375 9.164 1 82.56 42 ALA B CA 1
ATOM 2768 C C . ALA B 1 42 ? 5.914 35.938 10.617 1 82.56 42 ALA B C 1
ATOM 2770 O O . ALA B 1 42 ? 5.078 36.438 11.383 1 82.56 42 ALA B O 1
ATOM 2771 N N . VAL B 1 43 ? 6.672 34.969 10.922 1 91.44 43 VAL B N 1
ATOM 2772 C CA . VAL B 1 43 ? 6.77 34.5 12.305 1 91.44 43 VAL B CA 1
ATOM 2773 C C . VAL B 1 43 ? 8.141 34.875 12.875 1 91.44 43 VAL B C 1
ATOM 2775 O O . VAL B 1 43 ? 9.164 34.656 12.219 1 91.44 43 VAL B O 1
ATOM 2778 N N . VAL B 1 44 ? 8.148 35.5 14.062 1 92.81 44 VAL B N 1
ATOM 2779 C CA . VAL B 1 44 ? 9.398 35.875 14.711 1 92.81 44 VAL B CA 1
ATOM 2780 C C . VAL B 1 44 ? 9.492 35.188 16.078 1 92.81 44 VAL B C 1
ATOM 2782 O O . VAL B 1 44 ? 8.477 34.906 16.703 1 92.81 44 VAL B O 1
ATOM 2785 N N . ARG B 1 45 ? 10.672 34.844 16.422 1 94.88 45 ARG B N 1
ATOM 2786 C CA . ARG B 1 45 ? 10.914 34.469 17.812 1 94.88 45 ARG B CA 1
ATOM 2787 C C . ARG B 1 45 ? 11.203 35.719 18.672 1 94.88 45 ARG B C 1
ATOM 2789 O O . ARG B 1 45 ? 11.812 36.656 18.203 1 94.88 45 ARG B O 1
ATOM 2796 N N . ALA B 1 46 ? 10.727 35.719 19.891 1 94.75 46 ALA B N 1
ATOM 2797 C CA . ALA B 1 46 ? 10.93 36.812 20.828 1 94.75 46 ALA B CA 1
ATOM 2798 C C . ALA B 1 46 ? 11.07 36.312 22.266 1 94.75 46 ALA B C 1
ATOM 2800 O O . ALA B 1 46 ? 10.766 35.156 22.547 1 94.75 46 ALA B O 1
ATOM 2801 N N . VAL B 1 47 ? 11.648 37.188 23.094 1 95 47 VAL B N 1
ATOM 2802 C CA . VAL B 1 47 ? 11.828 36.875 24.516 1 95 47 VAL B CA 1
ATOM 2803 C C . VAL B 1 47 ? 10.914 37.781 25.359 1 95 47 VAL B C 1
ATOM 2805 O O . VAL B 1 47 ? 10.805 38.969 25.109 1 95 47 VAL B O 1
ATOM 2808 N N . CYS B 1 48 ? 10.289 37.125 26.297 1 92.19 48 CYS B N 1
ATOM 2809 C CA . CYS B 1 48 ? 9.445 37.875 27.203 1 92.19 48 CYS B CA 1
ATOM 2810 C C . CYS B 1 48 ? 10.281 38.781 28.109 1 92.19 48 CYS B C 1
ATOM 2812 O O . CYS B 1 48 ? 11.242 38.344 28.719 1 92.19 48 CYS B O 1
ATOM 2814 N N . ARG B 1 49 ? 9.891 40.094 28.203 1 90 49 ARG B N 1
ATOM 2815 C CA . ARG B 1 49 ? 10.641 41.031 29.031 1 90 49 ARG B CA 1
ATOM 2816 C C . ARG B 1 49 ? 10.477 40.719 30.516 1 90 49 ARG B C 1
ATOM 2818 O O . ARG B 1 49 ? 11.422 40.875 31.281 1 90 49 ARG B O 1
ATOM 2825 N N . LYS B 1 50 ? 9.266 40.406 30.828 1 85.31 50 LYS B N 1
ATOM 2826 C CA . LYS B 1 50 ? 8.961 40.156 32.25 1 85.31 50 LYS B CA 1
ATOM 2827 C C . LYS B 1 50 ? 9.492 38.812 32.688 1 85.31 50 LYS B C 1
ATOM 2829 O O . LYS B 1 50 ? 9.727 38.594 33.906 1 85.31 50 LYS B O 1
ATOM 2834 N N . ARG B 1 51 ? 9.656 37.875 31.875 1 85.69 51 ARG B N 1
ATOM 2835 C CA . ARG B 1 51 ? 10.18 36.562 32.156 1 85.69 51 ARG B CA 1
ATOM 2836 C C . ARG B 1 51 ? 11.344 36.219 31.25 1 85.69 51 ARG B C 1
ATOM 2838 O O . ARG B 1 51 ? 11.156 35.594 30.203 1 85.69 51 ARG B O 1
ATOM 2845 N N . ALA B 1 52 ? 12.477 36.594 31.516 1 76.31 52 ALA B N 1
ATOM 2846 C CA . ALA B 1 52 ? 13.664 36.625 30.656 1 76.31 52 ALA B CA 1
ATOM 2847 C C . ALA B 1 52 ? 13.938 35.25 30.062 1 76.31 52 ALA B C 1
ATOM 2849 O O . ALA B 1 52 ? 14.477 35.156 28.953 1 76.31 52 ALA B O 1
ATOM 2850 N N . ASN B 1 53 ? 13.445 34.312 30.625 1 84.62 53 ASN B N 1
ATOM 2851 C CA . ASN B 1 53 ? 13.828 33 30.094 1 84.62 53 ASN B CA 1
ATOM 2852 C C . ASN B 1 53 ? 12.688 32.375 29.312 1 84.62 53 ASN B C 1
ATOM 2854 O O . ASN B 1 53 ? 12.797 31.219 28.859 1 84.62 53 ASN B O 1
ATOM 2858 N N . THR B 1 54 ? 11.797 33.156 29.047 1 91 54 THR B N 1
ATOM 2859 C CA . THR B 1 54 ? 10.664 32.594 28.297 1 91 54 THR B CA 1
ATOM 2860 C C . THR B 1 54 ? 10.68 33.094 26.859 1 91 54 THR B C 1
ATOM 2862 O O . THR B 1 54 ? 10.594 34.281 26.594 1 91 54 THR B O 1
ATOM 2865 N N . LYS B 1 55 ? 10.875 32.125 25.938 1 95.06 55 LYS B N 1
ATOM 2866 C CA . LYS B 1 55 ? 10.852 32.438 24.516 1 95.06 55 LYS B CA 1
ATOM 2867 C C . LYS B 1 55 ? 9.508 32.062 23.891 1 95.06 55 LYS B C 1
ATOM 2869 O O . LYS B 1 55 ? 8.891 31.078 24.312 1 95.06 55 LYS B O 1
ATOM 2874 N N . VAL B 1 56 ? 9.117 32.938 22.938 1 96.06 56 VAL B N 1
ATOM 2875 C CA . VAL B 1 56 ? 7.832 32.719 22.281 1 96.06 56 VAL B CA 1
ATOM 2876 C C . VAL B 1 56 ? 7.977 32.938 20.766 1 96.06 56 VAL B C 1
ATOM 2878 O O . VAL B 1 56 ? 8.984 33.469 20.312 1 96.06 56 VAL B O 1
ATOM 2881 N N . ALA B 1 57 ? 7.07 32.406 20.031 1 95.75 57 ALA B N 1
ATOM 2882 C CA . ALA B 1 57 ? 6.91 32.719 18.609 1 95.75 57 ALA B CA 1
ATOM 2883 C C . ALA B 1 57 ? 5.727 33.656 18.391 1 95.75 57 ALA B C 1
ATOM 2885 O O . ALA B 1 57 ? 4.672 33.5 19 1 95.75 57 ALA B O 1
ATOM 2886 N N . ILE B 1 58 ? 5.898 34.656 17.531 1 94.44 58 ILE B N 1
ATOM 2887 C CA . ILE B 1 58 ? 4.844 35.625 17.281 1 94.44 58 ILE B CA 1
ATOM 2888 C C . ILE B 1 58 ? 4.566 35.719 15.773 1 94.44 58 ILE B C 1
ATOM 2890 O O . ILE B 1 58 ? 5.469 35.969 14.984 1 94.44 58 ILE B O 1
ATOM 2894 N N . LYS B 1 59 ? 3.35 35.438 15.406 1 93.06 59 LYS B N 1
ATOM 2895 C CA . LYS B 1 59 ? 2.883 35.594 14.031 1 93.06 59 LYS B CA 1
ATOM 2896 C C . LYS B 1 59 ? 2.113 36.906 13.867 1 93.06 59 LYS B C 1
ATOM 2898 O O . LYS B 1 59 ? 1.225 37.219 14.664 1 93.06 59 LYS B O 1
ATOM 2903 N N . ARG B 1 60 ? 2.494 37.656 12.891 1 89.62 60 ARG B N 1
ATOM 2904 C CA . ARG B 1 60 ? 1.832 38.906 12.602 1 89.62 60 ARG B CA 1
ATOM 2905 C C . ARG B 1 60 ? 0.883 38.781 11.422 1 89.62 60 ARG B C 1
ATOM 2907 O O . ARG B 1 60 ? 1.284 38.344 10.344 1 89.62 60 ARG B O 1
ATOM 2914 N N . CYS B 1 61 ? -0.372 39.188 11.648 1 87.62 61 CYS B N 1
ATOM 2915 C CA . CYS B 1 61 ? -1.379 39.188 10.594 1 87.62 61 CYS B CA 1
ATOM 2916 C C . CYS B 1 61 ? -2.018 40.562 10.453 1 87.62 61 CYS B C 1
ATOM 2918 O O . CYS B 1 61 ? -2.27 41.25 11.445 1 87.62 61 CYS B O 1
ATOM 2920 N N . LYS B 1 62 ? -2.314 40.906 9.242 1 84 62 LYS B N 1
ATOM 2921 C CA . LYS B 1 62 ? -2.992 42.188 9.008 1 84 62 LYS B CA 1
ATOM 2922 C C . LYS B 1 62 ? -4.5 42.031 9.211 1 84 62 LYS B C 1
ATOM 2924 O O . LYS B 1 62 ? -5.102 41.062 8.781 1 84 62 LYS B O 1
ATOM 2929 N N . LEU B 1 63 ? -4.957 43.031 9.961 1 79.56 63 LEU B N 1
ATOM 2930 C CA . LEU B 1 63 ? -6.406 43.031 10.141 1 79.56 63 LEU B CA 1
ATOM 2931 C C . LEU B 1 63 ? -7.102 43.594 8.906 1 79.56 63 LEU B C 1
ATOM 2933 O O . LEU B 1 63 ? -6.895 44.781 8.555 1 79.56 63 LEU B O 1
ATOM 2937 N N . ASP B 1 64 ? -7.371 42.75 7.969 1 73.56 64 ASP B N 1
ATOM 2938 C CA . ASP B 1 64 ? -8.031 43.094 6.711 1 73.56 64 ASP B CA 1
ATOM 2939 C C . ASP B 1 64 ? -9.531 43.281 6.91 1 73.56 64 ASP B C 1
ATOM 2941 O O . ASP B 1 64 ? -10.141 42.625 7.754 1 73.56 64 ASP B O 1
ATOM 2945 N N . PRO B 1 65 ? -10.047 44.188 6.141 1 70.44 65 PRO B N 1
ATOM 2946 C CA . PRO B 1 65 ? -11.492 44.438 6.227 1 70.44 65 PRO B CA 1
ATOM 2947 C C . PRO B 1 65 ? -12.312 43.281 5.668 1 70.44 65 PRO B C 1
ATOM 2949 O O . PRO B 1 65 ? -13.516 43.188 5.918 1 70.44 65 PRO B O 1
ATOM 2952 N N . ASP B 1 66 ? -11.695 42.375 5.078 1 82.94 66 ASP B N 1
ATOM 2953 C CA . ASP B 1 66 ? -12.438 41.25 4.484 1 82.94 66 ASP B CA 1
ATOM 2954 C C . ASP B 1 66 ? -13.016 40.344 5.562 1 82.94 66 ASP B C 1
ATOM 2956 O O . ASP B 1 66 ? -12.281 39.844 6.422 1 82.94 66 ASP B O 1
ATOM 2960 N N . ARG B 1 67 ? -14.289 40.094 5.477 1 84.25 67 ARG B N 1
ATOM 2961 C CA . ARG B 1 67 ? -15.031 39.344 6.477 1 84.25 67 ARG B CA 1
ATOM 2962 C C . ARG B 1 67 ? -14.555 37.906 6.543 1 84.25 67 ARG B C 1
ATOM 2964 O O . ARG B 1 67 ? -14.43 37.312 7.629 1 84.25 67 ARG B O 1
ATOM 2971 N N . GLU B 1 68 ? -14.305 37.375 5.418 1 83.19 68 GLU B N 1
ATOM 2972 C CA . GLU B 1 68 ? -13.883 35.969 5.371 1 83.19 68 GLU B CA 1
ATOM 2973 C C . GLU B 1 68 ? -12.492 35.812 5.988 1 83.19 68 GLU B C 1
ATOM 2975 O O . GLU B 1 68 ? -12.234 34.812 6.672 1 83.19 68 GLU B O 1
ATOM 2980 N N . TYR B 1 69 ? -11.734 36.75 5.719 1 84.75 69 TYR B N 1
ATOM 2981 C CA . TYR B 1 69 ? -10.391 36.719 6.285 1 84.75 69 TYR B CA 1
ATOM 2982 C C . TYR B 1 69 ? -10.438 36.844 7.805 1 84.75 69 TYR B C 1
ATOM 2984 O O . TYR B 1 69 ? -9.727 36.125 8.516 1 84.75 69 TYR B O 1
ATOM 2992 N N . ARG B 1 70 ? -11.227 37.656 8.305 1 85.88 70 ARG B N 1
ATOM 2993 C CA . ARG B 1 70 ? -11.367 37.844 9.742 1 85.88 70 ARG B CA 1
ATOM 2994 C C . ARG B 1 70 ? -11.906 36.594 10.414 1 85.88 70 ARG B C 1
ATOM 2996 O O . ARG B 1 70 ? -11.445 36.219 11.484 1 85.88 70 ARG B O 1
ATOM 3003 N N . ALA B 1 71 ? -12.852 36.031 9.742 1 88.38 71 ALA B N 1
ATOM 3004 C CA . ALA B 1 71 ? -13.422 34.781 10.273 1 88.38 71 ALA B CA 1
ATOM 3005 C C . ALA B 1 71 ? -12.359 33.688 10.367 1 88.38 71 ALA B C 1
ATOM 3007 O O . ALA B 1 71 ? -12.359 32.906 11.312 1 88.38 71 ALA B O 1
ATOM 3008 N N . ALA B 1 72 ? -11.523 33.688 9.414 1 89.44 72 ALA B N 1
ATOM 3009 C CA . ALA B 1 72 ? -10.453 32.688 9.391 1 89.44 72 ALA B CA 1
ATOM 3010 C C . ALA B 1 72 ? -9.477 32.906 10.547 1 89.44 72 ALA B C 1
ATOM 3012 O O . ALA B 1 72 ? -9.023 31.953 11.172 1 89.44 72 ALA B O 1
ATOM 3013 N N . ILE B 1 73 ? -9.195 34.125 10.781 1 90.62 73 ILE B N 1
ATOM 3014 C CA . ILE B 1 73 ? -8.289 34.469 11.875 1 90.62 73 ILE B CA 1
ATOM 3015 C C . ILE B 1 73 ? -8.898 34.031 13.203 1 90.62 73 ILE B C 1
ATOM 3017 O O . ILE B 1 73 ? -8.227 33.438 14.039 1 90.62 73 ILE B O 1
ATOM 3021 N N . LEU B 1 74 ? -10.164 34.344 13.375 1 91.75 74 LEU B N 1
ATOM 3022 C CA . LEU B 1 74 ? -10.844 34 14.625 1 91.75 74 LEU B CA 1
ATOM 3023 C C . LEU B 1 74 ? -10.891 32.5 14.82 1 91.75 74 LEU B C 1
ATOM 3025 O O . LEU B 1 74 ? -10.711 32 15.945 1 91.75 74 LEU B O 1
ATOM 3029 N N . ARG B 1 75 ? -11.102 31.781 13.797 1 93.69 75 ARG B N 1
ATOM 3030 C CA . ARG B 1 75 ? -11.109 30.328 13.867 1 93.69 75 ARG B CA 1
ATOM 3031 C C . ARG B 1 75 ? -9.734 29.797 14.258 1 93.69 75 ARG B C 1
ATOM 3033 O O . ARG B 1 75 ? -9.625 28.875 15.086 1 93.69 75 ARG B O 1
ATOM 3040 N N . GLU B 1 76 ? -8.773 30.297 13.641 1 94.81 76 GLU B N 1
ATOM 3041 C CA . GLU B 1 76 ? -7.398 29.922 13.961 1 94.81 76 GLU B CA 1
ATOM 3042 C C . GLU B 1 76 ? -7.09 30.141 15.438 1 94.81 76 GLU B C 1
ATOM 3044 O O . GLU B 1 76 ? -6.523 29.266 16.094 1 94.81 76 GLU B O 1
ATOM 3049 N N . LEU B 1 77 ? -7.48 31.297 15.914 1 95.69 77 LEU B N 1
ATOM 3050 C CA . LEU B 1 77 ? -7.25 31.625 17.312 1 95.69 77 LEU B CA 1
ATOM 3051 C C . LEU B 1 77 ? -7.965 30.641 18.234 1 95.69 77 LEU B C 1
ATOM 3053 O O . LEU B 1 77 ? -7.387 30.172 19.219 1 95.69 77 LEU B O 1
ATOM 3057 N N . ARG B 1 78 ? -9.133 30.328 17.906 1 96.25 78 ARG B N 1
ATOM 3058 C CA . ARG B 1 78 ? -9.914 29.406 18.719 1 96.25 78 ARG B CA 1
ATOM 3059 C C . ARG B 1 78 ? -9.273 28.031 18.766 1 96.25 78 ARG B C 1
ATOM 3061 O O . ARG B 1 78 ? -9.219 27.391 19.812 1 96.25 78 ARG B O 1
ATOM 3068 N N . ILE B 1 79 ? -8.812 27.578 17.641 1 97.06 79 ILE B N 1
ATOM 3069 C CA . ILE B 1 79 ? -8.18 26.266 17.547 1 97.06 79 ILE B CA 1
ATOM 3070 C C . ILE B 1 79 ? -6.926 26.234 18.406 1 97.06 79 ILE B C 1
ATOM 3072 O O . ILE B 1 79 ? -6.758 25.312 19.234 1 97.06 79 ILE B O 1
ATOM 3076 N N . MET B 1 80 ? -6.098 27.219 18.297 1 97.25 80 MET B N 1
ATOM 3077 C CA . MET B 1 80 ? -4.84 27.266 19.031 1 97.25 80 MET B CA 1
ATOM 3078 C C . MET B 1 80 ? -5.086 27.438 20.531 1 97.25 80 MET B C 1
ATOM 3080 O O . MET B 1 80 ? -4.242 27.062 21.344 1 97.25 80 MET B O 1
ATOM 3084 N N . ALA B 1 81 ? -6.227 27.984 20.875 1 96.94 81 ALA B N 1
ATOM 3085 C CA . ALA B 1 81 ? -6.566 28.234 22.266 1 96.94 81 ALA B CA 1
ATOM 3086 C C . ALA B 1 81 ? -7.113 26.969 22.938 1 96.94 81 ALA B C 1
ATOM 3088 O O . ALA B 1 81 ? -7.305 26.938 24.156 1 96.94 81 ALA B O 1
ATOM 3089 N N . SER B 1 82 ? -7.348 25.938 22.188 1 94.5 82 SER B N 1
ATOM 3090 C CA . SER B 1 82 ? -7.938 24.703 22.719 1 94.5 82 SER B CA 1
ATOM 3091 C C . SER B 1 82 ? -7.02 24.047 23.75 1 94.5 82 SER B C 1
ATOM 3093 O O . SER B 1 82 ? -7.484 23.328 24.625 1 94.5 82 SER B O 1
ATOM 3095 N N . GLY B 1 83 ? -5.707 24.188 23.531 1 93.62 83 GLY B N 1
ATOM 3096 C CA . GLY B 1 83 ? -4.75 23.641 24.469 1 93.62 83 GLY B CA 1
ATOM 3097 C C . GLY B 1 83 ? -4.438 22.172 24.219 1 93.62 83 GLY B C 1
ATOM 3098 O O . GLY B 1 83 ? -3.748 21.531 25 1 93.62 83 GLY B O 1
ATOM 3099 N N . HIS B 1 84 ? -4.902 21.656 23.141 1 97.19 84 HIS B N 1
ATOM 3100 C CA . HIS B 1 84 ? -4.582 20.266 22.812 1 97.19 84 HIS B CA 1
ATOM 3101 C C . HIS B 1 84 ? -3.076 20.078 22.641 1 97.19 84 HIS B C 1
ATOM 3103 O O . HIS B 1 84 ? -2.402 20.906 22.047 1 97.19 84 HIS B O 1
ATOM 3109 N N . SER B 1 85 ? -2.561 19 23.125 1 98.12 85 SER B N 1
ATOM 3110 C CA . SER B 1 85 ? -1.122 18.766 23.219 1 98.12 85 SER B CA 1
ATOM 3111 C C . SER B 1 85 ? -0.475 18.672 21.844 1 98.12 85 SER B C 1
ATOM 3113 O O . SER B 1 85 ? 0.731 18.891 21.703 1 98.12 85 SER B O 1
ATOM 3115 N N . ASN B 1 86 ? -1.26 18.344 20.797 1 98.69 86 ASN B N 1
ATOM 3116 C CA . ASN B 1 86 ? -0.688 18.141 19.469 1 98.69 86 ASN B CA 1
ATOM 3117 C C . ASN B 1 86 ? -1.039 19.281 18.531 1 98.69 86 ASN B C 1
ATOM 3119 O O . ASN B 1 86 ? -0.88 19.172 17.312 1 98.69 86 ASN B O 1
ATOM 3123 N N . LEU B 1 87 ? -1.539 20.375 19.031 1 98.62 87 LEU B N 1
ATOM 3124 C CA . LEU B 1 87 ? -1.762 21.625 18.312 1 98.62 87 LEU B CA 1
ATOM 3125 C C . LEU B 1 87 ? -0.933 22.75 18.906 1 98.62 87 LEU B C 1
ATOM 3127 O O . LEU B 1 87 ? -0.8 22.859 20.125 1 98.62 87 LEU B O 1
ATOM 3131 N N . ILE B 1 88 ? -0.373 23.547 18.047 1 98 88 ILE B N 1
ATOM 3132 C CA . ILE B 1 88 ? 0.403 24.688 18.531 1 98 88 ILE B CA 1
ATOM 3133 C C . ILE B 1 88 ? -0.443 25.516 19.484 1 98 88 ILE B C 1
ATOM 3135 O O . ILE B 1 88 ? -1.627 25.75 19.234 1 98 88 ILE B O 1
ATOM 3139 N N . ARG B 1 89 ? 0.162 25.953 20.5 1 97.44 89 ARG B N 1
ATOM 3140 C CA . ARG B 1 89 ? -0.591 26.562 21.594 1 97.44 89 ARG B CA 1
ATOM 3141 C C . ARG B 1 89 ? -0.51 28.094 21.531 1 97.44 89 ARG B C 1
ATOM 3143 O O . ARG B 1 89 ? 0.583 28.656 21.453 1 97.44 89 ARG B O 1
ATOM 3150 N N . LEU B 1 90 ? -1.636 28.734 21.609 1 97.44 90 LEU B N 1
ATOM 3151 C CA . LEU B 1 90 ? -1.73 30.188 21.719 1 97.44 90 LEU B CA 1
ATOM 3152 C C . LEU B 1 90 ? -1.475 30.641 23.141 1 97.44 90 LEU B C 1
ATOM 3154 O O . LEU B 1 90 ? -2.059 30.109 24.094 1 97.44 90 LEU B O 1
ATOM 3158 N N . ARG B 1 91 ? -0.634 31.578 23.281 1 95.62 91 ARG B N 1
ATOM 3159 C CA . ARG B 1 91 ? -0.322 32.094 24.625 1 95.62 91 ARG B CA 1
ATOM 3160 C C . ARG B 1 91 ? -1.001 33.438 24.859 1 95.62 91 ARG B C 1
ATOM 3162 O O . ARG B 1 91 ? -1.436 33.719 25.984 1 95.62 91 ARG B O 1
ATOM 3169 N N . GLU B 1 92 ? -1.028 34.219 23.828 1 95.12 92 GLU B N 1
ATOM 3170 C CA . GLU B 1 92 ? -1.556 35.594 23.938 1 95.12 92 GLU B CA 1
ATOM 3171 C C . GLU B 1 92 ? -1.936 36.156 22.562 1 95.12 92 GLU B C 1
ATOM 3173 O O . GLU B 1 92 ? -1.365 35.75 21.547 1 95.12 92 GLU B O 1
ATOM 3178 N N . VAL B 1 93 ? -2.943 37.031 22.594 1 95.5 93 VAL B N 1
ATOM 3179 C CA . VAL B 1 93 ? -3.297 37.781 21.391 1 95.5 93 VAL B CA 1
ATOM 3180 C C . VAL B 1 93 ? -3.131 39.281 21.641 1 95.5 93 VAL B C 1
ATOM 3182 O O . VAL B 1 93 ? -3.508 39.781 22.703 1 95.5 93 VAL B O 1
ATOM 3185 N N . SER B 1 94 ? -2.508 39.938 20.688 1 93.31 94 SER B N 1
ATOM 3186 C CA . SER B 1 94 ? -2.338 41.406 20.797 1 93.31 94 SER B CA 1
ATOM 3187 C C . SER B 1 94 ? -2.895 42.125 19.578 1 93.31 94 SER B C 1
ATOM 3189 O O . SER B 1 94 ? -2.646 41.688 18.453 1 93.31 94 SER B O 1
ATOM 3191 N N . LEU B 1 95 ? -3.707 43.062 19.875 1 92.06 95 LEU B N 1
ATOM 3192 C CA . LEU B 1 95 ? -4.145 44 18.844 1 92.06 95 LEU B CA 1
ATOM 3193 C C . LEU B 1 95 ? -3.303 45.281 18.859 1 92.06 95 LEU B C 1
ATOM 3195 O O . LEU B 1 95 ? -3.279 46 19.859 1 92.06 95 LEU B O 1
ATOM 3199 N N . TRP B 1 96 ? -2.564 45.5 17.812 1 88.88 96 TRP B N 1
ATOM 3200 C CA . TRP B 1 96 ? -1.695 46.656 17.766 1 88.88 96 TRP B CA 1
ATOM 3201 C C . TRP B 1 96 ? -1.728 47.312 16.375 1 88.88 96 TRP B C 1
ATOM 3203 O O . TRP B 1 96 ? -1.341 46.688 15.391 1 88.88 96 TRP B O 1
ATOM 3213 N N . LYS B 1 97 ? -2.154 48.562 16.375 1 85.44 97 LYS B N 1
ATOM 3214 C CA . LYS B 1 97 ? -2.334 49.25 15.094 1 85.44 97 LYS B CA 1
ATOM 3215 C C . LYS B 1 97 ? -3.287 48.5 14.18 1 85.44 97 LYS B C 1
ATOM 3217 O O . LYS B 1 97 ? -4.41 48.188 14.578 1 85.44 97 LYS B O 1
ATO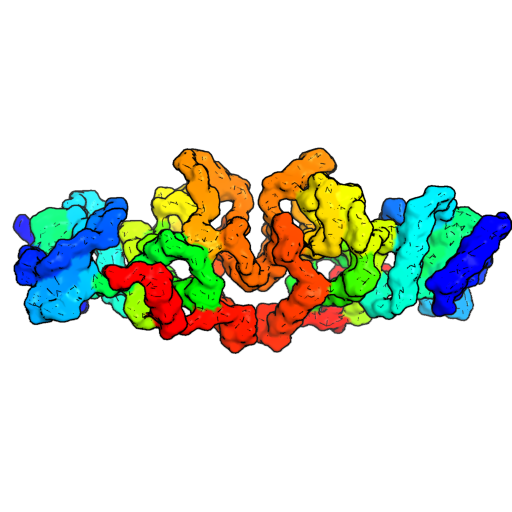M 3222 N N . GLU B 1 98 ? -2.885 48.062 13.07 1 84.5 98 GLU B N 1
ATOM 3223 C CA . GLU B 1 98 ? -3.736 47.344 12.125 1 84.5 98 GLU B CA 1
ATOM 3224 C C . GLU B 1 98 ? -3.375 45.875 12.07 1 84.5 98 GLU B C 1
ATOM 3226 O O . GLU B 1 98 ? -3.736 45.188 11.117 1 84.5 98 GLU B O 1
ATOM 3231 N N . ASP B 1 99 ? -2.668 45.531 13.125 1 89.44 99 ASP B N 1
ATOM 3232 C CA . ASP B 1 99 ? -2.186 44.156 13.102 1 89.44 99 ASP B CA 1
ATOM 3233 C C . ASP B 1 99 ? -2.76 43.344 14.273 1 89.44 99 ASP B C 1
ATOM 3235 O O . ASP B 1 99 ? -3.072 43.906 15.32 1 89.44 99 ASP B O 1
ATOM 3239 N N . ILE B 1 100 ? -2.988 42.094 14.039 1 91.19 100 ILE B N 1
ATOM 3240 C CA . ILE B 1 100 ? -3.229 41.094 15.086 1 91.19 100 ILE B CA 1
ATOM 3241 C C . ILE B 1 100 ? -1.997 40.219 15.258 1 91.19 100 ILE B C 1
ATOM 3243 O O . ILE B 1 100 ? -1.517 39.625 14.289 1 91.19 100 ILE B O 1
ATOM 3247 N N . LEU B 1 101 ? -1.44 40.219 16.453 1 93.06 101 LEU B N 1
ATOM 3248 C CA . LEU B 1 101 ? -0.273 39.406 16.781 1 93.06 101 LEU B CA 1
ATOM 3249 C C . LEU B 1 101 ? -0.676 38.188 17.578 1 93.06 101 LEU B C 1
ATOM 3251 O O . LEU B 1 101 ? -1.311 38.281 18.625 1 93.06 101 LEU B O 1
ATOM 3255 N N . MET B 1 102 ? -0.325 37.031 17.047 1 94.81 102 MET B N 1
ATOM 3256 C CA . MET B 1 102 ? -0.569 35.75 17.719 1 94.81 102 MET B CA 1
ATOM 3257 C C . MET B 1 102 ? 0.701 35.25 18.391 1 94.81 102 MET B C 1
ATOM 3259 O O . MET B 1 102 ? 1.61 34.75 17.719 1 94.81 102 MET B O 1
ATOM 3263 N N . THR B 1 103 ? 0.732 35.344 19.672 1 95.19 103 THR B N 1
ATOM 3264 C CA . THR B 1 103 ? 1.86 34.812 20.438 1 95.19 103 THR B CA 1
ATOM 3265 C C . THR B 1 103 ? 1.635 33.375 20.797 1 95.19 103 THR B C 1
ATOM 3267 O O . THR B 1 103 ? 0.635 33.031 21.438 1 95.19 103 THR B O 1
ATOM 3270 N N . MET B 1 104 ? 2.592 32.5 20.391 1 96.69 104 MET B N 1
ATOM 3271 C CA . MET B 1 104 ? 2.451 31.062 20.578 1 96.69 104 MET B CA 1
ATOM 3272 C C . MET B 1 104 ? 3.711 30.469 21.203 1 96.69 104 MET B C 1
ATOM 3274 O O . MET B 1 104 ? 4.719 31.156 21.359 1 96.69 104 MET B O 1
ATOM 3278 N N . ASP B 1 105 ? 3.594 29.156 21.562 1 96.25 105 ASP B N 1
ATOM 3279 C CA . ASP B 1 105 ? 4.781 28.438 22.016 1 96.25 105 ASP B CA 1
ATOM 3280 C C . ASP B 1 105 ? 5.867 28.453 20.953 1 96.25 105 ASP B C 1
ATOM 3282 O O . ASP B 1 105 ? 5.574 28.297 19.766 1 96.25 105 ASP B O 1
ATOM 3286 N N . LEU B 1 106 ? 7.047 28.703 21.406 1 96 106 LEU B N 1
ATOM 3287 C CA . LEU B 1 106 ? 8.164 28.5 20.5 1 96 106 LEU B CA 1
ATOM 3288 C C . LEU B 1 106 ? 8.516 27.031 20.391 1 96 106 LEU B C 1
ATOM 3290 O O . LEU B 1 106 ? 8.664 26.344 21.391 1 96 106 LEU B O 1
ATOM 3294 N N . MET B 1 107 ? 8.625 26.547 19.219 1 96.12 107 MET B N 1
ATOM 3295 C CA . MET B 1 107 ? 9.055 25.172 18.938 1 96.12 107 MET B CA 1
ATOM 3296 C C . MET B 1 107 ? 10.477 25.156 18.391 1 96.12 107 MET B C 1
ATOM 3298 O O . MET B 1 107 ? 11 26.172 17.953 1 96.12 107 MET B O 1
ATOM 3302 N N . ARG B 1 108 ? 11.047 24.016 18.453 1 95 108 ARG B N 1
ATOM 3303 C CA . ARG B 1 108 ? 12.445 23.875 18.062 1 95 108 ARG B CA 1
ATOM 3304 C C . ARG B 1 108 ? 12.609 24.062 16.562 1 95 108 ARG B C 1
ATOM 3306 O O . ARG B 1 108 ? 13.492 24.797 16.125 1 95 108 ARG B O 1
ATOM 3313 N N . CYS B 1 109 ? 11.836 23.422 15.781 1 94.38 109 CYS B N 1
ATOM 3314 C CA . CYS B 1 109 ? 11.891 23.516 14.328 1 94.38 109 CYS B CA 1
ATOM 3315 C C . CYS B 1 109 ? 10.68 22.859 13.688 1 94.38 109 CYS B C 1
ATOM 3317 O O . CYS B 1 109 ? 9.859 22.25 14.383 1 94.38 109 CYS B O 1
ATOM 3319 N N . SER B 1 110 ? 10.539 23.109 12.43 1 95 110 SER B N 1
ATOM 3320 C CA . SER B 1 110 ? 9.555 22.344 11.672 1 95 110 SER B CA 1
ATOM 3321 C C . SER B 1 110 ? 10.141 21.016 11.188 1 95 110 SER B C 1
ATOM 3323 O O . SER B 1 110 ? 11.359 20.859 11.102 1 95 110 SER B O 1
ATOM 3325 N N . VAL B 1 111 ? 9.289 20.062 10.859 1 97.44 111 VAL B N 1
ATOM 3326 C CA . VAL B 1 111 ? 9.734 18.812 10.258 1 97.44 111 VAL B CA 1
ATOM 3327 C C . VAL B 1 111 ? 10.453 19.109 8.938 1 97.44 111 VAL B C 1
ATOM 3329 O O . VAL B 1 111 ? 11.422 18.438 8.586 1 97.44 111 VAL B O 1
ATOM 3332 N N . PHE B 1 112 ? 10.023 20.156 8.25 1 95.31 112 PHE B N 1
ATOM 3333 C CA . PHE B 1 112 ? 10.648 20.547 6.988 1 95.31 112 PHE B CA 1
ATOM 3334 C C . PHE B 1 112 ? 12.117 20.891 7.191 1 95.31 112 PHE B C 1
ATOM 3336 O O . PHE B 1 112 ? 12.953 20.609 6.328 1 95.31 112 PHE B O 1
ATOM 3343 N N . ALA B 1 113 ? 12.43 21.531 8.234 1 93.19 113 ALA B N 1
ATOM 3344 C CA . ALA B 1 113 ? 13.82 21.859 8.523 1 93.19 113 ALA B CA 1
ATOM 3345 C C . ALA B 1 113 ? 14.688 20.609 8.609 1 93.19 113 ALA B C 1
ATOM 3347 O O . ALA B 1 113 ? 15.859 20.641 8.219 1 93.19 113 ALA B O 1
ATOM 3348 N N . VAL B 1 114 ? 14.18 19.531 9.133 1 94.44 114 VAL B N 1
ATOM 3349 C CA . VAL B 1 114 ? 14.883 18.266 9.211 1 94.44 114 VAL B CA 1
ATOM 3350 C C . VAL B 1 114 ? 15.125 17.719 7.801 1 94.44 114 VAL B C 1
ATOM 3352 O O . VAL B 1 114 ? 16.219 17.234 7.496 1 94.44 114 VAL B O 1
ATOM 3355 N N . LEU B 1 115 ? 14.133 17.812 6.949 1 93.62 115 LEU B N 1
ATOM 3356 C CA . LEU B 1 115 ? 14.203 17.297 5.59 1 93.62 115 LEU B CA 1
ATOM 3357 C C . LEU B 1 115 ? 15.289 18.016 4.793 1 93.62 115 LEU B C 1
ATOM 3359 O O . LEU B 1 115 ? 15.844 17.453 3.844 1 93.62 115 LEU B O 1
ATOM 3363 N N . CYS B 1 116 ? 15.531 19.25 5.184 1 91.06 116 CYS B N 1
ATOM 3364 C CA . CYS B 1 116 ? 16.594 20 4.523 1 91.06 116 CYS B CA 1
ATOM 3365 C C . CYS B 1 116 ? 17.953 19.375 4.816 1 91.06 116 CYS B C 1
ATOM 3367 O O . CYS B 1 116 ? 18.938 19.656 4.125 1 91.06 116 CYS B O 1
ATOM 3369 N N . GLN B 1 117 ? 18 18.547 5.867 1 89 117 GLN B N 1
ATOM 3370 C CA . GLN B 1 117 ? 19.234 17.891 6.25 1 89 117 GLN B CA 1
ATOM 3371 C C . GLN B 1 117 ? 19.297 16.469 5.727 1 89 117 GLN B C 1
ATOM 3373 O O . GLN B 1 117 ? 20.328 16.016 5.223 1 89 117 GLN B O 1
ATOM 3378 N N . ARG B 1 118 ? 18.266 15.742 5.832 1 88.5 118 ARG B N 1
ATOM 3379 C CA . ARG B 1 118 ? 18.203 14.352 5.406 1 88.5 118 ARG B CA 1
ATOM 3380 C C . ARG B 1 118 ? 16.766 13.828 5.426 1 88.5 118 ARG B C 1
ATOM 3382 O O . ARG B 1 118 ? 15.875 14.469 5.988 1 88.5 118 ARG B O 1
ATOM 3389 N N . GLY B 1 119 ? 16.594 12.609 4.828 1 89.25 119 GLY B N 1
ATOM 3390 C CA . GLY B 1 119 ? 15.336 11.906 4.977 1 89.25 119 GLY B CA 1
ATOM 3391 C C . GLY B 1 119 ? 15.117 11.359 6.375 1 89.25 119 GLY B C 1
ATOM 3392 O O . GLY B 1 119 ? 16.078 11.133 7.117 1 89.25 119 GLY B O 1
ATOM 3393 N N . ILE B 1 120 ? 13.883 11.18 6.676 1 96.56 120 ILE B N 1
ATOM 3394 C CA . ILE B 1 120 ? 13.547 10.727 8.023 1 96.56 120 ILE B CA 1
ATOM 3395 C C . ILE B 1 120 ? 13.32 9.211 8.008 1 96.56 120 ILE B C 1
ATOM 3397 O O . ILE B 1 120 ? 12.477 8.711 7.254 1 96.56 120 ILE B O 1
ATOM 3401 N N . PRO B 1 121 ? 14.031 8.492 8.82 1 96.56 121 PRO B N 1
ATOM 3402 C CA . PRO B 1 121 ? 13.797 7.047 8.922 1 96.56 121 PRO B CA 1
ATOM 3403 C C . PRO B 1 121 ? 12.375 6.707 9.367 1 96.56 121 PRO B C 1
ATOM 3405 O O . PRO B 1 121 ? 11.727 7.508 10.047 1 96.56 121 PRO B O 1
ATOM 3408 N N . GLU B 1 122 ? 11.93 5.559 8.984 1 97.31 122 GLU B N 1
ATOM 3409 C CA . GLU B 1 122 ? 10.531 5.152 9.117 1 97.31 122 GLU B CA 1
ATOM 3410 C C . GLU B 1 122 ? 10.078 5.184 10.57 1 97.31 122 GLU B C 1
ATOM 3412 O O . GLU B 1 122 ? 8.961 5.598 10.875 1 97.31 122 GLU B O 1
ATOM 3417 N N . GLU B 1 123 ? 10.953 4.773 11.539 1 97.5 123 GLU B N 1
ATOM 3418 C CA . GLU B 1 123 ? 10.531 4.68 12.93 1 97.5 123 GLU B CA 1
ATOM 3419 C C . GLU B 1 123 ? 10.188 6.051 13.5 1 97.5 123 GLU B C 1
ATOM 3421 O O . GLU B 1 123 ? 9.281 6.184 14.32 1 97.5 123 GLU B O 1
ATOM 3426 N N . TYR B 1 124 ? 10.906 7.07 13.109 1 98.12 124 TYR B N 1
ATOM 3427 C CA . TYR B 1 124 ? 10.625 8.43 13.547 1 98.12 124 TYR B CA 1
ATOM 3428 C C . TYR B 1 124 ? 9.391 8.984 12.836 1 98.12 124 TYR B C 1
ATOM 3430 O O . TYR B 1 124 ? 8.602 9.719 13.43 1 98.12 124 TYR B O 1
ATOM 3438 N N . THR B 1 125 ? 9.258 8.633 11.531 1 98.56 125 THR B N 1
ATOM 3439 C CA . THR B 1 125 ? 8.07 9.023 10.773 1 98.56 125 THR B CA 1
ATOM 3440 C C . THR B 1 125 ? 6.805 8.492 11.445 1 98.56 125 THR B C 1
ATOM 3442 O O . THR B 1 125 ? 5.828 9.234 11.609 1 98.56 125 THR B O 1
ATOM 3445 N N . VAL B 1 126 ? 6.871 7.254 11.859 1 98.44 126 VAL B N 1
ATOM 3446 C CA . VAL B 1 126 ? 5.727 6.629 12.516 1 98.44 126 VAL B CA 1
ATOM 3447 C C . VAL B 1 126 ? 5.363 7.406 13.773 1 98.44 126 VAL B C 1
ATOM 3449 O O . VAL B 1 126 ? 4.191 7.703 14.016 1 98.44 126 VAL B O 1
ATOM 3452 N N . TYR B 1 127 ? 6.301 7.742 14.586 1 98.69 127 TYR B N 1
ATOM 3453 C CA . TYR B 1 127 ? 6.059 8.5 15.812 1 98.69 127 TYR B CA 1
ATOM 3454 C C . TYR B 1 127 ? 5.398 9.844 15.5 1 98.69 127 TYR B C 1
ATOM 3456 O O . TYR B 1 127 ? 4.383 10.195 16.109 1 98.69 127 TYR B O 1
ATOM 3464 N N . MET B 1 128 ? 5.961 10.523 14.57 1 98.69 128 MET B N 1
ATOM 3465 C CA . MET B 1 128 ? 5.457 11.852 14.227 1 98.69 128 MET B CA 1
ATOM 3466 C C . MET B 1 128 ? 4.047 11.766 13.648 1 98.69 128 MET B C 1
ATOM 3468 O O . MET B 1 128 ? 3.211 12.633 13.922 1 98.69 128 MET B O 1
ATOM 3472 N N . ILE B 1 129 ? 3.783 10.758 12.883 1 98.44 129 ILE B N 1
ATOM 3473 C CA . ILE B 1 129 ? 2.467 10.57 12.281 1 98.44 129 ILE B CA 1
ATOM 3474 C C . ILE B 1 129 ? 1.438 10.289 13.375 1 98.44 129 ILE B C 1
ATOM 3476 O O . ILE B 1 129 ? 0.31 10.781 13.32 1 98.44 129 ILE B O 1
ATOM 3480 N N . CYS B 1 130 ? 1.821 9.469 14.328 1 98.69 130 CYS B N 1
ATOM 3481 C CA . CYS B 1 130 ? 0.912 9.195 15.43 1 98.69 130 CYS B CA 1
ATOM 3482 C C . CYS B 1 130 ? 0.529 10.477 16.156 1 98.69 130 CYS B C 1
ATOM 3484 O O . CYS B 1 130 ? -0.653 10.727 16.406 1 98.69 130 CYS B O 1
ATOM 3486 N N . GLU B 1 131 ? 1.501 11.227 16.469 1 98.81 131 GLU B N 1
ATOM 3487 C CA . GLU B 1 131 ? 1.237 12.492 17.156 1 98.81 131 GLU B CA 1
ATOM 3488 C C . GLU B 1 131 ? 0.396 13.422 16.281 1 98.81 131 GLU B C 1
ATOM 3490 O O . GLU B 1 131 ? -0.512 14.094 16.781 1 98.81 131 GLU B O 1
ATOM 3495 N N . THR B 1 132 ? 0.662 13.492 15.016 1 98.88 132 THR B N 1
ATOM 3496 C CA . THR B 1 132 ? -0.1 14.32 14.086 1 98.88 132 THR B CA 1
ATOM 3497 C C . THR B 1 132 ? -1.552 13.852 14.016 1 98.88 132 THR B C 1
ATOM 3499 O O . THR B 1 132 ? -2.473 14.672 14.016 1 98.88 132 THR B O 1
ATOM 3502 N N . LEU B 1 133 ? -1.687 12.539 13.961 1 98.88 133 LEU B N 1
ATOM 3503 C CA . LEU B 1 133 ? -3.023 11.961 13.875 1 98.88 133 LEU B CA 1
ATOM 3504 C C . LEU B 1 133 ? -3.832 12.281 15.125 1 98.88 133 LEU B C 1
ATOM 3506 O O . LEU B 1 133 ? -5.047 12.484 15.055 1 98.88 133 LEU B O 1
ATOM 3510 N N . LYS B 1 134 ? -3.199 12.336 16.266 1 98.81 134 LYS B N 1
ATOM 3511 C CA . LYS B 1 134 ? -3.889 12.75 17.484 1 98.81 134 LYS B CA 1
ATOM 3512 C C . LYS B 1 134 ? -4.438 14.1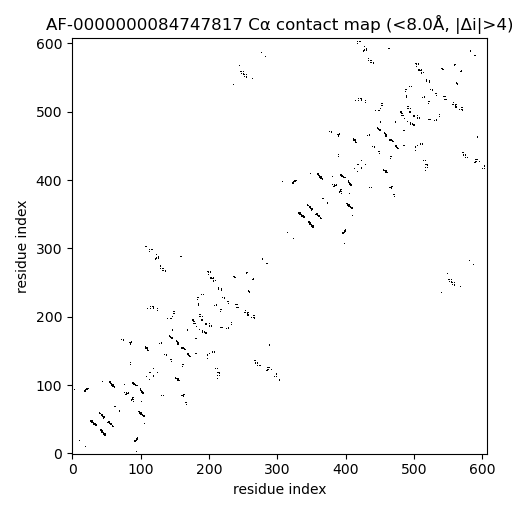64 17.359 1 98.81 134 LYS B C 1
ATOM 3514 O O . LYS B 1 134 ? -5.578 14.438 17.75 1 98.81 134 LYS B O 1
ATOM 3519 N N . GLY B 1 135 ? -3.65 15.039 16.812 1 98.81 135 GLY B N 1
ATOM 3520 C CA . GLY B 1 135 ? -4.102 16.406 16.578 1 98.81 135 GLY B CA 1
ATOM 3521 C C . GLY B 1 135 ? -5.23 16.484 15.57 1 98.81 135 GLY B C 1
ATOM 3522 O O . GLY B 1 135 ? -6.223 17.188 15.797 1 98.81 135 GLY B O 1
ATOM 3523 N N . LEU B 1 136 ? -5.117 15.758 14.477 1 98.81 136 LEU B N 1
ATOM 3524 C CA . LEU B 1 136 ? -6.137 15.766 13.43 1 98.81 136 LEU B CA 1
ATOM 3525 C C . LEU B 1 136 ? -7.441 15.164 13.945 1 98.81 136 LEU B C 1
ATOM 3527 O O . LEU B 1 136 ? -8.523 15.648 13.625 1 98.81 136 LEU B O 1
ATOM 3531 N N . ALA B 1 137 ? -7.273 14.055 14.695 1 98.69 137 ALA B N 1
ATOM 3532 C CA . ALA B 1 137 ? -8.469 13.445 15.273 1 98.69 137 ALA B CA 1
ATOM 3533 C C . ALA B 1 137 ? -9.227 14.445 16.141 1 98.69 137 ALA B C 1
ATOM 3535 O O . ALA B 1 137 ? -10.453 14.523 16.078 1 98.69 137 ALA B O 1
ATOM 3536 N N . HIS B 1 138 ? -8.523 15.188 16.922 1 98.38 138 HIS B N 1
ATOM 3537 C CA . HIS B 1 138 ? -9.133 16.219 17.766 1 98.38 138 HIS B CA 1
ATOM 3538 C C . HIS B 1 138 ? -9.82 17.281 16.906 1 98.38 138 HIS B C 1
ATOM 3540 O O . HIS B 1 138 ? -10.984 17.609 17.125 1 98.38 138 HIS B O 1
ATOM 3546 N N . LEU B 1 139 ? -9.156 17.797 15.922 1 98.38 139 LEU B N 1
ATOM 3547 C CA . LEU B 1 139 ? -9.719 18.812 15.047 1 98.38 139 LEU B CA 1
ATOM 3548 C C . LEU B 1 139 ? -10.992 18.312 14.375 1 98.38 139 LEU B C 1
ATOM 3550 O O . LEU B 1 139 ? -12.016 19 14.383 1 98.38 139 LEU B O 1
ATOM 3554 N N . HIS B 1 140 ? -10.891 17.125 13.812 1 98.44 140 HIS B N 1
ATOM 3555 C CA . HIS B 1 140 ? -12.008 16.562 13.07 1 98.44 140 HIS B CA 1
ATOM 3556 C C . HIS B 1 140 ? -13.203 16.297 13.984 1 98.44 140 HIS B C 1
ATOM 3558 O O . HIS B 1 140 ? -14.352 16.453 13.57 1 98.44 140 HIS B O 1
ATOM 3564 N N . SER B 1 141 ? -12.906 15.852 15.188 1 97.81 141 SER B N 1
ATOM 3565 C CA . SER B 1 141 ? -13.984 15.625 16.141 1 97.81 141 SER B CA 1
ATOM 3566 C C . SER B 1 141 ? -14.711 16.922 16.484 1 97.81 141 SER B C 1
ATOM 3568 O O . SER B 1 141 ? -15.875 16.891 16.891 1 97.81 141 SER B O 1
ATOM 3570 N N . GLN B 1 142 ? -14.07 18.062 16.344 1 96.75 142 GLN B N 1
ATOM 3571 C CA . GLN B 1 142 ? -14.672 19.375 16.562 1 96.75 142 GLN B CA 1
ATOM 3572 C C . GLN B 1 142 ? -15.305 19.906 15.281 1 96.75 142 GLN B C 1
ATOM 3574 O O . GLN B 1 142 ? -15.742 21.062 15.234 1 96.75 142 GLN B O 1
ATOM 3579 N N . GLY B 1 143 ? -15.266 19.125 14.234 1 97.62 143 GLY B N 1
ATOM 3580 C CA . GLY B 1 143 ? -15.859 19.516 12.969 1 97.62 143 GLY B CA 1
ATOM 3581 C C . GLY B 1 143 ? -15.008 20.5 12.18 1 97.62 143 GLY B C 1
ATOM 3582 O O . GLY B 1 143 ? -15.539 21.359 11.477 1 97.62 143 GLY B O 1
ATOM 3583 N N . ILE B 1 144 ? -13.703 20.422 12.312 1 97.56 144 ILE B N 1
ATOM 3584 C CA . ILE B 1 144 ? -12.797 21.375 11.656 1 97.56 144 ILE B CA 1
ATOM 3585 C C . ILE B 1 144 ? -11.828 20.609 10.75 1 97.56 144 ILE B C 1
ATOM 3587 O O . ILE B 1 144 ? -11.234 19.625 11.164 1 97.56 144 ILE B O 1
ATOM 3591 N N . LEU B 1 145 ? -11.664 21.016 9.523 1 96.62 145 LEU B N 1
ATOM 3592 C CA . LEU B 1 145 ? -10.594 20.516 8.664 1 96.62 145 LEU B CA 1
ATOM 3593 C C . LEU B 1 145 ? -9.398 21.453 8.68 1 96.62 145 LEU B C 1
ATOM 3595 O O . LEU B 1 145 ? -9.555 22.672 8.812 1 96.62 145 LEU B O 1
ATOM 3599 N N . HIS B 1 146 ? -8.234 21 8.492 1 97.94 146 HIS B N 1
ATOM 3600 C CA . HIS B 1 146 ? -7 21.781 8.5 1 97.94 146 HIS B CA 1
ATOM 3601 C C . HIS B 1 146 ? -6.73 22.391 7.129 1 97.94 146 HIS B C 1
ATOM 3603 O O . HIS B 1 146 ? -6.531 23.609 7.02 1 97.94 146 HIS B O 1
ATOM 3609 N N . ARG B 1 147 ? -6.645 21.562 5.984 1 97.69 147 ARG B N 1
ATOM 3610 C CA . ARG B 1 147 ? -6.594 21.891 4.562 1 97.69 147 ARG B CA 1
ATOM 3611 C C . ARG B 1 147 ? -5.164 22.172 4.113 1 97.69 147 ARG B C 1
ATOM 3613 O O . ARG B 1 147 ? -4.914 22.422 2.932 1 97.69 147 ARG B O 1
ATOM 3620 N N . ASP B 1 148 ? -4.191 22.031 5.062 1 96.88 148 ASP B N 1
ATOM 3621 C CA . ASP B 1 148 ? -2.82 22.281 4.629 1 96.88 148 ASP B CA 1
ATOM 3622 C C . ASP B 1 148 ? -1.82 21.469 5.449 1 96.88 148 ASP B C 1
ATOM 3624 O O . ASP B 1 148 ? -0.807 22.016 5.902 1 96.88 148 ASP B O 1
ATOM 3628 N N . VAL B 1 149 ? -2.041 20.281 5.66 1 98.31 149 VAL B N 1
ATOM 3629 C CA . VAL B 1 149 ? -1.144 19.375 6.367 1 98.31 149 VAL B CA 1
ATOM 3630 C C . VAL B 1 149 ? 0.091 19.094 5.512 1 98.31 149 VAL B C 1
ATOM 3632 O O . VAL B 1 149 ? -0.024 18.594 4.391 1 98.31 149 VAL B O 1
ATOM 3635 N N . LYS B 1 150 ? 1.259 19.438 6.012 1 98 150 LYS B N 1
ATOM 3636 C CA . LYS B 1 150 ? 2.555 19.203 5.379 1 98 150 LYS B CA 1
ATOM 3637 C C . LYS B 1 150 ? 3.693 19.375 6.379 1 98 150 LYS B C 1
ATOM 3639 O O . LYS B 1 150 ? 3.475 19.844 7.504 1 98 150 LYS B O 1
ATOM 3644 N N . CYS B 1 151 ? 4.863 19.062 5.984 1 97.69 151 CYS B N 1
ATOM 3645 C CA . CYS B 1 151 ? 6 19.047 6.898 1 97.69 151 CYS B CA 1
ATOM 3646 C C . CYS B 1 151 ? 6.297 20.453 7.418 1 97.69 151 CYS B C 1
ATOM 3648 O O . CYS B 1 151 ? 6.746 20.609 8.555 1 97.69 151 CYS B O 1
ATOM 3650 N N . GLU B 1 152 ? 5.992 21.469 6.621 1 95.12 152 GLU B N 1
ATOM 3651 C CA . GLU B 1 152 ? 6.227 22.859 7.023 1 95.12 152 GLU B CA 1
ATOM 3652 C C . GLU B 1 152 ? 5.336 23.25 8.203 1 95.12 152 GLU B C 1
ATOM 3654 O O . GLU B 1 152 ? 5.695 24.125 8.992 1 95.12 152 GLU B O 1
ATOM 3659 N N . ASN B 1 153 ? 4.203 22.562 8.32 1 96.06 153 ASN B N 1
ATOM 3660 C CA . ASN B 1 153 ? 3.221 22.922 9.344 1 96.06 153 ASN B CA 1
ATOM 3661 C C . ASN B 1 153 ? 3.225 21.922 10.492 1 96.06 153 ASN B C 1
ATOM 3663 O O . ASN B 1 153 ? 2.305 21.906 11.312 1 96.06 153 ASN B O 1
ATOM 3667 N N . LEU B 1 154 ? 4.199 21.062 10.484 1 98.06 154 LEU B N 1
ATOM 3668 C CA . LEU B 1 154 ? 4.465 20.156 11.609 1 98.06 1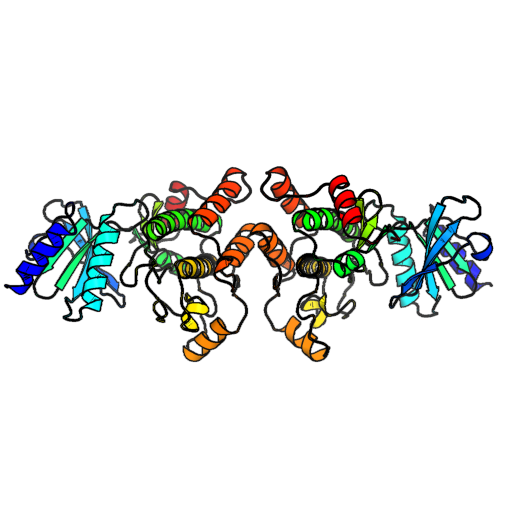54 LEU B CA 1
ATOM 3669 C C . LEU B 1 154 ? 5.711 20.594 12.367 1 98.06 154 LEU B C 1
ATOM 3671 O O . LEU B 1 154 ? 6.82 20.562 11.828 1 98.06 154 LEU B O 1
ATOM 3675 N N . LEU B 1 155 ? 5.508 20.922 13.633 1 97.62 155 LEU B N 1
ATOM 3676 C CA . LEU B 1 155 ? 6.586 21.484 14.438 1 97.62 155 LEU B CA 1
ATOM 3677 C C . LEU B 1 155 ? 7.059 20.484 15.484 1 97.62 155 LEU B C 1
ATOM 3679 O O . LEU B 1 155 ? 6.258 19.719 16.016 1 97.62 155 LEU B O 1
ATOM 3683 N N . LEU B 1 156 ? 8.328 20.547 15.703 1 98 156 LEU B N 1
ATOM 3684 C CA . LEU B 1 156 ? 8.977 19.672 16.672 1 98 156 LEU B CA 1
ATOM 3685 C C . LEU B 1 156 ? 9.492 20.469 17.875 1 98 156 LEU B C 1
ATOM 3687 O O . LEU B 1 156 ? 10.031 21.562 17.703 1 98 156 LEU B O 1
ATOM 3691 N N . GLY B 1 157 ? 9.273 19.938 19.062 1 96.94 157 GLY B N 1
ATOM 3692 C CA . GLY B 1 157 ? 9.758 20.578 20.281 1 96.94 157 GLY B CA 1
ATOM 3693 C C . GLY B 1 157 ? 11.07 20 20.781 1 96.94 157 GLY B C 1
ATOM 3694 O O . GLY B 1 157 ? 11.625 19.094 20.156 1 96.94 157 GLY B O 1
ATOM 3695 N N . TRP B 1 158 ? 11.523 20.531 21.906 1 95.94 158 TRP B N 1
ATOM 3696 C CA . TRP B 1 158 ? 12.812 20.141 22.469 1 95.94 158 TRP B CA 1
ATOM 3697 C C . TRP B 1 158 ? 12.695 18.828 23.234 1 95.94 158 TRP B C 1
ATOM 3699 O O . TRP B 1 158 ? 13.703 18.156 23.5 1 95.94 158 TRP B O 1
ATOM 3709 N N . ASN B 1 159 ? 11.508 18.422 23.578 1 96.62 159 ASN B N 1
ATOM 3710 C CA . ASN B 1 159 ? 11.297 17.203 24.344 1 96.62 159 ASN B CA 1
ATOM 3711 C C . ASN B 1 159 ? 10.555 16.156 23.516 1 96.62 159 ASN B C 1
ATOM 3713 O O . ASN B 1 159 ? 9.875 15.289 24.078 1 96.62 159 ASN B O 1
ATOM 3717 N N . GLY B 1 160 ? 10.555 16.344 22.234 1 97.06 160 GLY B N 1
ATOM 3718 C CA . GLY B 1 160 ? 9.977 15.352 21.344 1 97.06 160 GLY B CA 1
ATOM 3719 C C . GLY B 1 160 ? 8.523 15.625 21.016 1 97.06 160 GLY B C 1
ATOM 3720 O O . GLY B 1 160 ? 7.84 14.766 20.453 1 97.06 160 GLY B O 1
ATOM 3721 N N . GLU B 1 161 ? 8.016 16.781 21.344 1 97.81 161 GLU B N 1
ATOM 3722 C CA . GLU B 1 161 ? 6.645 17.156 21 1 97.81 161 GLU B CA 1
ATOM 3723 C C . GLU B 1 161 ? 6.48 17.312 19.5 1 97.81 161 GLU B C 1
ATOM 3725 O O . GLU B 1 161 ? 7.391 17.781 18.812 1 97.81 161 GLU B O 1
ATOM 3730 N N . VAL B 1 162 ? 5.352 16.875 19.031 1 98.69 162 VAL B N 1
ATOM 3731 C CA . VAL B 1 162 ? 4.941 17.109 17.641 1 98.69 162 VAL B CA 1
ATOM 3732 C C . VAL B 1 162 ? 3.619 17.875 17.625 1 98.69 162 VAL B C 1
ATOM 3734 O O . VAL B 1 162 ? 2.615 17.406 18.172 1 98.69 162 VAL B O 1
ATOM 3737 N N . LYS B 1 163 ? 3.645 19.031 17.016 1 98.5 163 LYS B N 1
ATOM 3738 C CA . LYS B 1 163 ? 2.441 19.859 17.016 1 98.5 163 LYS B CA 1
ATOM 3739 C C . LYS B 1 163 ? 2.084 20.328 15.617 1 98.5 163 LYS B C 1
ATOM 3741 O O . LYS B 1 163 ? 2.965 20.703 14.836 1 98.5 163 LYS B O 1
ATOM 3746 N N . LEU B 1 164 ? 0.859 20.219 15.297 1 98.25 164 LEU B N 1
ATOM 3747 C CA . LEU B 1 164 ? 0.323 20.812 14.078 1 98.25 164 LEU B CA 1
ATOM 3748 C C . LEU B 1 164 ? 0.157 22.312 14.219 1 98.25 164 LEU B C 1
ATOM 3750 O O . LEU B 1 164 ? -0.294 22.797 15.258 1 98.25 164 LEU B O 1
ATOM 3754 N N . ALA B 1 165 ? 0.556 23.031 13.188 1 95.75 165 ALA B N 1
ATOM 3755 C CA . ALA B 1 165 ? 0.463 24.484 13.219 1 95.75 165 ALA B CA 1
ATOM 3756 C C . ALA B 1 165 ? -0.166 25.016 11.938 1 95.75 165 ALA B C 1
ATOM 3758 O O . ALA B 1 165 ? -0.522 24.25 11.039 1 95.75 165 ALA B O 1
ATOM 3759 N N . ASP B 1 166 ? -0.405 26.328 11.914 1 93 166 ASP B N 1
ATOM 3760 C CA . ASP B 1 166 ? -0.954 27.078 10.797 1 93 166 ASP B CA 1
ATOM 3761 C C . ASP B 1 166 ? -2.371 26.625 10.461 1 93 166 ASP B C 1
ATOM 3763 O O . ASP B 1 166 ? -2.564 25.766 9.594 1 93 166 ASP B O 1
ATOM 3767 N N . PHE B 1 167 ? -3.311 27.25 11.023 1 95.75 167 PHE B N 1
ATOM 3768 C CA . PHE B 1 167 ? -4.719 26.906 10.852 1 95.75 167 PHE B CA 1
ATOM 3769 C C . PHE B 1 167 ? -5.434 27.984 10.031 1 95.75 167 PHE B C 1
ATOM 3771 O O . PHE B 1 167 ? -6.645 28.156 10.164 1 95.75 167 PHE B O 1
ATOM 3778 N N . GLY B 1 168 ? -4.676 28.703 9.297 1 91.81 168 GLY B N 1
ATOM 3779 C CA . GLY B 1 168 ? -5.199 29.812 8.523 1 91.81 168 GLY B CA 1
ATOM 3780 C C . GLY B 1 168 ? -6.207 29.391 7.473 1 91.81 168 GLY B C 1
ATOM 3781 O O . GLY B 1 168 ? -7.102 30.156 7.113 1 91.81 168 GLY B O 1
ATOM 3782 N N . LEU B 1 169 ? -6.133 28.156 7.023 1 93.62 169 LEU B N 1
ATOM 3783 C CA . LEU B 1 169 ? -7.016 27.688 5.965 1 93.62 169 LEU B CA 1
ATOM 3784 C C . LEU B 1 169 ? -8.078 26.734 6.527 1 93.62 169 LEU B C 1
ATOM 3786 O O . LEU B 1 169 ? -8.852 26.156 5.773 1 93.62 169 LEU B O 1
ATOM 3790 N N . SER B 1 170 ? -8.086 26.578 7.836 1 96.06 170 SER B N 1
ATOM 3791 C CA . SER B 1 170 ? -9.047 25.672 8.461 1 96.06 170 SER B CA 1
ATOM 3792 C C . SER B 1 170 ? -10.484 26.109 8.18 1 96.06 170 SER B C 1
ATOM 3794 O O . SER B 1 170 ? -10.742 27.297 7.961 1 96.06 170 SER B O 1
ATOM 3796 N N . ALA B 1 171 ? -11.375 25.172 8.18 1 95.44 171 ALA B N 1
ATOM 3797 C CA . ALA B 1 171 ? -12.789 25.422 7.91 1 95.44 171 ALA B CA 1
ATOM 3798 C C . ALA B 1 171 ? -13.672 24.406 8.609 1 95.44 171 ALA B C 1
ATOM 3800 O O . ALA B 1 171 ? -13.195 23.344 9.047 1 95.44 171 ALA B O 1
ATOM 3801 N N . ARG B 1 172 ? -14.898 24.766 8.672 1 95.31 172 ARG B N 1
ATOM 3802 C CA . ARG B 1 172 ? -15.867 23.828 9.227 1 95.31 172 ARG B CA 1
ATOM 3803 C C . ARG B 1 172 ? -16.188 22.719 8.234 1 95.31 172 ARG B C 1
ATOM 3805 O O . ARG B 1 172 ? -16.359 22.984 7.039 1 95.31 172 ARG B O 1
ATOM 3812 N N . ILE B 1 173 ? -16.344 21.516 8.719 1 94.62 173 ILE B N 1
ATOM 3813 C CA . ILE B 1 173 ? -16.562 20.344 7.883 1 94.62 173 ILE B CA 1
ATOM 3814 C C . ILE B 1 173 ? -17.984 20.391 7.301 1 94.62 173 ILE B C 1
ATOM 3816 O O . ILE B 1 173 ? -18.203 19.984 6.156 1 94.62 173 ILE B O 1
ATOM 3820 N N . ASN B 1 174 ? -18.938 20.812 8.047 1 91.06 174 ASN B N 1
ATOM 3821 C CA . ASN B 1 174 ? -20.344 20.766 7.66 1 91.06 174 ASN B CA 1
ATOM 3822 C C . ASN B 1 174 ? -20.703 21.844 6.645 1 91.06 174 ASN B C 1
ATOM 3824 O O . ASN B 1 174 ? -21.844 21.938 6.207 1 91.06 174 ASN B O 1
ATOM 3828 N N . ARG B 1 175 ? -19.75 22.594 6.203 1 89.81 175 ARG B N 1
ATOM 3829 C CA . ARG B 1 175 ? -19.969 23.562 5.125 1 89.81 175 ARG B CA 1
ATOM 3830 C C . ARG B 1 175 ? -19.672 22.922 3.766 1 89.81 175 ARG B C 1
ATOM 3832 O O . ARG B 1 175 ? -18.938 21.938 3.676 1 89.81 175 ARG B O 1
ATOM 3839 N N . PRO B 1 176 ? -20.312 23.422 2.789 1 92.38 176 PRO B N 1
ATOM 3840 C CA . PRO B 1 176 ? -20.016 22.922 1.445 1 92.38 176 PRO B CA 1
ATOM 3841 C C . PRO B 1 176 ? -18.656 23.375 0.931 1 92.38 176 PRO B C 1
ATOM 3843 O O . PRO B 1 176 ? -18.578 24.281 0.111 1 92.38 176 PRO B O 1
ATOM 3846 N N . ASN B 1 177 ? -17.688 22.781 1.369 1 94.62 177 ASN B N 1
ATOM 3847 C CA . ASN B 1 177 ? -16.328 23.094 0.94 1 94.62 177 ASN B CA 1
ATOM 3848 C C . ASN B 1 177 ? -16.031 22.531 -0.449 1 94.62 177 ASN B C 1
ATOM 3850 O O . ASN B 1 177 ? -16.219 21.344 -0.695 1 94.62 177 ASN B O 1
ATOM 3854 N N . HIS B 1 178 ? -15.523 23.359 -1.393 1 95.69 178 HIS B N 1
ATOM 3855 C CA . HIS B 1 178 ? -15.188 22.875 -2.727 1 95.69 178 HIS B CA 1
ATOM 3856 C C . HIS B 1 178 ? -14.039 23.688 -3.328 1 95.69 178 HIS B C 1
ATOM 3858 O O . HIS B 1 178 ? -13.594 23.406 -4.441 1 95.69 178 HIS B O 1
ATOM 3864 N N . GLU B 1 179 ? -13.602 24.703 -2.549 1 93.75 179 GLU B N 1
ATOM 3865 C CA . GLU B 1 179 ? -12.562 25.594 -3.051 1 93.75 179 GLU B CA 1
ATOM 3866 C C . GLU B 1 179 ? -11.211 24.906 -3.096 1 93.75 179 GLU B C 1
ATOM 3868 O O . GLU B 1 179 ? -10.898 24.094 -2.225 1 93.75 179 GLU B O 1
ATOM 3873 N N . ARG B 1 180 ? -10.406 25.25 -4.059 1 93.94 180 ARG B N 1
ATOM 3874 C CA . ARG B 1 180 ? -9.039 24.75 -4.156 1 93.94 180 ARG B CA 1
ATOM 3875 C C . ARG B 1 180 ? -8.109 25.531 -3.225 1 93.94 180 ARG B C 1
ATOM 3877 O O . ARG B 1 180 ? -7.332 26.375 -3.678 1 93.94 180 ARG B O 1
ATOM 3884 N N . LEU B 1 181 ? -8.141 25.219 -2.016 1 92.5 181 LEU B N 1
ATOM 3885 C CA . LEU B 1 181 ? -7.32 25.875 -1.004 1 92.5 181 LEU B CA 1
ATOM 3886 C C . LEU B 1 181 ? -6.301 24.891 -0.415 1 92.5 181 LEU B C 1
ATOM 3888 O O . LEU B 1 181 ? -6.609 23.719 -0.204 1 92.5 181 LEU B O 1
ATOM 3892 N N . GLY B 1 182 ? -5.16 25.328 -0.126 1 93.31 182 GLY B N 1
ATOM 3893 C CA . GLY B 1 182 ? -4.047 24.531 0.346 1 93.31 182 GLY B CA 1
ATOM 3894 C C . GLY B 1 182 ? -2.812 24.641 -0.528 1 93.31 182 GLY B C 1
ATOM 3895 O O . GLY B 1 182 ? -2.621 25.641 -1.213 1 93.31 182 GLY B O 1
ATOM 3896 N N . THR B 1 183 ? -1.959 23.688 -0.379 1 94.69 183 THR B N 1
ATOM 3897 C CA . THR B 1 183 ? -0.78 23.594 -1.233 1 94.69 183 THR B CA 1
ATOM 3898 C C . THR B 1 183 ? -0.956 22.5 -2.277 1 94.69 183 THR B C 1
ATOM 3900 O O . THR B 1 183 ? -1.211 21.344 -1.935 1 94.69 183 THR B O 1
ATOM 3903 N N . THR B 1 184 ? -0.789 22.766 -3.475 1 95.81 184 THR B N 1
ATOM 3904 C CA . THR B 1 184 ? -1.23 21.969 -4.613 1 95.81 184 THR B CA 1
ATOM 3905 C C . THR B 1 184 ? -0.705 20.531 -4.516 1 95.81 184 THR B C 1
ATOM 3907 O O . THR B 1 184 ? -1.477 19.578 -4.602 1 95.81 184 THR B O 1
ATOM 3910 N N . LYS B 1 185 ? 0.54 20.359 -4.227 1 96.69 185 LYS B N 1
ATOM 3911 C CA . LYS B 1 185 ? 1.158 19.047 -4.254 1 96.69 185 LYS B CA 1
ATOM 3912 C C . LYS B 1 185 ? 0.582 18.141 -3.162 1 96.69 185 LYS B C 1
ATOM 3914 O O . LYS B 1 185 ? 0.721 16.922 -3.219 1 96.69 185 LYS B O 1
ATOM 3919 N N . TRP B 1 186 ? -0.13 18.766 -2.229 1 97.81 186 TRP B N 1
ATOM 3920 C CA . TRP B 1 186 ? -0.696 18 -1.119 1 97.81 186 TRP B CA 1
ATOM 3921 C C . TRP B 1 186 ? -2.213 17.891 -1.249 1 97.81 186 TRP B C 1
ATOM 3923 O O . TRP B 1 186 ? -2.869 17.25 -0.424 1 97.81 186 TRP B O 1
ATOM 3933 N N . MET B 1 187 ? -2.758 18.469 -2.326 1 97.75 187 MET B N 1
ATOM 3934 C CA . MET B 1 187 ? -4.207 18.5 -2.486 1 97.75 187 MET B CA 1
ATOM 3935 C C . MET B 1 187 ? -4.738 17.156 -2.961 1 97.75 187 MET B C 1
ATOM 3937 O O . MET B 1 187 ? -4.145 16.531 -3.836 1 97.75 187 MET B O 1
ATOM 3941 N N . ALA B 1 188 ? -5.844 16.75 -2.432 1 98.12 188 ALA B N 1
ATOM 3942 C CA . ALA B 1 188 ? -6.551 15.562 -2.885 1 98.12 188 ALA B CA 1
ATOM 3943 C C . ALA B 1 188 ? -7.195 15.789 -4.25 1 98.12 188 ALA B C 1
ATOM 3945 O O . ALA B 1 188 ? -7.512 16.922 -4.609 1 98.12 188 ALA B O 1
ATOM 3946 N N . PRO B 1 189 ? -7.414 14.727 -4.977 1 97.56 189 PRO B N 1
ATOM 3947 C CA . PRO B 1 189 ? -8.031 14.867 -6.297 1 97.56 189 PRO B CA 1
ATOM 3948 C C . PRO B 1 189 ? -9.383 15.586 -6.246 1 97.56 189 PRO B C 1
ATOM 3950 O O . PRO B 1 189 ? -9.688 16.391 -7.125 1 97.56 189 PRO B O 1
ATOM 3953 N N . GLU B 1 190 ? -10.211 15.305 -5.258 1 97.81 190 GLU B N 1
ATOM 3954 C CA . GLU B 1 190 ? -11.523 15.938 -5.172 1 97.81 190 GLU B CA 1
ATOM 3955 C C . GLU B 1 190 ? -11.391 17.438 -4.938 1 97.81 190 GLU B C 1
ATOM 3957 O O . GLU B 1 190 ? -12.289 18.219 -5.293 1 97.81 190 GLU B O 1
ATOM 3962 N N . VAL B 1 191 ? -10.297 17.906 -4.297 1 97.94 191 VAL B N 1
ATOM 3963 C CA . VAL B 1 191 ? -10.039 19.328 -4.145 1 97.94 191 VAL B CA 1
ATOM 3964 C C . VAL B 1 191 ? -9.688 19.938 -5.5 1 97.94 191 VAL B C 1
ATOM 3966 O O . VAL B 1 191 ? -10.219 20.984 -5.871 1 97.94 191 VAL B O 1
ATOM 3969 N N . ILE B 1 192 ? -8.828 19.25 -6.242 1 97.31 192 ILE B N 1
ATOM 3970 C CA . ILE B 1 192 ? -8.406 19.703 -7.566 1 97.31 192 ILE B CA 1
ATOM 3971 C C . ILE B 1 192 ? -9.617 19.797 -8.492 1 97.31 192 ILE B C 1
ATOM 3973 O O . ILE B 1 192 ? -9.742 20.734 -9.273 1 97.31 192 ILE B O 1
ATOM 3977 N N . ARG B 1 193 ? -10.5 18.859 -8.359 1 96.56 193 ARG B N 1
ATOM 3978 C CA . ARG B 1 193 ? -11.68 18.781 -9.211 1 96.56 193 ARG B CA 1
ATOM 3979 C C . ARG B 1 193 ? -12.789 19.703 -8.711 1 96.56 193 ARG B C 1
ATOM 3981 O O . ARG B 1 193 ? -13.883 19.719 -9.273 1 96.56 193 ARG B O 1
ATOM 3988 N N . GLU B 1 194 ? -12.586 20.359 -7.605 1 96.81 194 GLU B N 1
ATOM 3989 C CA . GLU B 1 194 ? -13.531 21.281 -6.984 1 96.81 194 GLU B CA 1
ATOM 3990 C C . GLU B 1 194 ? -14.852 20.578 -6.656 1 96.81 194 GLU B C 1
ATOM 3992 O O . GLU B 1 194 ? -15.93 21.125 -6.863 1 96.81 194 GLU B O 1
ATOM 3997 N N . GLU B 1 195 ? -14.68 19.375 -6.293 1 96.94 195 GLU B N 1
ATOM 3998 C CA . GLU B 1 195 ? -15.805 18.641 -5.73 1 96.94 195 GLU B CA 1
ATOM 3999 C C . GLU B 1 195 ? -15.992 18.953 -4.25 1 96.94 195 GLU B C 1
ATOM 4001 O O . GLU B 1 195 ? -15.102 19.516 -3.611 1 96.94 195 GLU B O 1
ATOM 4006 N N . TYR B 1 196 ? -17.156 18.641 -3.756 1 97.12 196 TYR B N 1
ATOM 4007 C CA . TYR B 1 196 ? -17.375 18.797 -2.32 1 97.12 196 TYR B CA 1
ATOM 4008 C C . TYR B 1 196 ? -16.5 17.828 -1.532 1 97.12 196 TYR B C 1
ATOM 4010 O O . TYR B 1 196 ? -16.328 16.672 -1.922 1 97.12 196 TYR B O 1
ATOM 4018 N N . TYR B 1 197 ? -15.891 18.344 -0.453 1 97.69 197 TYR B N 1
ATOM 4019 C CA . TYR B 1 197 ? -14.992 17.484 0.307 1 97.69 197 TYR B CA 1
ATOM 4020 C C . TYR B 1 197 ? -15.18 17.688 1.806 1 97.69 197 TYR B C 1
ATOM 4022 O O . TYR B 1 197 ? -15.805 18.656 2.232 1 97.69 197 TYR B O 1
ATOM 4030 N N . ASN B 1 198 ? -14.742 16.719 2.551 1 97.56 198 ASN B N 1
ATOM 4031 C CA . ASN B 1 198 ? -14.766 16.719 4.012 1 97.56 198 ASN B CA 1
ATOM 4032 C C . ASN B 1 198 ? -13.375 16.484 4.59 1 97.56 198 ASN B C 1
ATOM 4034 O O . ASN B 1 198 ? -12.367 16.812 3.957 1 97.56 198 ASN B O 1
ATOM 4038 N N . GLU B 1 199 ? -13.273 15.977 5.816 1 97.81 199 GLU B N 1
ATOM 4039 C CA . GLU B 1 199 ? -12.008 15.891 6.551 1 97.81 199 GLU B CA 1
ATOM 4040 C C . GLU B 1 199 ? -11.055 14.891 5.898 1 97.81 199 GLU B C 1
ATOM 4042 O O . GLU B 1 199 ? -9.867 14.875 6.211 1 97.81 199 GLU B O 1
ATOM 4047 N N . LYS B 1 200 ? -11.555 14.109 4.934 1 98.38 200 LYS B N 1
ATOM 4048 C CA . LYS B 1 200 ? -10.734 13.086 4.289 1 98.38 200 LYS B CA 1
ATOM 4049 C C . LYS B 1 200 ? -9.617 13.719 3.467 1 98.38 200 LYS B C 1
ATOM 4051 O O . LYS B 1 200 ? -8.617 13.062 3.168 1 98.38 200 LYS B O 1
ATOM 4056 N N . ILE B 1 201 ? -9.711 15.023 3.105 1 98.56 201 ILE B N 1
ATOM 4057 C CA . ILE B 1 201 ? -8.664 15.68 2.334 1 98.56 201 ILE B CA 1
ATOM 4058 C C . ILE B 1 201 ? -7.426 15.867 3.205 1 98.56 201 ILE B C 1
ATOM 4060 O O . ILE B 1 201 ? -6.297 15.875 2.703 1 98.56 201 ILE B O 1
ATOM 4064 N N . ASP B 1 202 ? -7.668 16.031 4.523 1 98.81 202 ASP B N 1
ATOM 4065 C CA . ASP B 1 202 ? -6.535 16.125 5.438 1 98.81 202 ASP B CA 1
ATOM 4066 C C . ASP B 1 202 ? -5.758 14.82 5.496 1 98.81 202 ASP B C 1
ATOM 4068 O O . ASP B 1 202 ? -4.535 14.82 5.633 1 98.81 202 ASP B O 1
ATOM 4072 N N . MET B 1 203 ? -6.5 13.742 5.363 1 98.81 203 MET B N 1
ATOM 4073 C CA . MET B 1 203 ? -5.871 12.422 5.387 1 98.81 203 MET B CA 1
ATOM 4074 C C . MET B 1 203 ? -5.031 12.203 4.133 1 98.81 203 MET B C 1
ATOM 4076 O O . MET B 1 203 ? -3.943 11.625 4.203 1 98.81 203 MET B O 1
ATOM 4080 N N . TRP B 1 204 ? -5.555 12.656 3.021 1 98.69 204 TRP B N 1
ATOM 4081 C CA . TRP B 1 204 ? -4.762 12.641 1.794 1 98.69 204 TRP B CA 1
ATOM 4082 C C . TRP B 1 204 ? -3.473 13.43 1.965 1 98.69 204 TRP B C 1
ATOM 4084 O O . TRP B 1 204 ? -2.385 12.93 1.663 1 98.69 204 TRP B O 1
ATOM 4094 N N . SER B 1 205 ? -3.564 14.617 2.475 1 98.75 205 SER B N 1
ATOM 4095 C CA . SER B 1 205 ? -2.396 15.469 2.676 1 98.75 205 SER B CA 1
ATOM 4096 C C . SER B 1 205 ? -1.383 14.805 3.602 1 98.75 205 SER B C 1
ATOM 4098 O O . SER B 1 205 ? -0.173 14.945 3.412 1 98.75 205 SER B O 1
ATOM 4100 N N . LEU B 1 206 ? -1.922 14.125 4.555 1 98.88 206 LEU B N 1
ATOM 4101 C CA . LEU B 1 206 ? -1.034 13.406 5.457 1 98.88 206 LEU B CA 1
ATOM 4102 C C . LEU B 1 206 ? -0.271 12.312 4.711 1 98.88 206 LEU B C 1
ATOM 4104 O O . LEU B 1 206 ? 0.916 12.094 4.965 1 98.88 206 LEU B O 1
ATOM 4108 N N . GLY B 1 207 ? -0.958 11.57 3.867 1 98.81 207 GLY B N 1
ATOM 4109 C CA . GLY B 1 207 ? -0.28 10.578 3.053 1 98.81 207 GLY B CA 1
ATOM 4110 C C . GLY B 1 207 ? 0.88 11.141 2.258 1 98.81 207 GLY B C 1
ATOM 4111 O O . GLY B 1 207 ? 1.969 10.57 2.24 1 98.81 207 GLY B O 1
ATOM 4112 N N . ILE B 1 208 ? 0.654 12.273 1.621 1 98.62 208 ILE B N 1
ATOM 4113 C CA . ILE B 1 208 ? 1.704 12.953 0.871 1 98.62 208 ILE B CA 1
ATOM 4114 C C . ILE B 1 208 ? 2.826 13.375 1.817 1 98.62 208 ILE B C 1
ATOM 4116 O O . ILE B 1 208 ? 4.008 13.273 1.473 1 98.62 208 ILE B O 1
ATOM 4120 N N . THR B 1 209 ? 2.439 13.797 2.945 1 98.75 209 THR B N 1
ATOM 4121 C CA . THR B 1 209 ? 3.402 14.258 3.941 1 98.75 209 THR B CA 1
ATOM 4122 C C . THR B 1 209 ? 4.309 13.109 4.387 1 98.75 209 THR B C 1
ATOM 4124 O O . THR B 1 209 ? 5.504 13.305 4.613 1 98.75 209 THR B O 1
ATOM 4127 N N . ILE B 1 210 ? 3.762 11.93 4.508 1 98.62 210 ILE B N 1
ATOM 4128 C CA . ILE B 1 210 ? 4.547 10.75 4.867 1 98.62 210 ILE B CA 1
ATOM 4129 C C . ILE B 1 210 ? 5.578 10.469 3.775 1 98.62 210 ILE B C 1
ATOM 4131 O O . ILE B 1 210 ? 6.75 10.227 4.07 1 98.62 210 ILE B O 1
ATOM 4135 N N . ILE B 1 211 ? 5.145 10.531 2.547 1 98.06 211 ILE B N 1
ATOM 4136 C CA . ILE B 1 211 ? 6.074 10.352 1.435 1 98.06 211 ILE B CA 1
ATOM 4137 C C . ILE B 1 211 ? 7.168 11.414 1.498 1 98.06 211 ILE B C 1
ATOM 4139 O O . ILE B 1 211 ? 8.352 11.102 1.338 1 98.06 211 ILE B O 1
ATOM 4143 N N . GLU B 1 212 ? 6.781 12.625 1.768 1 98.25 212 GLU B N 1
ATOM 4144 C CA . GLU B 1 212 ? 7.719 13.734 1.895 1 98.25 212 GLU B CA 1
ATOM 4145 C C . GLU B 1 212 ? 8.758 13.461 2.98 1 98.25 212 GLU B C 1
ATOM 4147 O O . GLU B 1 212 ? 9.953 13.68 2.773 1 98.25 212 GLU B O 1
ATOM 4152 N N . MET B 1 213 ? 8.32 13 4.09 1 98.38 213 MET B N 1
ATOM 4153 C CA . MET B 1 213 ? 9.211 12.742 5.219 1 98.38 213 MET B CA 1
ATOM 4154 C C . MET B 1 213 ? 10.266 11.703 4.852 1 98.38 213 MET B C 1
ATOM 4156 O O . MET B 1 213 ? 11.445 11.875 5.156 1 98.38 213 MET B O 1
ATOM 4160 N N . MET B 1 214 ? 9.844 10.703 4.184 1 97.38 214 MET B N 1
ATOM 4161 C CA . MET B 1 214 ? 10.75 9.578 3.947 1 97.38 214 MET B CA 1
ATOM 4162 C C . MET B 1 214 ? 11.57 9.805 2.68 1 97.38 214 MET B C 1
ATOM 4164 O O . MET B 1 214 ? 12.758 9.469 2.637 1 97.38 214 MET B O 1
ATOM 4168 N N . ASP B 1 215 ? 10.938 10.398 1.653 1 95.81 215 ASP B N 1
ATOM 4169 C CA . ASP B 1 215 ? 11.609 10.625 0.376 1 95.81 215 ASP B CA 1
ATOM 4170 C C . ASP B 1 215 ? 12.359 11.953 0.377 1 95.81 215 ASP B C 1
ATOM 4172 O O . ASP B 1 215 ? 13.164 12.219 -0.519 1 95.81 215 ASP B O 1
ATOM 4176 N N . ARG B 1 216 ? 12.031 12.82 1.329 1 94.81 216 ARG B N 1
ATOM 4177 C CA . ARG B 1 216 ? 12.625 14.148 1.498 1 94.81 216 ARG B CA 1
ATOM 4178 C C . ARG B 1 216 ? 11.93 15.172 0.604 1 94.81 216 ARG B C 1
ATOM 4180 O O . ARG B 1 216 ? 12.125 16.375 0.766 1 94.81 216 ARG B O 1
ATOM 4187 N N . VAL B 1 217 ? 11.156 14.734 -0.368 1 95.19 217 VAL B N 1
ATOM 4188 C CA . VAL B 1 217 ? 10.383 15.594 -1.256 1 95.19 217 VAL B CA 1
ATOM 4189 C C . VAL B 1 217 ? 8.992 15 -1.471 1 95.19 217 VAL B C 1
ATOM 4191 O O . VAL B 1 217 ? 8.812 13.781 -1.396 1 95.19 217 VAL B O 1
ATOM 4194 N N . PRO B 1 218 ? 8.008 15.828 -1.7 1 96.12 218 PRO B N 1
ATOM 4195 C CA . PRO B 1 218 ? 6.703 15.266 -2.062 1 96.12 218 PRO B CA 1
ATOM 4196 C C . PRO B 1 218 ? 6.688 14.664 -3.463 1 96.12 218 PRO B C 1
ATOM 4198 O O . PRO B 1 218 ? 7.602 14.914 -4.254 1 96.12 218 PRO B O 1
ATOM 4201 N N . PRO B 1 219 ? 5.676 13.844 -3.744 1 95.06 219 PRO B N 1
ATOM 4202 C CA . PRO B 1 219 ? 5.547 13.375 -5.125 1 95.06 219 PRO B CA 1
ATOM 4203 C C . PRO B 1 219 ? 5.449 14.523 -6.133 1 95.06 219 PRO B C 1
ATOM 4205 O O . PRO B 1 219 ? 4.953 15.602 -5.797 1 95.06 219 PRO B O 1
ATOM 4208 N N . HIS B 1 220 ? 5.98 14.328 -7.352 1 92.44 220 HIS B N 1
ATOM 4209 C CA . HIS B 1 220 ? 5.898 15.266 -8.461 1 92.44 220 HIS B CA 1
ATOM 4210 C C . HIS B 1 220 ? 6.637 16.562 -8.148 1 92.44 220 HIS B C 1
ATOM 4212 O O . HIS B 1 220 ? 6.254 17.641 -8.633 1 92.44 220 HIS B O 1
ATOM 4218 N N . TYR B 1 221 ? 7.586 16.484 -7.258 1 90.5 221 TYR B N 1
ATOM 4219 C CA . TYR B 1 221 ? 8.312 17.672 -6.785 1 90.5 221 TYR B CA 1
ATOM 4220 C C . TYR B 1 221 ? 8.93 18.438 -7.949 1 90.5 221 TYR B C 1
ATOM 4222 O O . TYR B 1 221 ? 9.031 19.656 -7.906 1 90.5 221 TYR B O 1
ATOM 4230 N N . GLY B 1 222 ? 9.234 17.797 -9.055 1 90.75 222 GLY B N 1
ATOM 4231 C CA . GLY B 1 222 ? 9.906 18.422 -10.18 1 90.75 222 GLY B CA 1
ATOM 4232 C C . GLY B 1 222 ? 8.961 19.141 -11.117 1 90.75 222 GLY B C 1
ATOM 4233 O O . GLY B 1 222 ? 9.391 19.922 -11.969 1 90.75 222 GLY B O 1
ATOM 4234 N N . ILE B 1 223 ? 7.773 18.922 -10.922 1 92.25 223 ILE B N 1
ATOM 4235 C CA . ILE B 1 223 ? 6.785 19.562 -11.789 1 92.25 223 ILE B CA 1
ATOM 4236 C C . ILE B 1 223 ? 6.477 20.969 -11.273 1 92.25 223 ILE B C 1
ATOM 4238 O O . ILE B 1 223 ? 5.906 21.125 -10.195 1 92.25 223 ILE B O 1
ATOM 4242 N N . LYS B 1 224 ? 6.727 21.922 -12.102 1 92 224 LYS B N 1
ATOM 4243 C CA . LYS B 1 224 ? 6.586 23.312 -11.68 1 92 224 LYS B CA 1
ATOM 4244 C C . LYS B 1 224 ? 5.309 23.938 -12.242 1 92 224 LYS B C 1
ATOM 4246 O O . LYS B 1 224 ? 4.727 24.828 -11.625 1 92 224 LYS B O 1
ATOM 4251 N N . ASP B 1 225 ? 4.844 23.406 -13.359 1 94.5 225 ASP B N 1
ATOM 4252 C CA . ASP B 1 225 ? 3.629 23.922 -13.992 1 94.5 225 ASP B CA 1
ATOM 4253 C C . ASP B 1 225 ? 2.385 23.469 -13.219 1 94.5 225 ASP B C 1
ATOM 4255 O O . ASP B 1 225 ? 2.1 22.281 -13.125 1 94.5 225 ASP B O 1
ATOM 4259 N N . GLU B 1 226 ? 1.681 24.453 -12.742 1 93.44 226 GLU B N 1
ATOM 4260 C CA . GLU B 1 226 ? 0.53 24.172 -11.891 1 93.44 226 GLU B CA 1
ATOM 4261 C C . GLU B 1 226 ? -0.556 23.422 -12.664 1 93.44 226 GLU B C 1
ATOM 4263 O O . GLU B 1 226 ? -1.221 22.547 -12.117 1 93.44 226 GLU B O 1
ATOM 4268 N N . GLU B 1 227 ? -0.76 23.828 -13.875 1 94.19 227 GLU B N 1
ATOM 4269 C CA . GLU B 1 227 ? -1.778 23.156 -14.688 1 94.19 227 GLU B CA 1
ATOM 4270 C C . GLU B 1 227 ? -1.42 21.703 -14.938 1 94.19 227 GLU B C 1
ATOM 4272 O O . GLU B 1 227 ? -2.293 20.828 -14.922 1 94.19 227 GLU B O 1
ATOM 4277 N N . GLU B 1 228 ? -0.167 21.578 -15.18 1 95.06 228 GLU B N 1
ATOM 4278 C CA . GLU B 1 228 ? 0.309 20.203 -15.344 1 95.06 228 GLU B CA 1
ATOM 4279 C C . GLU B 1 228 ? 0.112 19.391 -14.062 1 95.06 228 GLU B C 1
ATOM 4281 O O . GLU B 1 228 ? -0.321 18.25 -14.117 1 95.06 228 GLU B O 1
ATOM 4286 N N . LEU B 1 229 ? 0.429 19.984 -12.984 1 95.19 229 LEU B N 1
ATOM 4287 C CA . LEU B 1 229 ? 0.269 19.328 -11.688 1 95.19 229 LEU B CA 1
ATOM 4288 C C . LEU B 1 229 ? -1.195 19 -11.422 1 95.19 229 LEU B C 1
ATOM 4290 O O . LEU B 1 229 ? -1.511 17.906 -10.93 1 95.19 229 LEU B O 1
ATOM 4294 N N . PHE B 1 230 ? -2.096 19.906 -11.758 1 95.81 230 PHE B N 1
ATOM 4295 C CA . PHE B 1 230 ? -3.525 19.656 -11.602 1 95.81 230 PHE B CA 1
ATOM 4296 C C . PHE B 1 230 ? -3.957 18.422 -12.391 1 95.81 230 PHE B C 1
ATOM 4298 O O . PHE B 1 230 ? -4.652 17.562 -11.859 1 95.81 230 PHE B O 1
ATOM 4305 N N . ASP B 1 231 ? -3.49 18.344 -13.578 1 95.62 231 ASP B N 1
ATOM 4306 C CA . ASP B 1 231 ? -3.867 17.25 -14.461 1 95.62 231 ASP B CA 1
ATOM 4307 C C . ASP B 1 231 ? -3.377 15.906 -13.906 1 95.62 231 ASP B C 1
ATOM 4309 O O . ASP B 1 231 ? -4.117 14.922 -13.906 1 95.62 231 ASP B O 1
ATOM 4313 N N . ILE B 1 232 ? -2.197 15.914 -13.469 1 93.44 232 ILE B N 1
ATOM 4314 C CA . ILE B 1 232 ? -1.579 14.695 -12.953 1 93.44 232 ILE B CA 1
ATOM 4315 C C . ILE B 1 232 ? -2.35 14.203 -11.734 1 93.44 232 ILE B C 1
ATOM 4317 O O . ILE B 1 232 ? -2.74 13.031 -11.664 1 93.44 232 ILE B O 1
ATOM 4321 N N . ILE B 1 233 ? -2.645 15.07 -10.828 1 94.44 233 ILE B N 1
ATOM 4322 C CA . ILE B 1 233 ? -3.299 14.703 -9.578 1 94.44 233 ILE B CA 1
ATOM 4323 C C . ILE B 1 233 ? -4.734 14.266 -9.859 1 94.44 233 ILE B C 1
ATOM 4325 O O . ILE B 1 233 ? -5.238 13.328 -9.227 1 94.44 233 ILE B O 1
ATOM 4329 N N . ALA B 1 234 ? -5.32 14.883 -10.844 1 93.62 234 ALA B N 1
ATOM 4330 C CA . ALA B 1 234 ? -6.727 14.625 -11.148 1 93.62 234 ALA B CA 1
ATOM 4331 C C . ALA B 1 234 ? -6.891 13.305 -11.906 1 93.62 234 ALA B C 1
ATOM 4333 O O . ALA B 1 234 ? -7.934 12.656 -11.812 1 93.62 234 ALA B O 1
ATOM 4334 N N . THR B 1 235 ? -5.832 12.867 -12.633 1 90.06 235 THR B N 1
ATOM 4335 C CA . THR B 1 235 ? -6.086 11.82 -13.617 1 90.06 235 THR B CA 1
ATOM 4336 C C . THR B 1 235 ? -5.195 10.609 -13.367 1 90.06 235 THR B C 1
ATOM 4338 O O . THR B 1 235 ? -5.559 9.484 -13.711 1 90.06 235 THR B O 1
ATOM 4341 N N . GLU B 1 236 ? -4.062 10.852 -12.836 1 87.69 236 GLU B N 1
ATOM 4342 C CA . GLU B 1 236 ? -3.115 9.758 -12.656 1 87.69 236 GLU B CA 1
ATOM 4343 C C . GLU B 1 236 ? -3.387 9 -11.359 1 87.69 236 GLU B C 1
ATOM 4345 O O . GLU B 1 236 ? -4.031 9.531 -10.453 1 87.69 236 GLU B O 1
ATOM 4350 N N . PRO B 1 237 ? -2.863 7.746 -11.258 1 87.25 237 PRO B N 1
ATOM 4351 C CA . PRO B 1 237 ? -2.996 7 -10 1 87.25 237 PRO B CA 1
ATOM 4352 C C . PRO B 1 237 ? -2.289 7.684 -8.828 1 87.25 237 PRO B C 1
ATOM 4354 O O . PRO B 1 237 ? -1.331 8.43 -9.039 1 87.25 237 PRO B O 1
ATOM 4357 N N . SER B 1 238 ? -2.762 7.383 -7.699 1 92.62 238 SER B N 1
ATOM 4358 C CA . SER B 1 238 ? -2.166 7.945 -6.492 1 92.62 238 SER B CA 1
ATOM 4359 C C . SER B 1 238 ? -0.667 7.668 -6.434 1 92.62 238 SER B C 1
ATOM 4361 O O . SER B 1 238 ? -0.213 6.594 -6.828 1 92.62 238 SER B O 1
ATOM 4363 N N . PRO B 1 239 ? 0.059 8.594 -5.93 1 92.44 239 PRO B N 1
ATOM 4364 C CA . PRO B 1 239 ? 1.512 8.422 -5.867 1 92.44 239 PRO B CA 1
ATOM 4365 C C . PRO B 1 239 ? 1.942 7.465 -4.754 1 92.44 239 PRO B C 1
ATOM 4367 O O . PRO B 1 239 ? 1.133 7.105 -3.896 1 92.44 239 PRO B O 1
ATOM 4370 N N . THR B 1 240 ? 3.139 7.023 -4.867 1 91.69 240 THR B N 1
ATOM 4371 C CA . THR B 1 240 ? 3.801 6.215 -3.852 1 91.69 240 THR B CA 1
ATOM 4372 C C . THR B 1 240 ? 5.238 6.68 -3.641 1 91.69 240 THR B C 1
ATOM 4374 O O . THR B 1 240 ? 5.645 7.719 -4.168 1 91.69 240 THR B O 1
ATOM 4377 N N . PHE B 1 241 ? 5.965 5.922 -2.822 1 92.94 241 PHE B N 1
ATOM 4378 C CA . PHE B 1 241 ? 7.348 6.27 -2.514 1 92.94 241 PHE B CA 1
ATOM 4379 C C . PHE B 1 241 ? 8.234 6.102 -3.744 1 92.94 241 PHE B C 1
ATOM 4381 O O . PHE B 1 241 ? 8.008 5.207 -4.562 1 92.94 241 PHE B O 1
ATOM 4388 N N . THR B 1 242 ? 9.234 6.953 -3.838 1 87.88 242 THR B N 1
ATOM 4389 C CA . THR B 1 242 ? 10.141 6.906 -4.984 1 87.88 242 THR B CA 1
ATOM 4390 C C . THR B 1 242 ? 11.586 6.707 -4.523 1 87.88 242 THR B C 1
ATOM 4392 O O . THR B 1 242 ? 12.344 5.969 -5.152 1 87.88 242 THR B O 1
ATOM 4395 N N . TYR B 1 243 ? 11.961 7.309 -3.408 1 89.62 243 TYR B N 1
ATOM 4396 C CA . TYR B 1 243 ? 13.375 7.383 -3.08 1 89.62 243 TYR B CA 1
ATOM 4397 C C . TYR B 1 243 ? 13.672 6.66 -1.771 1 89.62 243 TYR B C 1
ATOM 4399 O O . TYR B 1 243 ? 14.797 6.727 -1.259 1 89.62 243 TYR B O 1
ATOM 4407 N N . SER B 1 244 ? 12.68 6.102 -1.203 1 92.5 244 SER B N 1
ATOM 4408 C CA . SER B 1 244 ? 12.844 5.355 0.039 1 92.5 244 SER B CA 1
ATOM 4409 C C . SER B 1 244 ? 12.344 3.924 -0.104 1 92.5 244 SER B C 1
ATOM 4411 O O . SER B 1 244 ? 11.758 3.562 -1.131 1 92.5 244 SER B O 1
ATOM 4413 N N . TYR B 1 245 ? 12.648 3.109 0.98 1 89.06 245 TYR B N 1
ATOM 4414 C CA . TYR B 1 245 ? 12.234 1.711 1 1 89.06 245 TYR B CA 1
ATOM 4415 C C . TYR B 1 245 ? 11.359 1.417 2.217 1 89.06 245 TYR B C 1
ATOM 4417 O O . TYR B 1 245 ? 11.844 0.876 3.215 1 89.06 245 TYR B O 1
ATOM 4425 N N . PRO B 1 246 ? 10.133 1.745 2.051 1 93.44 246 PRO B N 1
ATOM 4426 C CA . PRO B 1 246 ? 9.227 1.556 3.186 1 93.44 246 PRO B CA 1
ATOM 4427 C C . PRO B 1 246 ? 8.914 0.085 3.451 1 93.44 246 PRO B C 1
ATOM 4429 O O . PRO B 1 246 ? 9.039 -0.749 2.549 1 93.44 246 PRO B O 1
ATOM 4432 N N . THR B 1 247 ? 8.57 -0.211 4.684 1 91.81 247 THR B N 1
ATOM 4433 C CA . THR B 1 247 ? 8.055 -1.528 5.027 1 91.81 247 THR B CA 1
ATOM 4434 C C . THR B 1 247 ? 6.695 -1.762 4.371 1 91.81 247 THR B C 1
ATOM 4436 O O . THR B 1 247 ? 6.086 -0.828 3.846 1 91.81 247 THR B O 1
ATOM 4439 N N . MET B 1 248 ? 6.242 -2.965 4.387 1 91.94 248 MET B N 1
ATOM 4440 C CA . MET B 1 248 ? 4.922 -3.33 3.881 1 91.94 248 MET B CA 1
ATOM 4441 C C . MET B 1 248 ? 3.832 -2.508 4.559 1 91.94 248 MET B C 1
ATOM 4443 O O . MET B 1 248 ? 2.908 -2.029 3.9 1 91.94 248 MET B O 1
ATOM 4447 N N . TYR B 1 249 ? 4.016 -2.293 5.836 1 92.25 249 TYR B N 1
ATOM 4448 C CA . TYR B 1 249 ? 3.021 -1.549 6.602 1 92.25 249 TYR B CA 1
ATOM 4449 C C . TYR B 1 249 ? 2.934 -0.105 6.117 1 92.25 249 TYR B C 1
ATOM 4451 O O . TYR B 1 249 ? 1.84 0.405 5.863 1 92.25 249 TYR B O 1
ATOM 4459 N N . MET B 1 250 ? 4.074 0.479 6.008 1 95.12 250 MET B N 1
ATOM 4460 C CA . MET B 1 250 ? 4.094 1.88 5.602 1 95.12 250 MET B CA 1
ATOM 4461 C C . MET B 1 250 ? 3.537 2.043 4.191 1 95.12 250 MET B C 1
ATOM 4463 O O . MET B 1 250 ? 2.816 3.004 3.912 1 95.12 250 MET B O 1
ATOM 4467 N N . ARG B 1 251 ? 3.834 1.093 3.373 1 94.81 251 ARG B N 1
ATOM 4468 C CA . ARG B 1 251 ? 3.238 1.089 2.041 1 94.81 251 ARG B CA 1
ATOM 4469 C C . ARG B 1 251 ? 1.716 1.042 2.121 1 94.81 251 ARG B C 1
ATOM 4471 O O . ARG B 1 251 ? 1.028 1.777 1.409 1 94.81 251 ARG B O 1
ATOM 4478 N N . GLY B 1 252 ? 1.225 0.222 2.939 1 95.75 252 GLY B N 1
ATOM 4479 C CA . GLY B 1 252 ? -0.211 0.064 3.111 1 95.75 252 GLY B CA 1
ATOM 4480 C C . GLY B 1 252 ? -0.883 1.302 3.678 1 95.75 252 GLY B C 1
ATOM 4481 O O . GLY B 1 252 ? -1.962 1.689 3.225 1 95.75 252 GLY B O 1
ATOM 4482 N N . LEU B 1 253 ? -0.228 1.859 4.676 1 96.81 253 LEU B N 1
ATOM 4483 C CA . LEU B 1 253 ? -0.772 3.066 5.289 1 96.81 253 LEU B CA 1
ATOM 4484 C C . LEU B 1 253 ? -0.907 4.184 4.262 1 96.81 253 LEU B C 1
ATOM 4486 O O . LEU B 1 253 ? -1.968 4.805 4.148 1 96.81 253 LEU B O 1
ATOM 4490 N N . VAL B 1 254 ? 0.125 4.406 3.521 1 97.75 254 VAL B N 1
ATOM 4491 C CA . VAL B 1 254 ? 0.12 5.484 2.537 1 97.75 254 VAL B CA 1
ATOM 4492 C C . VAL B 1 254 ? -0.906 5.184 1.446 1 97.75 254 VAL B C 1
ATOM 4494 O O . VAL B 1 254 ? -1.66 6.066 1.035 1 97.75 254 VAL B O 1
ATOM 4497 N N . ALA B 1 255 ? -0.986 3.943 1.024 1 96.38 255 ALA B N 1
ATOM 4498 C CA . ALA B 1 255 ? -1.967 3.562 0.012 1 96.38 255 ALA B CA 1
ATOM 4499 C C . ALA B 1 255 ? -3.391 3.793 0.513 1 96.38 255 ALA B C 1
ATOM 4501 O O . ALA B 1 255 ? -4.273 4.176 -0.259 1 96.38 255 ALA B O 1
ATOM 4502 N N . TRP B 1 256 ? -3.615 3.529 1.761 1 96.94 256 TRP B N 1
ATOM 4503 C CA . TRP B 1 256 ? -4.926 3.723 2.373 1 96.94 256 TRP B CA 1
ATOM 4504 C C . TRP B 1 256 ? -5.273 5.203 2.457 1 96.94 256 TRP B C 1
ATOM 4506 O O . TRP B 1 256 ? -6.383 5.609 2.096 1 96.94 256 TRP B O 1
ATOM 4516 N N . LEU B 1 257 ? -4.332 5.961 2.82 1 98.31 257 LEU B N 1
ATOM 4517 C CA . LEU B 1 257 ? -4.527 7.398 2.975 1 98.31 257 LEU B CA 1
ATOM 4518 C C . LEU B 1 257 ? -4.754 8.062 1.623 1 98.31 257 LEU B C 1
ATOM 4520 O O . LEU B 1 257 ? -5.48 9.055 1.528 1 98.31 257 LEU B O 1
ATOM 4524 N N . LEU B 1 258 ? -4.207 7.488 0.627 1 97.38 258 LEU B N 1
ATOM 4525 C CA . LEU B 1 258 ? -4.223 8.117 -0.688 1 97.38 258 LEU B CA 1
ATOM 4526 C C . LEU B 1 258 ? -5.191 7.406 -1.622 1 97.38 258 LEU B C 1
ATOM 4528 O O . LEU B 1 258 ? -5.047 7.473 -2.846 1 97.38 258 LEU B O 1
ATOM 4532 N N . ASP B 1 259 ? -6.086 6.668 -1.04 1 95.25 259 ASP B N 1
ATOM 4533 C CA . ASP B 1 259 ? -7.113 6.074 -1.892 1 95.25 259 ASP B CA 1
ATOM 4534 C C . ASP B 1 259 ? -7.859 7.152 -2.678 1 95.25 259 ASP B C 1
ATOM 4536 O O . ASP B 1 259 ? -8.211 8.195 -2.131 1 95.25 259 ASP B O 1
ATOM 4540 N N . GLU B 1 260 ? -8.109 6.922 -3.922 1 92.5 260 GLU B N 1
ATOM 4541 C CA . GLU B 1 260 ? -8.727 7.922 -4.789 1 92.5 260 GLU B CA 1
ATOM 4542 C C . GLU B 1 260 ? -10.18 8.18 -4.387 1 92.5 260 GLU B C 1
ATOM 4544 O O . GLU B 1 260 ? -10.711 9.266 -4.629 1 92.5 260 GLU B O 1
ATOM 4549 N N . GLU B 1 261 ? -10.773 7.199 -3.766 1 93.19 261 GLU B N 1
ATOM 4550 C CA . GLU B 1 261 ? -12.133 7.359 -3.25 1 93.19 261 GLU B CA 1
ATOM 4551 C C . GLU B 1 261 ? -12.117 7.891 -1.819 1 93.19 261 GLU B C 1
ATOM 4553 O O . GLU B 1 261 ? -11.734 7.18 -0.892 1 93.19 261 GLU B O 1
ATOM 4558 N N . PRO B 1 262 ? -12.578 9.102 -1.628 1 96.31 262 PRO B N 1
ATOM 4559 C CA . PRO B 1 262 ? -12.484 9.711 -0.3 1 96.31 262 PRO B CA 1
ATOM 4560 C C . PRO B 1 262 ? -13.18 8.883 0.779 1 96.31 262 PRO B C 1
ATOM 4562 O O . PRO B 1 262 ? -12.695 8.812 1.911 1 96.31 262 PRO B O 1
ATOM 4565 N N . GLU B 1 263 ? -14.273 8.25 0.472 1 95 263 GLU B N 1
ATOM 4566 C CA . GLU B 1 263 ? -15.078 7.531 1.459 1 95 263 GLU B CA 1
ATOM 4567 C C . GLU B 1 263 ? -14.32 6.328 2.014 1 95 263 GLU B C 1
ATOM 4569 O O . GLU B 1 263 ? -14.625 5.848 3.109 1 95 263 GLU B O 1
ATOM 4574 N N . THR B 1 264 ? -13.344 5.852 1.255 1 94.44 264 THR B N 1
ATOM 4575 C CA . THR B 1 264 ? -12.617 4.66 1.674 1 94.44 264 THR B CA 1
ATOM 4576 C C . THR B 1 264 ? -11.359 5.039 2.459 1 94.44 264 THR B C 1
ATOM 4578 O O . THR B 1 264 ? -10.742 4.191 3.102 1 94.44 264 THR B O 1
ATOM 4581 N N . ARG B 1 265 ? -10.992 6.309 2.482 1 97.25 265 ARG B N 1
ATOM 4582 C CA . ARG B 1 265 ? -9.875 6.742 3.311 1 97.25 265 ARG B CA 1
ATOM 4583 C C . ARG B 1 265 ? -10.227 6.652 4.793 1 97.25 265 ARG B C 1
ATOM 4585 O O . ARG B 1 265 ? -11.375 6.84 5.176 1 97.25 265 ARG B O 1
ATOM 4592 N N . PRO B 1 266 ? -9.219 6.398 5.574 1 97.62 266 PRO B N 1
ATOM 4593 C CA . PRO B 1 266 ? -9.508 6.312 7.008 1 97.62 266 PRO B CA 1
ATOM 4594 C C . PRO B 1 266 ? -9.742 7.676 7.648 1 97.62 266 PRO B C 1
ATOM 4596 O O . PRO B 1 266 ? -9.266 8.695 7.133 1 97.62 266 PRO B O 1
ATOM 4599 N N . THR B 1 267 ? -10.477 7.602 8.742 1 98.25 267 THR B N 1
ATOM 4600 C CA . THR B 1 267 ? -10.453 8.758 9.633 1 98.25 267 THR B CA 1
ATOM 4601 C C . THR B 1 267 ? -9.125 8.828 10.383 1 98.25 267 THR B C 1
ATOM 4603 O O . THR B 1 267 ? -8.383 7.852 10.445 1 98.25 267 THR B O 1
ATOM 4606 N N . ALA B 1 268 ? -8.898 9.969 10.953 1 98.69 268 ALA B N 1
ATOM 4607 C CA . ALA B 1 268 ? -7.684 10.117 11.75 1 98.69 268 ALA B CA 1
ATOM 4608 C C . ALA B 1 268 ? -7.668 9.125 12.914 1 98.69 268 ALA B C 1
ATOM 4610 O O . ALA B 1 268 ? -6.637 8.508 13.188 1 98.69 268 ALA B O 1
ATOM 4611 N N . ALA B 1 269 ? -8.781 8.961 13.516 1 98.25 269 ALA B N 1
ATOM 4612 C CA . ALA B 1 269 ? -8.891 8.047 14.648 1 98.25 269 ALA B CA 1
ATOM 4613 C C . ALA B 1 269 ? -8.641 6.602 14.211 1 98.25 269 ALA B C 1
ATOM 4615 O O . ALA B 1 269 ? -7.93 5.859 14.891 1 98.25 269 ALA B O 1
ATOM 4616 N N . ASP B 1 270 ? -9.203 6.195 13.109 1 97.38 270 ASP B N 1
ATOM 4617 C CA . ASP B 1 270 ? -9.047 4.828 12.617 1 97.38 270 ASP B CA 1
ATOM 4618 C C . ASP B 1 270 ? -7.594 4.547 12.234 1 97.38 270 ASP B C 1
ATOM 4620 O O . ASP B 1 270 ? -7.07 3.469 12.523 1 97.38 270 ASP B O 1
ATOM 4624 N N . ALA B 1 271 ? -6.992 5.484 11.562 1 98 271 ALA B N 1
ATOM 4625 C CA . ALA B 1 271 ? -5.59 5.324 11.188 1 98 271 ALA B CA 1
ATOM 4626 C C . ALA B 1 271 ? -4.703 5.195 12.414 1 98 271 ALA B C 1
ATOM 4628 O O . ALA B 1 271 ? -3.811 4.34 12.461 1 98 271 ALA B O 1
ATOM 4629 N N . LEU B 1 272 ? -4.977 6.043 13.398 1 98.38 272 LEU B N 1
ATOM 4630 C CA . LEU B 1 272 ? -4.199 6.004 14.633 1 98.38 272 LEU B CA 1
ATOM 4631 C C . LEU B 1 272 ? -4.332 4.645 15.312 1 98.38 272 LEU B C 1
ATOM 4633 O O . LEU B 1 272 ? -3.334 4.066 15.75 1 98.38 272 LEU B O 1
ATOM 4637 N N . LEU B 1 273 ? -5.523 4.184 15.398 1 97.25 273 LEU B N 1
ATOM 4638 C CA . LEU B 1 273 ? -5.785 2.895 16.031 1 97.25 273 LEU B CA 1
ATOM 4639 C C . LEU B 1 273 ? -5.039 1.775 15.312 1 97.25 273 LEU B C 1
ATOM 4641 O O . LEU B 1 273 ? -4.477 0.886 15.953 1 97.25 273 LEU B O 1
ATOM 4645 N N . GLU B 1 274 ? -5.051 1.815 14.055 1 95.56 274 GLU B N 1
ATOM 4646 C CA . GLU B 1 274 ? -4.375 0.796 13.25 1 95.56 274 GLU B CA 1
ATOM 4647 C C . GLU B 1 274 ? -2.867 0.825 13.484 1 95.56 274 GLU B C 1
ATOM 4649 O O . GLU B 1 274 ? -2.236 -0.223 13.633 1 95.56 274 GLU B O 1
ATOM 4654 N N . ILE B 1 275 ? -2.271 1.975 13.453 1 96.88 275 ILE B N 1
ATOM 4655 C CA . ILE B 1 275 ? -0.834 2.111 13.656 1 96.88 275 ILE B CA 1
ATOM 4656 C C . ILE B 1 275 ? -0.462 1.604 15.047 1 96.88 275 ILE B C 1
ATOM 4658 O O . ILE B 1 275 ? 0.474 0.815 15.203 1 96.88 275 ILE B O 1
ATOM 4662 N N . GLU B 1 276 ? -1.221 2.037 16.016 1 96.88 276 GLU B N 1
ATOM 4663 C CA . GLU B 1 276 ? -0.931 1.653 17.391 1 96.88 276 GLU B CA 1
ATOM 4664 C C . GLU B 1 276 ? -1.015 0.141 17.578 1 96.88 276 GLU B C 1
ATOM 4666 O O . GLU B 1 276 ? -0.207 -0.448 18.297 1 96.88 276 GLU B O 1
ATOM 4671 N N . ALA B 1 277 ? -1.989 -0.47 16.984 1 95.25 277 ALA B N 1
ATOM 4672 C CA . ALA B 1 277 ? -2.131 -1.92 17.078 1 95.25 277 ALA B CA 1
ATOM 4673 C C . ALA B 1 277 ? -0.888 -2.629 16.531 1 95.25 277 ALA B C 1
ATOM 4675 O O . ALA B 1 277 ? -0.429 -3.613 17.125 1 95.25 277 ALA B O 1
ATOM 4676 N N . HIS B 1 278 ? -0.315 -2.139 15.492 1 94.12 278 HIS B N 1
ATOM 4677 C CA . HIS B 1 278 ? 0.861 -2.756 14.891 1 94.12 278 HIS B CA 1
ATOM 4678 C C . HIS B 1 278 ? 2.115 -2.469 15.711 1 94.12 278 HIS B C 1
ATOM 4680 O O . HIS B 1 278 ? 2.996 -3.324 15.828 1 94.12 278 HIS B O 1
ATOM 4686 N N . VAL B 1 279 ? 2.168 -1.271 16.234 1 94.81 279 VAL B N 1
ATOM 4687 C CA . VAL B 1 279 ? 3.291 -0.92 17.094 1 94.81 279 VAL B CA 1
ATOM 4688 C C . VAL B 1 279 ? 3.27 -1.788 18.359 1 94.81 279 VAL B C 1
ATOM 4690 O O . VAL B 1 279 ? 4.293 -2.355 18.75 1 94.81 279 VAL B O 1
ATOM 4693 N N . ASP B 1 280 ? 2.1 -1.929 18.922 1 94.75 280 ASP B N 1
ATOM 4694 C CA . ASP B 1 280 ? 1.937 -2.689 20.156 1 94.75 280 ASP B CA 1
ATOM 4695 C C . ASP B 1 280 ? 2.25 -4.168 19.938 1 94.75 280 ASP B C 1
ATOM 4697 O O . ASP B 1 280 ? 2.68 -4.863 20.859 1 94.75 280 ASP B O 1
ATOM 4701 N N . SER B 1 281 ? 2.09 -4.645 18.703 1 93.25 281 SER B N 1
ATOM 4702 C CA . SER B 1 281 ? 2.352 -6.039 18.375 1 93.25 281 SER B CA 1
ATOM 4703 C C . SER B 1 281 ? 3.787 -6.238 17.891 1 93.25 281 SER B C 1
ATOM 4705 O O . SER B 1 281 ? 4.145 -7.312 17.406 1 93.25 281 SER B O 1
ATOM 4707 N N . ASN B 1 282 ? 4.629 -5.141 17.875 1 91.75 282 ASN B N 1
ATOM 4708 C CA . ASN B 1 282 ? 6.035 -5.141 17.484 1 91.75 282 ASN B CA 1
ATOM 4709 C C . ASN B 1 282 ? 6.199 -5.461 16 1 91.75 282 ASN B C 1
ATOM 4711 O O . ASN B 1 282 ? 7.156 -6.137 15.609 1 91.75 282 ASN B O 1
ATOM 4715 N N . LEU B 1 283 ? 5.211 -5.105 15.25 1 90.81 283 LEU B N 1
ATOM 4716 C CA . LEU B 1 283 ? 5.262 -5.348 13.812 1 90.81 283 LEU B CA 1
ATOM 4717 C C . LEU B 1 283 ? 5.617 -4.07 13.055 1 90.81 283 LEU B C 1
ATOM 4719 O O . LEU B 1 283 ? 5.879 -4.105 11.852 1 90.81 283 LEU B O 1
ATOM 4723 N N . LEU B 1 284 ? 5.547 -2.984 13.719 1 91.81 284 LEU B N 1
ATOM 4724 C CA . LEU B 1 284 ? 5.93 -1.681 13.188 1 91.81 284 LEU B CA 1
ATOM 4725 C C . LEU B 1 284 ? 6.801 -0.92 14.18 1 91.81 284 LEU B C 1
ATOM 4727 O O . LEU B 1 284 ? 6.332 -0.536 15.25 1 91.81 284 LEU B O 1
ATOM 4731 N N . PRO B 1 285 ? 8.016 -0.778 13.828 1 92.56 285 PRO B N 1
ATOM 4732 C CA . PRO B 1 285 ? 8.875 -0.028 14.75 1 92.56 285 PRO B CA 1
ATOM 4733 C C . PRO B 1 285 ? 8.445 1.43 14.898 1 92.56 285 PRO B C 1
ATOM 4735 O O . PRO B 1 285 ? 8.078 2.074 13.914 1 92.56 285 PRO B O 1
ATOM 4738 N N . CYS B 1 286 ? 8.398 1.888 16.078 1 96.31 286 CYS B N 1
ATOM 4739 C CA . CYS B 1 286 ? 8.039 3.262 16.406 1 96.31 286 CYS B CA 1
ATOM 4740 C C . CYS B 1 286 ? 9.016 3.861 17.406 1 96.31 286 CYS B C 1
ATOM 4742 O O . CYS B 1 286 ? 9.297 3.264 18.453 1 96.31 286 CYS B O 1
ATOM 4744 N N . SER B 1 287 ? 9.492 4.984 17.094 1 96.5 287 SER B N 1
ATOM 4745 C CA . SER B 1 287 ? 10.422 5.664 18 1 96.5 287 SER B CA 1
ATOM 4746 C C . SER B 1 287 ? 9.695 6.242 19.203 1 96.5 287 SER B C 1
ATOM 4748 O O . SER B 1 287 ? 8.461 6.266 19.25 1 96.5 287 SER B O 1
ATOM 4750 N N . THR B 1 288 ? 10.523 6.645 20.188 1 96.88 288 THR B N 1
ATOM 4751 C CA . THR B 1 288 ? 10.008 7.367 21.344 1 96.88 288 THR B CA 1
ATOM 4752 C C . THR B 1 288 ? 10.344 8.852 21.25 1 96.88 288 THR B C 1
ATOM 4754 O O . THR B 1 288 ? 11.117 9.266 20.375 1 96.88 288 THR B O 1
ATOM 4757 N N . SER B 1 289 ? 9.711 9.594 22.125 1 97.44 289 SER B N 1
ATOM 4758 C CA . SER B 1 289 ? 10.031 11.016 22.188 1 97.44 289 SER B CA 1
ATOM 4759 C C . SER B 1 289 ? 11.508 11.234 22.484 1 97.44 289 SER B C 1
ATOM 4761 O O . SER B 1 289 ? 12.141 12.109 21.891 1 97.44 289 SER B O 1
ATOM 4763 N N . GLN B 1 290 ? 12.062 10.453 23.328 1 97.19 290 GLN B N 1
ATOM 4764 C CA . GLN B 1 290 ? 13.469 10.57 23.688 1 97.19 290 GLN B CA 1
ATOM 4765 C C . GLN B 1 290 ? 14.375 10.25 22.5 1 97.19 290 GLN B C 1
ATOM 4767 O O . GLN B 1 290 ? 15.375 10.938 22.266 1 97.19 290 GLN B O 1
ATOM 4772 N N . ASP B 1 291 ? 14.031 9.219 21.812 1 96.81 291 ASP B N 1
ATOM 4773 C CA . ASP B 1 291 ? 14.812 8.836 20.641 1 96.81 291 ASP B CA 1
ATOM 4774 C C . ASP B 1 291 ? 14.758 9.922 19.562 1 96.81 291 ASP B C 1
ATOM 4776 O O . ASP B 1 291 ? 15.742 10.164 18.875 1 96.81 291 ASP B O 1
ATOM 4780 N N . LEU B 1 292 ? 13.586 10.492 19.406 1 97.12 292 LEU B N 1
ATOM 4781 C CA . LEU B 1 292 ? 13.438 11.562 18.438 1 97.12 292 LEU B CA 1
ATOM 4782 C C . LEU B 1 292 ? 14.344 12.742 18.781 1 97.12 292 LEU B C 1
ATOM 4784 O O . LEU B 1 292 ? 14.992 13.312 17.906 1 97.12 292 LEU B O 1
ATOM 4788 N N . VAL B 1 293 ? 14.406 13.078 20.047 1 96.81 293 VAL B N 1
ATOM 4789 C CA . VAL B 1 293 ? 15.242 14.188 20.5 1 96.81 293 VAL B CA 1
ATOM 4790 C C . VAL B 1 293 ? 16.703 13.883 20.188 1 96.81 293 VAL B C 1
ATOM 4792 O O . VAL B 1 293 ? 17.438 14.75 19.688 1 96.81 293 VAL B O 1
ATOM 4795 N N . ARG B 1 294 ? 17.109 12.648 20.484 1 95.88 294 ARG B N 1
ATOM 4796 C CA . ARG B 1 294 ? 18.469 12.242 20.188 1 95.88 294 ARG B CA 1
ATOM 4797 C C . ARG B 1 294 ? 18.766 12.328 18.688 1 95.88 294 ARG B C 1
ATOM 4799 O O . ARG B 1 294 ? 19.828 12.781 18.266 1 95.88 294 ARG B O 1
ATOM 4806 N N . PHE B 1 295 ? 17.828 11.828 17.969 1 96.31 295 PHE B N 1
ATOM 4807 C CA . PHE B 1 295 ? 17.938 11.891 16.516 1 96.31 295 PHE B CA 1
ATOM 4808 C C . PHE B 1 295 ? 18.078 13.336 16.047 1 96.31 295 PHE B C 1
ATOM 4810 O O . PHE B 1 295 ? 18.953 13.648 15.227 1 96.31 295 PHE B O 1
ATOM 4817 N N . LEU B 1 296 ? 17.266 14.328 16.5 1 95.62 296 LEU B N 1
ATOM 4818 C CA . LEU B 1 296 ? 17.281 15.734 16.109 1 95.62 296 LEU B CA 1
ATOM 4819 C C . LEU B 1 296 ? 18.609 16.391 16.5 1 95.62 296 LEU B C 1
ATOM 4821 O O . LEU B 1 296 ? 19.141 17.219 15.742 1 95.62 296 LEU B O 1
ATOM 4825 N N . ASN B 1 297 ? 19.141 16.016 17.672 1 94.69 297 ASN B N 1
ATOM 4826 C CA . ASN B 1 297 ? 20.422 16.547 18.125 1 94.69 297 ASN B CA 1
ATOM 4827 C C . ASN B 1 297 ? 21.562 16.188 17.156 1 94.69 297 ASN B C 1
ATOM 4829 O O . ASN B 1 297 ? 22.516 16.953 17 1 94.69 297 ASN B O 1
ATOM 4833 N N . HIS B 1 298 ? 21.391 15.109 16.531 1 92.44 298 HIS B N 1
ATOM 4834 C CA . HIS B 1 298 ? 22.422 14.633 15.625 1 92.44 298 HIS B CA 1
ATOM 4835 C C . HIS B 1 298 ? 22.281 15.281 14.25 1 92.44 298 HIS B C 1
ATOM 4837 O O . HIS B 1 298 ? 23.281 15.461 13.547 1 92.44 298 HIS B O 1
ATOM 4843 N N . VAL B 1 299 ? 21.109 15.578 13.836 1 92.06 299 VAL B N 1
ATOM 4844 C CA . VAL B 1 299 ? 20.828 15.969 12.461 1 92.06 299 VAL B CA 1
ATOM 4845 C C . VAL B 1 299 ? 20.891 17.484 12.328 1 92.06 299 VAL B C 1
ATOM 4847 O O . VAL B 1 299 ? 21.406 18.016 11.336 1 92.06 299 VAL B O 1
ATOM 4850 N N . LEU B 1 300 ? 20.375 18.203 13.281 1 90.56 300 LEU B N 1
ATOM 4851 C CA . LEU B 1 300 ? 20.219 19.656 13.172 1 90.56 300 LEU B CA 1
ATOM 4852 C C . LEU B 1 300 ? 21.5 20.359 13.594 1 90.56 300 LEU B C 1
ATOM 4854 O O . LEU B 1 300 ? 22.203 19.891 14.477 1 90.56 300 LEU B O 1
ATOM 4858 N N . PRO B 1 301 ? 21.734 21.484 12.906 1 81.81 301 PRO B N 1
ATOM 4859 C CA . PRO B 1 301 ? 22.891 22.281 13.328 1 81.81 301 PRO B CA 1
ATOM 4860 C C . PRO B 1 301 ? 22.75 22.797 14.758 1 81.81 301 PRO B C 1
ATOM 4862 O O . PRO B 1 301 ? 21.641 22.922 15.273 1 81.81 301 PRO B O 1
ATOM 4865 N N . SER B 1 302 ? 23.875 23.031 15.375 1 72.25 302 SER B N 1
ATOM 4866 C CA . SER B 1 302 ? 23.953 23.438 16.781 1 72.25 302 SER B CA 1
ATOM 4867 C C . SER B 1 302 ? 23.203 24.75 17.016 1 72.25 302 SER B C 1
ATOM 4869 O O . SER B 1 302 ? 22.75 25 18.141 1 72.25 302 SER B O 1
ATOM 4871 N N . ASP B 1 303 ? 23.016 25.531 16.078 1 67.56 303 ASP B N 1
ATOM 4872 C CA . ASP B 1 303 ? 22.375 26.828 16.297 1 67.56 303 ASP B CA 1
ATOM 4873 C C . ASP B 1 303 ? 20.859 26.688 16.344 1 67.56 303 ASP B C 1
ATOM 4875 O O . ASP B 1 303 ? 20.156 27.656 16.625 1 67.56 303 ASP B O 1
ATOM 4879 N N . ILE B 1 304 ? 20.5 25.562 16.094 1 64.5 304 ILE B N 1
ATOM 4880 C CA . ILE B 1 304 ? 19.078 25.312 16.156 1 64.5 304 ILE B CA 1
ATOM 4881 C C . ILE B 1 304 ? 18.734 24.547 17.438 1 64.5 304 ILE B C 1
ATOM 4883 O O . ILE B 1 304 ? 19.406 23.578 17.781 1 64.5 304 ILE B O 1
#

Radius of gyration: 31.34 Å; Cα contacts (8 Å, |Δi|>4): 1132; chains: 2; bounding box: 47×104×64 Å

Solvent-accessible surface area (backbone atoms only — not comparable to full-atom values): 31991 Å² total; per-residue (Å²): 109,70,68,56,48,54,50,51,53,50,47,43,68,71,33,75,90,40,56,72,41,65,59,62,61,73,77,47,36,42,79,75,40,81,73,43,79,54,97,77,34,45,29,27,35,31,28,31,62,91,44,74,84,41,62,32,25,34,36,45,34,73,66,56,90,48,66,69,59,47,51,26,51,53,50,29,52,50,59,23,58,67,62,49,84,20,37,44,36,52,58,34,39,32,43,42,93,61,31,40,35,44,29,24,65,55,60,62,41,35,48,40,62,48,35,76,69,42,58,44,57,66,32,54,48,45,38,48,49,46,36,44,27,53,29,48,30,52,38,45,74,72,39,33,32,50,50,52,52,36,42,75,30,28,31,30,37,83,76,36,47,41,23,40,46,80,40,69,64,37,44,59,39,92,44,92,39,32,70,80,66,62,51,74,83,36,53,31,43,51,35,71,67,48,32,76,54,54,60,47,44,40,35,22,6,43,26,38,32,52,36,18,43,40,46,43,46,45,71,69,67,83,60,77,51,63,68,59,49,48,50,45,55,60,69,47,78,68,82,74,75,81,72,50,85,71,53,45,62,56,42,1,49,37,50,37,27,40,40,88,52,59,87,74,26,53,50,41,58,56,48,42,52,52,52,48,54,34,37,76,66,71,74,36,72,59,48,49,43,67,55,45,35,54,52,47,65,70,64,48,60,86,90,97,110,71,68,56,46,55,50,50,54,50,46,43,67,72,33,74,91,39,56,71,41,65,57,63,60,73,78,48,35,42,78,74,40,81,74,46,78,54,97,77,34,45,29,27,35,29,28,31,63,90,44,74,85,41,62,32,25,35,36,44,35,73,66,58,89,48,65,69,58,46,51,25,51,53,48,28,51,50,60,22,57,65,62,50,84,20,37,45,36,52,60,34,40,30,45,43,93,62,31,41,36,44,30,24,65,55,59,63,41,35,47,40,63,48,37,76,69,42,57,44,57,64,32,54,48,46,36,50,47,47,37,43,25,54,29,47,30,53,38,46,73,71,39,34,31,49,49,54,52,38,42,75,30,28,30,30,36,83,76,36,44,39,22,41,45,79,41,68,66,35,42,60,39,92,44,91,40,33,70,81,66,63,50,75,82,36,54,31,42,50,35,73,68,48,32,77,54,53,60,45,44,42,35,23,6,42,27,39,32,53,38,20,43,39,46,44,45,45,71,70,67,84,61,77,52,63,70,58,49,49,50,46,54,62,68,47,77,70,83,74,76,82,73,50,84,72,53,47,62,55,43,2,49,37,50,37,27,39,38,89,50,59,87,74,27,51,51,41,58,56,49,42,52,53,51,50,55,34,37,76,68,71,74,36,72,60,48,49,42,67,53,45,35,55,50,48,65,70,66,48,59,85,91,96

Nearest PDB structures (foldseek):
  4idt-assembly1_A  TM=8.559E-01  e=2.716E-18  Homo sapiens
  5dyk-assembly1_A  TM=7.875E-01  e=4.893E-16  Plasmodium falciparum
  5fet-assembly1_A  TM=7.750E-01  e=4.893E-16  Plasmodium vivax Sal-1
  1u46-assembly1_A  TM=8.100E-01  e=1.720E-14  Homo sapiens
  4tpt-assembly1_A  TM=6.945E-01  e=2.730E-16  Homo sapiens

InterPro domains:
  IPR000719 Protein kinase domain [PF00069] (29-272)
  IPR000719 Protein kinase domain [PS50011] (29-279)
  IPR000719 Protein kinase domain [SM00220] (29-281)
  IPR008271 Serine/threonine-protein kinase, active site [PS00108] (144-156)
  IPR011009 Protein kinase-like domain superfamily [SSF56112] (19-275)
  IPR017441 Protein kinase, ATP binding site [PS00107] (35-59)
  IPR050629 STE20/SPS1-related Proline-Alanine-rich Kinase [PTHR48012] (21-272)

pLDDT: mean 92.68, std 7.93, range [46.25, 98.88]

Foldseek 3Di:
DVVLVVVQVVLCVLQVPAAEEADDVCVFWDDWAWDDQDPAATKTKTAGPVHRPAIKIKGKGFQDPDPVQVVLVSVQQNLQSPPDQAAWHFHHWYHYDRIIMTITHDADAFLLLLLVQHADDQQALLQLLLSNLSSLLVQVVVQKAQQEDARRQWTAHLQLGTHGHDSSPMDGFPDFFQALDYDLLLAALSNLVSHGDGNLRVLSSVLQRSLCRHQSHGPPNVDDDSVVSSCCRNPPDFDDHDRHDDDPVNRVSSCLSRPNDSVSRDRSVVSSVVSVVCVVVVNGRHDDSVVVSVVCVVRDDPVD/DVVLVVVQVVLCVLQVPAAEAADDVCVFWDDWAWDDQDPAATKTKTAGPVHRPAIKIKGKGFQDPDPVQVVLVSVQQNLQSPPDQAAWHFHHWYHYDRIIMTITHDADAFLLLLLVQHADDQQALLQLLLSNLSSLLVQVVVQKAQQEDARRQWTAHLQQGTHGHDSSPMDGFPDFFQALDYDLLLAALSNLVSHGDGNLRVLSSVLQRSLCRHQSHGPPNVDDDSVVSSCCRNPPDFDDHDRGDDDPVNRVSSCLSRPNDSVSRDRSVVSSVVSVVCVVVVNGRHDDSNVVSVVCVVRDDPVD